Protein AF-0000000087153527 (afdb_homodimer)

InterPro domains:
  IPR002734 Bacterial bifunctional deaminase-reductase, C-terminal [PF01872] (7-202)
  IPR024072 Dihydrofolate reductase-like domain superfamily [G3DSA:3.40.430.10] (2-214)
  IPR024072 Dihydrofolate reductase-like domain superfamily [SSF53597] (9-195)
  IPR050765 Riboflavin Biosynthesis HTP Reductase [PTHR38011] (7-186)

pLDDT: mean 95.32, std 4.49, range [57.53, 98.69]

Secondary structure (DSSP, 8-state):
-PPEEEEEEEE-TTSEEE-SS--SS-TT-TTGGGTTHHHHTBHHHHHHTT----B-SHHHHHHHHHHTTEEEEEEEHHHH-S--SS-S-S----TTTTS-S--S-EEEE-SS----EE-GGG-EEEEE-S-HHHHHHHHHHHHTTSEEEEEE-HHHHHHHHHTT--SEEEEEE-S----SSEESSTT--TTTTTEEEEEEEE-SS-EEEEEEE--/-PPEEEEEEEE-TTSEEE-SS--SS-TT-TTGGGTTHHHHTBHHHHHHTT----B-SHHHHHHHHHHTTEEEEEEEHHHH-S--SS-S-S----SSTTS-S--S-EEEE-SS----EE-GGG-EEEEE-SHHHHHHHHHHHHHTTSEEEE---HHHHHHHHHTT--SEEEEEE-S----SSEESSTT--TTTTTEEEEEEEE-SS-EEEEEEE--

Organism: NCBI:txid2511166

Foldseek 3Di:
DAFAEAAAQWAAPQFASAAPDDDLVRLRYDVRVLGSPLQCQAQLNQVLLPHGHGDDDDSNVRSVVNLPQAAEEEEEPSQQHPDPDEDPDDPRGGPRPQAHSNLHEYEYEDCYDDDWDDGPNNYIYHYDNPDDVVSVVVSVVRSVRTYYYYHDDLVNLLVCLVVLRGAKYKYWYFHDDRPDHRGNCPPDDNVVSQKDWDDWDDDPGTIITMIGGDD/DAFAEAAAQWAAPQFASAAPDDDLVRLRYDVRVLGSPLQCQAQLNQVLLPHGHGDDDDSNVRSVVNLPQAAEEEEEPSQQHPDDDEDPDDPRGGDRPQAHSNLHEYEYEDCYADDWDDGPNNYIYHYDNPDDVVSVVVSVVRSVRTYYYYHDDLVNLLVCLVVLRGAKYKYWHFHDDRPDHRGNCPPDDNVVSQKDWDDWDDDPGTIITMIGGDD

Structure (mmCIF, N/CA/C/O backbone):
data_AF-0000000087153527-model_v1
#
loop_
_entity.id
_entity.type
_entity.pdbx_description
1 polymer 'Bacterial bifunctional deaminase-reductase C-terminal domain-containing protein'
#
loop_
_atom_site.group_PDB
_atom_site.id
_atom_site.type_symbol
_atom_site.label_atom_id
_atom_site.label_alt_id
_atom_site.label_comp_id
_atom_site.label_asym_id
_atom_site.label_entity_id
_atom_site.label_seq_id
_atom_site.pdbx_PDB_ins_code
_atom_site.Cartn_x
_atom_site.Cartn_y
_atom_site.Cartn_z
_atom_site.occupancy
_atom_site.B_iso_or_equiv
_atom_site.auth_seq_id
_atom_site.auth_comp_id
_atom_site.auth_asym_id
_atom_site.auth_atom_id
_atom_site.pdbx_PDB_model_num
ATOM 1 N N . MET A 1 1 ? 19.203 -16.609 -19.859 1 84.19 1 MET A N 1
ATOM 2 C CA . MET A 1 1 ? 18.375 -17.344 -18.906 1 84.19 1 MET A CA 1
ATOM 3 C C . MET A 1 1 ? 17.109 -16.562 -18.562 1 84.19 1 MET A C 1
ATOM 5 O O . MET A 1 1 ? 17.125 -15.344 -18.484 1 84.19 1 MET A O 1
ATOM 9 N N . GLY A 1 2 ? 15.945 -17.234 -18.547 1 94.69 2 GLY A N 1
ATOM 10 C CA . GLY A 1 2 ? 14.672 -16.594 -18.281 1 94.69 2 GLY A CA 1
ATOM 11 C C . GLY A 1 2 ? 14.609 -15.93 -16.922 1 94.69 2 GLY A C 1
ATOM 12 O O . GLY A 1 2 ? 15.406 -16.25 -16.031 1 94.69 2 GLY A O 1
ATOM 13 N N . LYS A 1 3 ? 13.797 -15.039 -16.734 1 96.88 3 LYS A N 1
ATOM 14 C CA . LYS A 1 3 ? 13.617 -14.336 -15.469 1 96.88 3 LYS A CA 1
ATOM 15 C C . LYS A 1 3 ? 12.781 -15.172 -14.5 1 96.88 3 LYS A C 1
ATOM 17 O O . LYS A 1 3 ? 11.992 -16.016 -14.914 1 96.88 3 LYS A O 1
ATOM 22 N N . VAL A 1 4 ? 13.055 -15 -13.258 1 98.38 4 VAL A N 1
ATOM 23 C CA . VAL A 1 4 ? 12.141 -15.406 -12.195 1 98.38 4 VAL A CA 1
ATOM 24 C C . VAL A 1 4 ? 11.234 -14.234 -11.812 1 98.38 4 VAL A C 1
ATOM 26 O O . VAL A 1 4 ? 11.711 -13.188 -11.375 1 98.38 4 VAL A O 1
ATOM 29 N N . ARG A 1 5 ? 9.938 -14.461 -11.984 1 98.44 5 ARG A N 1
ATOM 30 C CA . ARG A 1 5 ? 9.086 -13.281 -11.836 1 98.44 5 ARG A CA 1
ATOM 31 C C . ARG A 1 5 ? 7.738 -13.664 -11.227 1 98.44 5 ARG A C 1
ATOM 33 O O . ARG A 1 5 ? 7.305 -14.812 -11.336 1 98.44 5 ARG A O 1
ATOM 40 N N . THR A 1 6 ? 7.227 -12.781 -10.508 1 98.38 6 THR A N 1
ATOM 41 C CA . THR A 1 6 ? 5.816 -12.797 -10.133 1 98.38 6 THR A CA 1
ATOM 42 C C . THR A 1 6 ? 5.031 -11.773 -10.953 1 98.38 6 THR A C 1
ATOM 44 O O . THR A 1 6 ? 5.461 -10.633 -11.117 1 98.38 6 THR A O 1
ATOM 47 N N . SER A 1 7 ? 3.914 -12.234 -11.508 1 97.69 7 SER A N 1
ATOM 48 C CA . SER A 1 7 ? 3.115 -11.391 -12.391 1 97.69 7 SER A CA 1
ATOM 49 C C . SER A 1 7 ? 1.636 -11.453 -12.031 1 97.69 7 SER A C 1
ATOM 51 O O . SER A 1 7 ? 1.135 -12.508 -11.633 1 97.69 7 SER A O 1
ATOM 53 N N . ALA A 1 8 ? 1.011 -10.305 -12.195 1 97.19 8 ALA A N 1
ATOM 54 C CA . ALA A 1 8 ? -0.422 -10.164 -11.945 1 97.19 8 ALA A CA 1
ATOM 55 C C . ALA A 1 8 ? -0.766 -10.547 -10.508 1 97.19 8 ALA A C 1
ATOM 57 O O . ALA A 1 8 ? -1.726 -11.289 -10.273 1 97.19 8 ALA A O 1
ATOM 58 N N . PHE A 1 9 ? 0.11 -10.18 -9.578 1 97.94 9 PHE A N 1
ATOM 59 C CA . PHE A 1 9 ? -0.134 -10.391 -8.156 1 97.94 9 PHE A CA 1
ATOM 60 C C . PHE A 1 9 ? -0.973 -9.258 -7.578 1 97.94 9 PHE A C 1
ATOM 62 O O . PHE A 1 9 ? -0.558 -8.094 -7.602 1 97.94 9 PHE A O 1
ATOM 69 N N . THR A 1 10 ? -2.1 -9.547 -7.094 1 97.75 10 THR A N 1
ATOM 70 C CA . THR A 1 10 ? -3.035 -8.516 -6.668 1 97.75 10 THR A CA 1
ATOM 71 C C . THR A 1 10 ? -2.875 -8.219 -5.18 1 97.75 10 THR A C 1
ATOM 73 O O . THR A 1 10 ? -2.711 -9.141 -4.371 1 97.75 10 THR A O 1
ATOM 76 N N . VAL A 1 11 ? -2.893 -6.926 -4.844 1 98.12 11 VAL A N 1
ATOM 77 C CA . VAL A 1 11 ? -2.898 -6.5 -3.449 1 98.12 11 VAL A CA 1
ATOM 78 C C . VAL A 1 11 ? -3.902 -5.363 -3.262 1 98.12 11 VAL A C 1
ATOM 80 O O . VAL A 1 11 ? -4.25 -4.668 -4.219 1 98.12 11 VAL A O 1
ATOM 83 N N . SER A 1 12 ? -4.422 -5.254 -2.023 1 98.5 12 SER A N 1
ATOM 84 C CA . SER A 1 12 ? -5.211 -4.086 -1.647 1 98.5 12 SER A CA 1
ATOM 85 C C . SER A 1 12 ? -4.316 -2.869 -1.425 1 98.5 12 SER A C 1
ATOM 87 O O . SER A 1 12 ? -3.092 -2.988 -1.387 1 98.5 12 SER A O 1
ATOM 89 N N . ILE A 1 13 ? -4.93 -1.716 -1.28 1 98.38 13 ILE A N 1
ATOM 90 C CA . ILE A 1 13 ? -4.211 -0.467 -1.052 1 98.38 13 ILE A CA 1
ATOM 91 C C . ILE A 1 13 ? -3.369 -0.58 0.217 1 98.38 13 ILE A C 1
ATOM 93 O O . ILE A 1 13 ? -2.25 -0.062 0.276 1 98.38 13 ILE A O 1
ATOM 97 N N . ASP A 1 14 ? -3.92 -1.271 1.206 1 98.31 14 ASP A N 1
ATOM 98 C CA . ASP A 1 14 ? -3.227 -1.395 2.484 1 98.31 14 ASP A CA 1
ATOM 99 C C . ASP A 1 14 ? -2.33 -2.631 2.504 1 98.31 14 ASP A C 1
ATOM 101 O O . ASP A 1 14 ? -1.84 -3.031 3.562 1 98.31 14 ASP A O 1
ATOM 105 N N . GLY A 1 15 ? -2.084 -3.361 1.396 1 98.12 15 GLY A N 1
ATOM 106 C CA . GLY A 1 15 ? -0.935 -4.23 1.209 1 98.12 15 GLY A CA 1
ATOM 107 C C . GLY A 1 15 ? -1.276 -5.703 1.333 1 98.12 15 GLY A C 1
ATOM 108 O O . GLY A 1 15 ? -0.384 -6.555 1.339 1 98.12 15 GLY A O 1
ATOM 109 N N . PHE A 1 16 ? -2.555 -6.055 1.354 1 98.38 16 PHE A N 1
ATOM 110 C CA . PHE A 1 16 ? -2.932 -7.445 1.565 1 98.38 16 PHE A CA 1
ATOM 111 C C . PHE A 1 16 ? -3.166 -8.148 0.234 1 98.38 16 PHE A C 1
ATOM 113 O O . PHE A 1 16 ? -3.889 -7.641 -0.625 1 98.38 16 PHE A O 1
ATOM 120 N N . GLY A 1 17 ? -2.547 -9.336 0.117 1 97.56 17 GLY A N 1
ATOM 121 C CA . GLY A 1 17 ? -2.707 -10.141 -1.084 1 97.56 17 GLY A CA 1
ATOM 122 C C . GLY A 1 17 ? -3.754 -11.227 -0.939 1 97.56 17 GLY A C 1
ATOM 123 O O . GLY A 1 17 ? -4.137 -11.867 -1.924 1 97.56 17 GLY A O 1
ATOM 124 N N . ALA A 1 18 ? -4.172 -11.453 0.235 1 96.44 18 ALA A N 1
ATOM 125 C CA . ALA A 1 18 ? -5.227 -12.406 0.569 1 96.44 18 ALA A CA 1
ATOM 126 C C . ALA A 1 18 ? -5.949 -12 1.85 1 96.44 18 ALA A C 1
ATOM 128 O O . ALA A 1 18 ? -5.32 -11.523 2.799 1 96.44 18 ALA A O 1
ATOM 129 N N . ALA A 1 19 ? -7.246 -12.211 1.837 1 96.56 19 ALA A N 1
ATOM 130 C CA . ALA A 1 19 ? -8.039 -12 3.047 1 96.56 19 ALA A CA 1
ATOM 131 C C . ALA A 1 19 ? -7.961 -13.219 3.969 1 96.56 19 ALA A C 1
ATOM 133 O O . ALA A 1 19 ? -7.43 -14.266 3.586 1 96.56 19 ALA A O 1
ATOM 134 N N . PRO A 1 20 ? -8.422 -13.094 5.18 1 95.69 20 PRO A N 1
ATOM 135 C CA . PRO A 1 20 ? -8.367 -14.219 6.117 1 95.69 20 PRO A CA 1
ATOM 136 C C . PRO A 1 20 ? -9.328 -15.344 5.754 1 95.69 20 PRO A C 1
ATOM 138 O O . PRO A 1 20 ? -10.305 -15.117 5.043 1 95.69 20 PRO A O 1
ATOM 141 N N . ASN A 1 21 ? -9.008 -16.469 6.238 1 94.31 21 ASN A N 1
ATOM 142 C CA . ASN A 1 21 ? -9.898 -17.625 6.234 1 94.31 21 ASN A CA 1
ATOM 143 C C . ASN A 1 21 ? -10.188 -18.109 4.812 1 94.31 21 ASN A C 1
ATOM 145 O O . ASN A 1 21 ? -11.352 -18.266 4.43 1 94.31 21 ASN A O 1
ATOM 149 N N . GLN A 1 22 ? -9.141 -18.297 4.137 1 92.12 22 GLN A N 1
ATOM 150 C CA . GLN A 1 22 ? -9.305 -18.938 2.828 1 92.12 22 GLN A CA 1
ATOM 151 C C . GLN A 1 22 ? -10.016 -20.281 2.947 1 92.12 22 GLN A C 1
ATOM 153 O O . GLN A 1 22 ? -9.75 -21.047 3.869 1 92.12 22 GLN A O 1
ATOM 158 N N . SER A 1 23 ? -10.961 -20.5 2.088 1 91.62 23 SER A N 1
ATOM 159 C CA . SER A 1 23 ? -11.734 -21.734 2.018 1 91.62 23 SER A CA 1
ATOM 160 C C . SER A 1 23 ? -12.148 -22.047 0.582 1 91.62 23 SER A C 1
ATOM 162 O O . SER A 1 23 ? -11.828 -21.297 -0.339 1 91.62 23 SER A O 1
ATOM 164 N N . LEU A 1 24 ? -12.727 -23.234 0.416 1 89.19 24 LEU A N 1
ATOM 165 C CA . LEU A 1 24 ? -13.25 -23.594 -0.897 1 89.19 24 LEU A CA 1
ATOM 166 C C . LEU A 1 24 ? -14.211 -22.531 -1.412 1 89.19 24 LEU A C 1
ATOM 168 O O . LEU A 1 24 ? -14.188 -22.188 -2.596 1 89.19 24 LEU A O 1
ATOM 172 N N . GLU A 1 25 ? -14.961 -21.984 -0.523 1 91.19 25 GLU A N 1
ATOM 173 C CA . GLU A 1 25 ? -15.969 -21 -0.87 1 91.19 25 GLU A CA 1
ATOM 174 C C . GLU A 1 25 ? -15.336 -19.609 -1.06 1 91.19 25 GLU A C 1
ATOM 176 O O . GLU A 1 25 ? -15.883 -18.766 -1.774 1 91.19 25 GLU A O 1
ATOM 181 N N . ASN A 1 26 ? -14.172 -19.438 -0.418 1 92.44 26 ASN A N 1
ATOM 182 C CA . ASN A 1 26 ? -13.469 -18.172 -0.438 1 92.44 26 ASN A CA 1
ATOM 183 C C . ASN A 1 26 ? -12 -18.344 -0.798 1 92.44 26 ASN A C 1
ATOM 185 O O . ASN A 1 26 ? -11.125 -18.219 0.06 1 92.44 26 ASN A O 1
ATOM 189 N N . PRO A 1 27 ? -11.703 -18.547 -2.059 1 89.81 27 PRO A N 1
ATOM 190 C CA . PRO A 1 27 ? -10.336 -18.875 -2.482 1 89.81 27 PRO A CA 1
ATOM 191 C C . PRO A 1 27 ? -9.336 -17.781 -2.166 1 89.81 27 PRO A C 1
ATOM 193 O O . PRO A 1 27 ? -8.141 -18.047 -1.998 1 89.81 27 PRO A O 1
ATOM 196 N N . PHE A 1 28 ? -9.797 -16.484 -2.045 1 92.62 28 PHE A N 1
ATOM 197 C CA . PHE A 1 28 ? -8.922 -15.383 -1.681 1 92.62 28 PHE A CA 1
ATOM 198 C C . PHE A 1 28 ? -9.125 -14.992 -0.221 1 92.62 28 PHE A C 1
ATOM 200 O O . PHE A 1 28 ? -8.688 -13.922 0.207 1 92.62 28 PHE A O 1
ATOM 207 N N . GLY A 1 29 ? -9.898 -15.867 0.52 1 93.75 29 GLY A N 1
ATOM 208 C CA . GLY A 1 29 ? -10.312 -15.508 1.869 1 93.75 29 GLY A CA 1
ATOM 209 C C . GLY A 1 29 ? -11.617 -14.742 1.912 1 93.75 29 GLY A C 1
ATOM 210 O O . GLY A 1 29 ? -12.117 -14.297 0.877 1 93.75 29 GLY A O 1
ATOM 211 N N . GLU A 1 30 ? -12.148 -14.641 3.047 1 95 30 GLU A N 1
ATOM 212 C CA . GLU A 1 30 ? -13.43 -13.961 3.213 1 95 30 GLU A CA 1
ATOM 213 C C . GLU A 1 30 ? -13.336 -12.492 2.816 1 95 30 GLU A C 1
ATOM 215 O O . GLU A 1 30 ? -12.617 -11.719 3.449 1 95 30 GLU A O 1
ATOM 220 N N . GLY A 1 31 ? -14.031 -12.172 1.763 1 92.25 31 GLY A N 1
ATOM 221 C CA . GLY A 1 31 ? -14.031 -10.797 1.283 1 92.25 31 GLY A CA 1
ATOM 222 C C . GLY A 1 31 ? -12.898 -10.5 0.325 1 92.25 31 GLY A C 1
ATOM 223 O O . GLY A 1 31 ? -12.781 -9.383 -0.184 1 92.25 31 GLY A O 1
ATOM 224 N N . GLY A 1 32 ? -12.078 -11.508 0.035 1 95.12 32 GLY A N 1
ATOM 225 C CA . GLY A 1 32 ? -10.859 -11.281 -0.726 1 95.12 32 GLY A CA 1
ATOM 226 C C . GLY A 1 32 ? -11.078 -11.305 -2.227 1 95.12 32 GLY A C 1
ATOM 227 O O . GLY A 1 32 ? -10.219 -10.867 -2.994 1 95.12 32 GLY A O 1
ATOM 228 N N . MET A 1 33 ? -12.289 -11.742 -2.664 1 93.56 33 MET A N 1
ATOM 229 C CA . MET A 1 33 ? -12.547 -11.906 -4.09 1 93.56 33 MET A CA 1
ATOM 230 C C . MET A 1 33 ? -12.617 -10.555 -4.793 1 93.56 33 MET A C 1
ATOM 232 O O . MET A 1 33 ? -12.547 -10.484 -6.02 1 93.56 33 MET A O 1
ATOM 236 N N . ILE A 1 34 ? -12.68 -9.508 -4.066 1 93.81 34 ILE A N 1
ATOM 237 C CA . ILE A 1 34 ? -12.703 -8.172 -4.645 1 93.81 34 ILE A CA 1
ATOM 238 C C . ILE A 1 34 ? -11.32 -7.824 -5.199 1 93.81 34 ILE A C 1
ATOM 240 O O . ILE A 1 34 ? -11.195 -6.977 -6.086 1 93.81 34 ILE A O 1
ATOM 244 N N . LEU A 1 35 ? -10.258 -8.484 -4.727 1 95.38 35 LEU A N 1
ATOM 245 C CA . LEU A 1 35 ? -8.883 -8.188 -5.102 1 95.38 35 LEU A CA 1
ATOM 246 C C . LEU A 1 35 ? -8.648 -8.461 -6.582 1 95.38 35 LEU A C 1
ATOM 248 O O . LEU A 1 35 ? -8.242 -7.566 -7.328 1 95.38 35 LEU A O 1
ATOM 252 N N . PRO A 1 36 ? -9.008 -9.656 -7.051 1 95.06 36 PRO A N 1
ATOM 253 C CA . PRO A 1 36 ? -8.656 -9.977 -8.43 1 95.06 36 PRO A CA 1
ATOM 254 C C . PRO A 1 36 ? -9.703 -9.5 -9.438 1 95.06 36 PRO A C 1
ATOM 256 O O . PRO A 1 36 ? -9.688 -9.922 -10.594 1 95.06 36 PRO A O 1
ATOM 259 N N . THR A 1 37 ? -10.625 -8.609 -9.07 1 94.88 37 THR A N 1
ATOM 260 C CA . THR A 1 37 ? -11.711 -8.18 -9.945 1 94.88 37 THR A CA 1
ATOM 261 C C . THR A 1 37 ? -11.156 -7.566 -11.227 1 94.88 37 THR A C 1
ATOM 263 O O . THR A 1 37 ? -11.719 -7.762 -12.312 1 94.88 37 THR A O 1
ATOM 266 N N . TRP A 1 38 ? -10.055 -6.84 -11.133 1 96.69 38 TRP A N 1
ATOM 267 C CA . TRP A 1 38 ? -9.445 -6.23 -12.312 1 96.69 38 TRP A CA 1
ATOM 268 C C . TRP A 1 38 ? -9.07 -7.293 -13.344 1 96.69 38 TRP A C 1
ATOM 270 O O . TRP A 1 38 ? -9.109 -7.039 -14.547 1 96.69 38 TRP A O 1
ATOM 280 N N . TYR A 1 39 ? -8.641 -8.469 -12.906 1 96.56 39 TYR A N 1
ATOM 281 C CA . TYR A 1 39 ? -8.141 -9.562 -13.727 1 96.56 39 TYR A CA 1
ATOM 282 C C . TYR A 1 39 ? -9.281 -10.391 -14.289 1 96.56 39 TYR A C 1
ATOM 284 O O . TYR A 1 39 ? -9.266 -10.773 -15.461 1 96.56 39 TYR A O 1
ATOM 292 N N . LEU A 1 40 ? -10.305 -10.633 -13.43 1 92.69 40 LEU A N 1
ATOM 293 C CA . LEU A 1 40 ? -11.406 -11.531 -13.758 1 92.69 40 LEU A CA 1
ATOM 294 C C . LEU A 1 40 ? -12.227 -10.984 -14.922 1 92.69 40 LEU A C 1
ATOM 296 O O . LEU A 1 40 ? -12.844 -11.742 -15.664 1 92.69 40 LEU A O 1
ATOM 300 N N . GLY A 1 41 ? -12.148 -9.703 -15.148 1 91.38 41 GLY A N 1
ATOM 301 C CA . GLY A 1 41 ? -12.93 -9.078 -16.203 1 91.38 41 GLY A CA 1
ATOM 302 C C . GLY A 1 41 ? -12.203 -9.023 -17.531 1 91.38 41 GLY A C 1
ATOM 303 O O . GLY A 1 41 ? -12.766 -8.594 -18.547 1 91.38 41 GLY A O 1
ATOM 304 N N . THR A 1 42 ? -11.008 -9.531 -17.625 1 96.69 42 THR A N 1
ATOM 305 C CA . THR A 1 42 ? -10.188 -9.375 -18.828 1 96.69 42 THR A CA 1
ATOM 306 C C . THR A 1 42 ? -10.5 -10.469 -19.828 1 96.69 42 THR A C 1
ATOM 308 O O . THR A 1 42 ? -10.945 -11.562 -19.469 1 96.69 42 THR A O 1
ATOM 311 N N . ARG A 1 43 ? -10.25 -10.172 -21.094 1 96 43 ARG A N 1
ATOM 312 C CA . ARG A 1 43 ? -10.344 -11.172 -22.156 1 96 43 ARG A CA 1
ATOM 313 C C . ARG A 1 43 ? -9.391 -12.336 -21.891 1 96 43 ARG A C 1
ATOM 315 O O . ARG A 1 43 ? -9.742 -13.492 -22.125 1 96 43 ARG A O 1
ATOM 322 N N . THR A 1 44 ? -8.242 -12.047 -21.422 1 95.31 44 THR A N 1
ATOM 323 C CA . THR A 1 44 ? -7.23 -13.055 -21.141 1 95.31 44 THR A CA 1
ATOM 324 C C . THR A 1 44 ? -7.742 -14.07 -20.125 1 95.31 44 THR A C 1
ATOM 326 O O . THR A 1 44 ? -7.668 -15.273 -20.344 1 95.31 44 THR A O 1
ATOM 329 N N . PHE A 1 45 ? -8.32 -13.586 -19.047 1 93.31 45 PHE A N 1
ATOM 330 C CA . PHE A 1 45 ? -8.812 -14.492 -18.016 1 93.31 45 PHE A CA 1
ATOM 331 C C . PHE A 1 45 ? -9.922 -15.383 -18.562 1 93.31 45 PHE A C 1
ATOM 333 O O . PHE A 1 45 ? -9.922 -16.594 -18.344 1 93.31 45 PHE A O 1
ATOM 340 N N . ARG A 1 46 ? -10.805 -14.75 -19.234 1 91.25 46 ARG A N 1
ATOM 341 C CA . ARG A 1 46 ? -11.93 -15.5 -19.781 1 91.25 46 ARG A CA 1
ATOM 342 C C . ARG A 1 46 ? -11.461 -16.578 -20.75 1 91.25 46 ARG A C 1
ATOM 344 O O . ARG A 1 46 ? -11.977 -17.688 -20.734 1 91.25 46 ARG A O 1
ATOM 351 N N . ALA A 1 47 ? -10.508 -16.281 -21.469 1 89.69 47 ALA A N 1
ATOM 352 C CA . ALA A 1 47 ? -9.977 -17.219 -22.453 1 89.69 47 ALA A CA 1
ATOM 353 C C . ALA A 1 47 ? -9.312 -18.406 -21.766 1 89.69 47 ALA A C 1
ATOM 355 O O . ALA A 1 47 ? -9.328 -19.516 -22.297 1 89.69 47 ALA A O 1
ATOM 356 N N . MET A 1 48 ? -8.719 -18.188 -20.609 1 85.19 48 MET A N 1
ATOM 357 C CA . MET A 1 48 ? -8.078 -19.25 -19.844 1 85.19 48 MET A CA 1
ATOM 358 C C . MET A 1 48 ? -9.078 -20.344 -19.5 1 85.19 48 MET A C 1
ATOM 360 O O . MET A 1 48 ? -8.703 -21.516 -19.344 1 85.19 48 MET A O 1
ATOM 364 N N . PHE A 1 49 ? -10.336 -20 -19.531 1 81.25 49 PHE A N 1
ATOM 365 C CA . PHE A 1 49 ? -11.375 -20.969 -19.203 1 81.25 49 PHE A CA 1
ATOM 366 C C . PHE A 1 49 ? -12.289 -21.219 -20.391 1 81.25 49 PHE A C 1
ATOM 368 O O . PHE A 1 49 ? -13.445 -21.609 -20.234 1 81.25 49 PHE A O 1
ATOM 375 N N . GLY A 1 50 ? -11.82 -20.844 -21.5 1 82.75 50 GLY A N 1
ATOM 376 C CA . GLY A 1 50 ? -12.523 -21.141 -22.75 1 82.75 50 GLY A CA 1
ATOM 377 C C . GLY A 1 50 ? -13.727 -20.234 -22.969 1 82.75 50 GLY A C 1
ATOM 378 O O . GLY A 1 50 ? -14.656 -20.609 -23.688 1 82.75 50 GLY A O 1
ATOM 379 N N . GLN A 1 51 ? -13.734 -19.125 -22.312 1 88 51 GLN A N 1
ATOM 380 C CA . GLN A 1 51 ? -14.852 -18.203 -22.469 1 88 51 GLN A CA 1
ATOM 381 C C . GLN A 1 51 ? -14.484 -17.047 -23.391 1 88 51 GLN A C 1
ATOM 383 O O . GLN A 1 51 ? -13.328 -16.625 -23.438 1 88 51 GLN A O 1
ATOM 388 N N . ASP A 1 52 ? -15.5 -16.594 -24.047 1 91.19 52 ASP A N 1
ATOM 389 C CA . ASP A 1 52 ? -15.297 -15.445 -24.906 1 91.19 52 ASP A CA 1
ATOM 390 C C . ASP A 1 52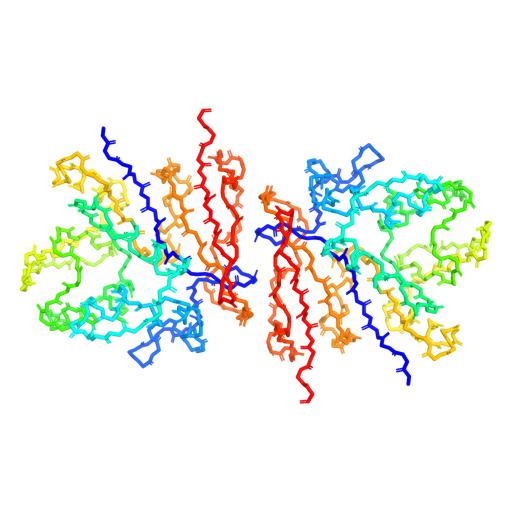 ? -15.625 -14.141 -24.188 1 91.19 52 ASP A C 1
ATOM 392 O O . ASP A 1 52 ? -16.188 -14.164 -23.094 1 91.19 52 ASP A O 1
ATOM 396 N N . GLY A 1 53 ? -15.117 -13.023 -24.812 1 93.06 53 GLY A N 1
ATOM 397 C CA . GLY A 1 53 ? -15.438 -11.711 -24.266 1 93.06 53 GLY A CA 1
ATOM 398 C C . GLY A 1 53 ? -14.445 -11.234 -23.234 1 93.06 53 GLY A C 1
ATOM 399 O O . GLY A 1 53 ? -13.289 -11.672 -23.219 1 93.06 53 GLY A O 1
ATOM 400 N N . GLY A 1 54 ? -14.852 -10.172 -22.5 1 91.69 54 GLY A N 1
ATOM 401 C CA . GLY A 1 54 ? -13.977 -9.562 -21.516 1 91.69 54 GLY A CA 1
ATOM 402 C C . GLY A 1 54 ? -13.359 -8.258 -21.984 1 91.69 54 GLY A C 1
ATOM 403 O O . GLY A 1 54 ? -13.398 -7.945 -23.172 1 91.69 54 GLY A O 1
ATOM 404 N N . GLY A 1 55 ? -12.953 -7.566 -21.031 1 93.5 55 GLY A N 1
ATOM 405 C CA . GLY A 1 55 ? -12.367 -6.266 -21.328 1 93.5 55 GLY A CA 1
ATOM 406 C C . GLY A 1 55 ? -11.008 -6.363 -21.984 1 93.5 55 GLY A C 1
ATOM 407 O O . GLY A 1 55 ? -10.273 -7.328 -21.766 1 93.5 55 GLY A O 1
ATOM 408 N N . THR A 1 56 ? -10.82 -5.406 -22.875 1 94.31 56 THR A N 1
ATOM 409 C CA . THR A 1 56 ? -9.492 -5.195 -23.438 1 94.31 56 THR A CA 1
ATOM 410 C C . THR A 1 56 ? -8.867 -3.924 -22.875 1 94.31 56 THR A C 1
ATOM 412 O O . THR A 1 56 ? -9.469 -3.234 -22.062 1 94.31 56 THR A O 1
ATOM 415 N N . GLY A 1 57 ? -7.578 -3.658 -23.047 1 95.38 57 GLY A N 1
ATOM 416 C CA . GLY A 1 57 ? -6.895 -2.49 -22.5 1 95.38 57 GLY A CA 1
ATOM 417 C C . GLY A 1 57 ? -5.734 -2.842 -21.594 1 95.38 57 GLY A C 1
ATOM 418 O O . GLY A 1 57 ? -5.137 -3.912 -21.734 1 95.38 57 GLY A O 1
ATOM 419 N N . LEU A 1 58 ? -5.527 -1.943 -20.703 1 96.75 58 LEU A N 1
ATOM 420 C CA . LEU A 1 58 ? -4.32 -2.031 -19.891 1 96.75 58 LEU A CA 1
ATOM 421 C C . LEU A 1 58 ? -4.344 -3.279 -19.016 1 96.75 58 LEU A C 1
ATOM 423 O O . LEU A 1 58 ? -3.35 -4.004 -18.938 1 96.75 58 LEU A O 1
ATOM 427 N N . ASP A 1 59 ? -5.52 -3.49 -18.344 1 97.81 59 ASP A N 1
ATOM 428 C CA . ASP A 1 59 ? -5.637 -4.672 -17.484 1 97.81 59 ASP A CA 1
ATOM 429 C C . ASP A 1 59 ? -5.383 -5.949 -18.281 1 97.81 59 ASP A C 1
ATOM 431 O O . ASP A 1 59 ? -4.652 -6.832 -17.828 1 97.81 59 ASP A O 1
ATOM 435 N N . ASP A 1 60 ? -5.965 -6.051 -19.453 1 98.06 60 ASP A N 1
ATOM 436 C CA . ASP A 1 60 ? -5.797 -7.238 -20.281 1 98.06 60 ASP A CA 1
ATOM 437 C C . ASP A 1 60 ? -4.359 -7.359 -20.781 1 98.06 60 ASP A C 1
ATOM 439 O O . ASP A 1 60 ? -3.84 -8.469 -20.922 1 98.06 60 ASP A O 1
ATOM 443 N N . ASP A 1 61 ? -3.723 -6.266 -21.094 1 98.12 61 ASP A N 1
ATOM 444 C CA . ASP A 1 61 ? -2.322 -6.285 -21.5 1 98.12 61 ASP A CA 1
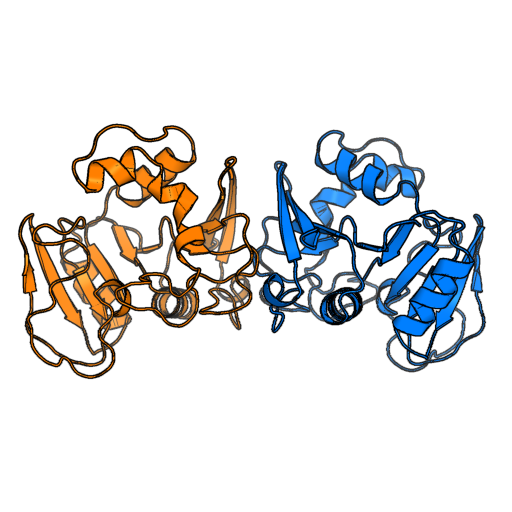ATOM 445 C C . ASP A 1 61 ? -1.446 -6.93 -20.438 1 98.12 61 ASP A C 1
ATOM 447 O O . ASP A 1 61 ? -0.615 -7.789 -20.734 1 98.12 61 ASP A O 1
ATOM 451 N N . PHE A 1 62 ? -1.661 -6.527 -19.203 1 97.88 62 PHE A N 1
ATOM 452 C CA . PHE A 1 62 ? -0.877 -7.078 -18.109 1 97.88 62 PHE A CA 1
ATOM 453 C C . PHE A 1 62 ? -1.232 -8.539 -17.875 1 97.88 62 PHE A C 1
ATOM 455 O O . PHE A 1 62 ? -0.359 -9.359 -17.578 1 97.88 62 PHE A O 1
ATOM 462 N N . ALA A 1 63 ? -2.514 -8.812 -17.969 1 97.25 63 ALA A N 1
ATOM 463 C CA . ALA A 1 63 ? -2.939 -10.203 -17.844 1 97.25 63 ALA A CA 1
ATOM 464 C C . ALA A 1 63 ? -2.268 -11.086 -18.891 1 97.25 63 ALA A C 1
ATOM 466 O O . ALA A 1 63 ? -1.706 -12.133 -18.562 1 97.25 63 ALA A O 1
ATOM 467 N N . ARG A 1 64 ? -2.287 -10.664 -20.109 1 96.75 64 ARG A N 1
ATOM 468 C CA . ARG A 1 64 ? -1.676 -11.414 -21.203 1 96.75 64 ARG A CA 1
ATOM 469 C C . ARG A 1 64 ? -0.174 -11.57 -20.984 1 96.75 64 ARG A C 1
ATOM 471 O O . ARG A 1 64 ? 0.358 -12.68 -21.062 1 96.75 64 ARG A O 1
ATOM 478 N N . LYS A 1 65 ? 0.486 -10.508 -20.703 1 96.75 65 LYS A N 1
ATOM 479 C CA . LYS A 1 65 ? 1.932 -10.516 -20.5 1 96.75 65 LYS A CA 1
ATOM 480 C C . LYS A 1 65 ? 2.32 -11.453 -19.359 1 96.75 65 LYS A C 1
ATOM 482 O O . LYS A 1 65 ? 3.383 -12.078 -19.406 1 96.75 65 LYS A O 1
ATOM 487 N N . SER A 1 66 ? 1.46 -11.547 -18.391 1 96.56 66 SER A N 1
ATOM 488 C CA . SER A 1 66 ? 1.753 -12.367 -17.219 1 96.56 66 SER A CA 1
ATOM 489 C C . SER A 1 66 ? 1.845 -13.844 -17.594 1 96.56 66 SER A C 1
ATOM 491 O O . SER A 1 66 ? 2.453 -14.633 -16.875 1 96.56 66 SER A O 1
ATOM 493 N N . MET A 1 67 ? 1.271 -14.211 -18.734 1 94.88 67 MET A N 1
ATOM 494 C CA . MET A 1 67 ? 1.212 -15.617 -19.125 1 94.88 67 MET A CA 1
ATOM 495 C C . MET A 1 67 ? 2.23 -15.914 -20.219 1 94.88 67 MET A C 1
ATOM 497 O O . MET A 1 67 ? 2.479 -17.078 -20.547 1 94.88 67 MET A O 1
ATOM 501 N N . GLU A 1 68 ? 2.842 -14.945 -20.688 1 96 68 GLU A N 1
ATOM 502 C CA . GLU A 1 68 ? 3.746 -15.094 -21.828 1 96 68 GLU A CA 1
ATOM 503 C C . GLU A 1 68 ? 5.109 -15.617 -21.391 1 96 68 GLU A C 1
ATOM 505 O O . GLU A 1 68 ? 5.605 -15.25 -20.312 1 96 68 GLU A O 1
ATOM 510 N N . ASN A 1 69 ? 5.672 -16.5 -22.172 1 97.62 69 ASN A N 1
ATOM 511 C CA . ASN A 1 69 ? 7.059 -16.938 -22.094 1 97.62 69 ASN A CA 1
ATOM 512 C C . ASN A 1 69 ? 7.332 -17.656 -20.766 1 97.62 69 ASN A C 1
ATOM 514 O O . ASN A 1 69 ? 8.406 -17.516 -20.188 1 97.62 69 ASN A O 1
ATOM 518 N N . VAL A 1 70 ? 6.371 -18.391 -20.234 1 97.56 70 VAL A N 1
ATOM 519 C CA . VAL A 1 70 ? 6.547 -19.109 -18.984 1 97.56 70 VAL A CA 1
ATOM 520 C C . VAL A 1 70 ? 6.93 -20.562 -19.266 1 97.56 70 VAL A C 1
ATOM 522 O O . VAL A 1 70 ? 6.238 -21.25 -20.016 1 97.56 70 VAL A O 1
ATOM 525 N N . GLY A 1 71 ? 8 -20.984 -18.656 1 98.19 71 GLY A N 1
ATOM 526 C CA . GLY A 1 71 ? 8.453 -22.359 -18.859 1 98.19 71 GLY A CA 1
ATOM 527 C C . GLY A 1 71 ? 8.172 -23.25 -17.672 1 98.19 71 GLY A C 1
ATOM 528 O O . GLY A 1 71 ? 8.203 -24.484 -17.797 1 98.19 71 GLY A O 1
ATOM 529 N N . ALA A 1 72 ? 7.902 -22.656 -16.547 1 98.38 72 ALA A N 1
ATOM 530 C CA . ALA A 1 72 ? 7.562 -23.375 -15.32 1 98.38 72 ALA A CA 1
ATOM 531 C C . ALA A 1 72 ? 6.914 -22.438 -14.297 1 98.38 72 ALA A C 1
ATOM 533 O O . ALA A 1 72 ? 7.074 -21.219 -14.367 1 98.38 72 ALA A O 1
ATOM 534 N N . TRP A 1 73 ? 6.23 -23.094 -13.391 1 98.38 73 TRP A N 1
ATOM 535 C CA . TRP A 1 73 ? 5.594 -22.359 -12.305 1 98.38 73 TRP A CA 1
ATOM 536 C C . TRP A 1 73 ? 6.086 -22.844 -10.953 1 98.38 73 TRP A C 1
ATOM 538 O O . TRP A 1 73 ? 6.41 -24.031 -10.789 1 98.38 73 TRP A O 1
ATOM 548 N N . ILE A 1 74 ? 6.141 -21.953 -10.039 1 98.62 74 ILE A N 1
ATOM 549 C CA . ILE A 1 74 ? 6.266 -22.281 -8.625 1 98.62 74 ILE A CA 1
ATOM 550 C C . ILE A 1 74 ? 5.09 -21.688 -7.848 1 98.62 74 ILE A C 1
ATOM 552 O O . ILE A 1 74 ? 4.812 -20.5 -7.941 1 98.62 74 ILE A O 1
ATOM 556 N N . LEU A 1 75 ? 4.398 -22.531 -7.105 1 97.5 75 LEU A N 1
ATOM 557 C CA . LEU A 1 75 ? 3.213 -22.109 -6.367 1 97.5 75 LEU A CA 1
ATOM 558 C C . LEU A 1 75 ? 3.354 -22.422 -4.883 1 97.5 75 LEU A C 1
ATOM 560 O O . LEU A 1 75 ? 3.992 -23.406 -4.512 1 97.5 75 LEU A O 1
ATOM 564 N N . GLY A 1 76 ? 2.717 -21.562 -4.121 1 95.44 76 GLY A N 1
ATOM 565 C CA . GLY A 1 76 ? 2.455 -22 -2.762 1 95.44 76 GLY A CA 1
ATOM 566 C C . GLY A 1 76 ? 1.35 -23.031 -2.676 1 95.44 76 GLY A C 1
ATOM 567 O O . GLY A 1 76 ? 0.481 -23.094 -3.549 1 95.44 76 GLY A O 1
ATOM 568 N N . ARG A 1 77 ? 1.325 -23.734 -1.664 1 94.44 77 ARG A N 1
ATOM 569 C CA . ARG A 1 77 ? 0.388 -24.828 -1.463 1 94.44 77 ARG A CA 1
ATOM 570 C C . ARG A 1 77 ? -1.054 -24.344 -1.543 1 94.44 77 ARG A C 1
ATOM 572 O O . ARG A 1 77 ? -1.92 -25.031 -2.084 1 94.44 77 ARG A O 1
ATOM 579 N N . ASN A 1 78 ? -1.282 -23.094 -1.032 1 92.62 78 ASN A N 1
ATOM 580 C CA . ASN A 1 78 ? -2.652 -22.594 -0.955 1 92.62 78 ASN A CA 1
ATOM 581 C C . ASN A 1 78 ? -3.168 -22.156 -2.322 1 92.62 78 ASN A C 1
ATOM 583 O O . ASN A 1 78 ? -4.375 -21.984 -2.51 1 92.62 78 ASN A O 1
ATOM 587 N N . MET A 1 79 ? -2.271 -21.984 -3.25 1 93.12 79 MET A N 1
ATOM 588 C CA . MET A 1 79 ? -2.668 -21.734 -4.637 1 93.12 79 MET A CA 1
ATOM 589 C C . MET A 1 79 ? -3.104 -23.031 -5.312 1 93.12 79 MET A C 1
ATOM 591 O O . MET A 1 79 ? -3.838 -23.016 -6.301 1 93.12 79 MET A O 1
ATOM 595 N N . PHE A 1 80 ? -2.518 -24.141 -4.785 1 94.06 80 PHE A N 1
ATOM 596 C CA . PHE A 1 80 ? -2.902 -25.438 -5.316 1 94.06 80 PHE A CA 1
ATOM 597 C C . PHE A 1 80 ? -4.254 -25.875 -4.758 1 94.06 80 PHE A C 1
ATOM 599 O O . PHE A 1 80 ? -5.035 -26.516 -5.453 1 94.06 80 PHE A O 1
ATOM 606 N N . GLY A 1 81 ? -4.512 -25.484 -3.527 1 91.31 81 GLY A N 1
ATOM 607 C CA . GLY A 1 81 ? -5.793 -25.875 -2.967 1 91.31 81 GLY A CA 1
ATOM 608 C C . GLY A 1 81 ? -6.004 -25.391 -1.548 1 91.31 81 GLY A C 1
ATOM 609 O O . GLY A 1 81 ? -5.102 -24.797 -0.948 1 91.31 81 GLY A O 1
ATOM 610 N N . PRO A 1 82 ? -7.188 -25.594 -1.056 1 90.12 82 PRO A N 1
ATOM 611 C CA . PRO A 1 82 ? -7.574 -25.109 0.273 1 90.12 82 PRO A CA 1
ATOM 612 C C . PRO A 1 82 ? -7.195 -26.078 1.387 1 90.12 82 PRO A C 1
ATOM 614 O O . PRO A 1 82 ? -7.465 -25.812 2.562 1 90.12 82 PRO A O 1
ATOM 617 N N . VAL A 1 83 ? -6.598 -27.188 1.086 1 87.88 83 VAL A N 1
ATOM 618 C CA . VAL A 1 83 ? -6.277 -28.234 2.062 1 87.88 83 VAL A CA 1
ATOM 619 C C . VAL A 1 83 ? -5.164 -27.734 2.988 1 87.88 83 VAL A C 1
ATOM 621 O O . VAL A 1 83 ? -4.102 -27.328 2.525 1 87.88 83 VAL A O 1
ATOM 624 N N . ARG A 1 84 ? -5.426 -27.781 4.215 1 90.31 84 ARG A N 1
ATOM 625 C CA . ARG A 1 84 ? -4.445 -27.391 5.223 1 90.31 84 ARG A CA 1
ATOM 626 C C . ARG A 1 84 ? -3.908 -28.609 5.965 1 90.31 84 ARG A C 1
ATOM 628 O O . ARG A 1 84 ? -4.633 -29.578 6.168 1 90.31 84 ARG A O 1
ATOM 635 N N . GLY A 1 85 ? -2.646 -28.594 6.328 1 91.94 85 GLY A N 1
ATOM 636 C CA . GLY A 1 85 ? -2.039 -29.734 6.996 1 91.94 85 GLY A CA 1
ATOM 637 C C . GLY A 1 85 ? -1.751 -30.906 6.059 1 91.94 85 GLY A C 1
ATOM 638 O O . GLY A 1 85 ? -1.57 -30.703 4.855 1 91.94 85 GLY A O 1
ATOM 639 N N . PRO A 1 86 ? -1.641 -32.125 6.621 1 95.12 86 PRO A N 1
ATOM 640 C CA . PRO A 1 86 ? -1.377 -33.281 5.777 1 95.12 86 PRO A CA 1
ATOM 641 C C . PRO A 1 86 ? -2.484 -33.531 4.758 1 95.12 86 PRO A C 1
ATOM 643 O O . PRO A 1 86 ? -3.66 -33.281 5.043 1 95.12 86 PRO A O 1
ATOM 646 N N . TRP A 1 87 ? -2.033 -34.062 3.648 1 94.44 87 TRP A N 1
ATOM 647 C CA . TRP A 1 87 ? -3.029 -34.438 2.65 1 94.44 87 TRP A CA 1
ATOM 648 C C . TRP A 1 87 ? -3.932 -35.531 3.176 1 94.44 87 TRP A C 1
ATOM 650 O O . TRP A 1 87 ? -3.445 -36.594 3.607 1 94.44 87 TRP A O 1
ATOM 660 N N . PRO A 1 88 ? -5.246 -35.344 3.176 1 94.44 88 PRO A N 1
ATOM 661 C CA . PRO A 1 88 ? -6.09 -36.469 3.602 1 94.44 88 PRO A CA 1
ATOM 662 C C . PRO A 1 88 ? -6.043 -37.625 2.629 1 94.44 88 PRO A C 1
ATOM 664 O O . PRO A 1 88 ? -6.117 -38.781 3.049 1 94.44 88 PRO A O 1
ATOM 667 N N . ASP A 1 89 ? -5.98 -37.375 1.401 1 92.88 89 ASP A N 1
ATOM 668 C CA . ASP A 1 89 ? -5.812 -38.25 0.249 1 92.88 89 ASP A CA 1
ATOM 669 C C . ASP A 1 89 ? -5.293 -37.469 -0.961 1 92.88 89 ASP A C 1
ATOM 671 O O . ASP A 1 89 ? -4.75 -36.375 -0.817 1 92.88 89 ASP A O 1
ATOM 675 N N . HIS A 1 90 ? -5.422 -38.125 -2.145 1 92.38 90 HIS A N 1
ATOM 676 C CA . HIS A 1 90 ? -4.91 -37.469 -3.338 1 92.38 90 HIS A CA 1
ATOM 677 C C . HIS A 1 90 ? -6.039 -37.125 -4.301 1 92.38 90 HIS A C 1
ATOM 679 O O . HIS A 1 90 ? -5.824 -37.031 -5.512 1 92.38 90 HIS A O 1
ATOM 685 N N . SER A 1 91 ? -7.262 -36.812 -3.725 1 91.75 91 SER A N 1
ATOM 686 C CA . SER A 1 91 ? -8.43 -36.562 -4.566 1 91.75 91 SER A CA 1
ATOM 687 C C . SER A 1 91 ? -8.461 -35.125 -5.066 1 91.75 91 SER A C 1
ATOM 689 O O . SER A 1 91 ? -9.016 -34.844 -6.133 1 91.75 91 SER A O 1
ATOM 691 N N . TRP A 1 92 ? -7.875 -34.281 -4.234 1 92.5 92 TRP A N 1
ATOM 692 C CA . TRP A 1 92 ? -7.824 -32.906 -4.676 1 92.5 92 TRP A CA 1
ATOM 693 C C . TRP A 1 92 ? -6.809 -32.719 -5.797 1 92.5 92 TRP A C 1
ATOM 695 O O . TRP A 1 92 ? -5.645 -33.094 -5.656 1 92.5 92 TRP A O 1
ATOM 705 N N . LYS A 1 93 ? -7.234 -32.031 -6.879 1 92.5 93 LYS A N 1
ATOM 706 C CA . LYS A 1 93 ? -6.352 -31.953 -8.039 1 92.5 93 LYS A CA 1
ATOM 707 C C . LYS A 1 93 ? -6.145 -30.5 -8.461 1 92.5 93 LYS A C 1
ATOM 709 O O . LYS A 1 93 ? -5.594 -30.219 -9.531 1 92.5 93 LYS A O 1
ATOM 714 N N . GLY A 1 94 ? -6.684 -29.562 -7.703 1 90.56 94 GLY A N 1
ATOM 715 C CA . GLY A 1 94 ? -6.543 -28.141 -8.008 1 90.56 94 GLY A CA 1
ATOM 716 C C . GLY A 1 94 ? -7.875 -27.438 -8.164 1 90.56 94 GLY A C 1
ATOM 717 O O . GLY A 1 94 ? -8.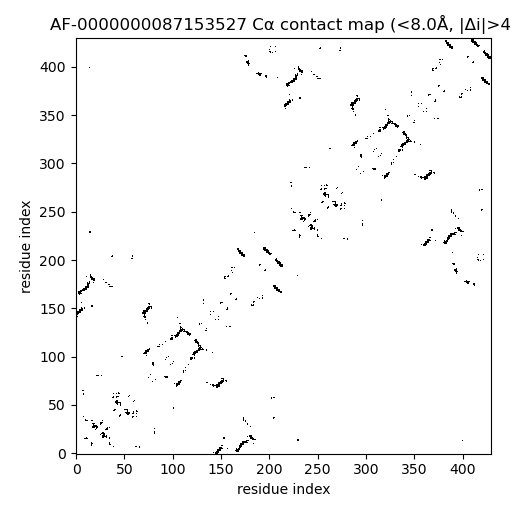93 -28.078 -8.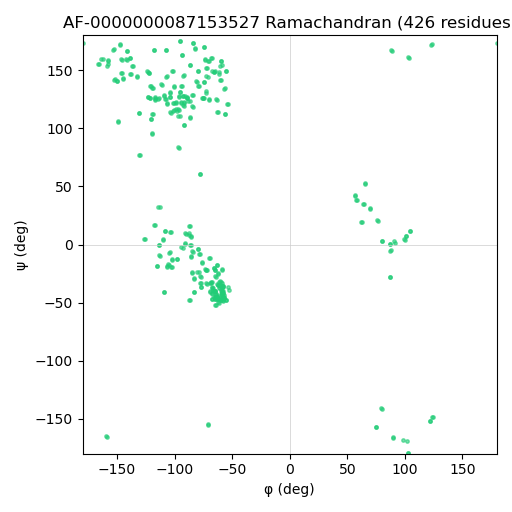164 1 90.56 94 GLY A O 1
ATOM 718 N N . TRP A 1 95 ? -7.816 -26.109 -8.273 1 87.25 95 TRP A N 1
ATOM 719 C CA . TRP A 1 95 ? -8.992 -25.25 -8.344 1 87.25 95 TRP A CA 1
ATOM 720 C C . TRP A 1 95 ? -9.602 -25.281 -9.742 1 87.25 95 TRP A C 1
ATOM 722 O O . TRP A 1 95 ? -10.703 -24.766 -9.961 1 87.25 95 TRP A O 1
ATOM 732 N N . TRP A 1 96 ? -9.07 -25.859 -10.812 1 86.19 96 TRP A N 1
ATOM 733 C CA . TRP A 1 96 ? -9.266 -25.594 -12.234 1 86.19 96 TRP A CA 1
ATOM 734 C C . TRP A 1 96 ? -9.945 -26.766 -12.922 1 86.19 96 TRP A C 1
ATOM 736 O O . TRP A 1 96 ? -10.133 -26.766 -14.133 1 86.19 96 TRP A O 1
ATOM 746 N N . GLY A 1 97 ? -10.273 -27.844 -12.266 1 84.06 97 GLY A N 1
ATOM 747 C CA . GLY A 1 97 ? -10.797 -29.047 -12.906 1 84.06 97 GLY A CA 1
ATOM 748 C C . GLY A 1 97 ? -9.711 -29.891 -13.539 1 84.06 97 GLY A C 1
ATOM 749 O O . GLY A 1 97 ? -8.609 -30.016 -13 1 84.06 97 GLY A O 1
ATOM 750 N N . ASP A 1 98 ? -10.039 -30.453 -14.742 1 90.06 98 ASP A N 1
ATOM 751 C CA . ASP A 1 98 ? -9.148 -31.453 -15.305 1 90.06 98 ASP A CA 1
ATOM 752 C C . ASP A 1 98 ? -8.016 -30.812 -16.094 1 90.06 98 ASP A C 1
ATOM 754 O O . ASP A 1 98 ? -6.977 -31.438 -16.328 1 90.06 98 ASP A O 1
ATOM 758 N N . THR A 1 99 ? -8.266 -29.656 -16.516 1 92.38 99 THR A N 1
ATOM 759 C CA . THR A 1 99 ? -7.273 -28.969 -17.344 1 92.38 99 THR A CA 1
ATOM 760 C C . THR A 1 99 ? -6.828 -27.672 -16.688 1 92.38 99 THR A C 1
ATOM 762 O O . THR A 1 99 ? -7.473 -26.625 -16.844 1 92.38 99 THR A O 1
ATOM 765 N N . PRO A 1 100 ? -5.691 -27.703 -15.938 1 92.81 100 PRO A N 1
ATOM 766 C CA . PRO A 1 100 ? -5.195 -26.469 -15.344 1 92.81 100 PRO A CA 1
ATOM 767 C C . PRO A 1 100 ? -4.688 -25.469 -16.375 1 92.81 100 PRO A C 1
ATOM 769 O O . PRO A 1 100 ? -4.324 -25.859 -17.484 1 92.81 100 PRO A O 1
ATOM 772 N N . PRO A 1 101 ? -4.594 -24.234 -16.031 1 90 101 PRO A N 1
ATOM 773 C CA . PRO A 1 101 ? -4.25 -23.188 -17 1 90 101 PRO A CA 1
ATOM 774 C C . PRO A 1 101 ? -2.74 -23.031 -17.172 1 90 101 PRO A C 1
ATOM 776 O O . PRO A 1 101 ? -2.293 -22.125 -17.875 1 90 101 PRO A O 1
ATOM 779 N N . TYR A 1 102 ? -1.929 -23.828 -16.641 1 93.56 102 TYR A N 1
ATOM 780 C CA . TYR A 1 102 ? -0.488 -23.594 -16.594 1 93.56 102 TYR A CA 1
ATOM 781 C C . TYR A 1 102 ? 0.186 -24.141 -17.859 1 93.56 102 TYR A C 1
ATOM 783 O O . TYR A 1 102 ? 1.109 -23.516 -18.391 1 93.56 102 TYR A O 1
ATOM 791 N N . HIS A 1 103 ? -0.084 -25.359 -18.312 1 94.06 103 HIS A N 1
ATOM 792 C CA . HIS A 1 103 ? 0.394 -26.016 -19.531 1 94.06 103 HIS A CA 1
ATOM 793 C C . HIS A 1 103 ? 1.909 -26.172 -19.516 1 94.06 103 HIS A C 1
ATOM 795 O O . HIS A 1 103 ? 2.547 -26.234 -20.562 1 94.06 103 HIS A O 1
ATOM 801 N N . THR A 1 104 ? 2.506 -26.094 -18.344 1 97.06 104 THR A N 1
ATOM 802 C CA . THR A 1 104 ? 3.906 -26.328 -18.016 1 97.06 104 THR A CA 1
ATOM 803 C C . THR A 1 104 ? 4.031 -27.047 -16.672 1 97.06 104 THR A C 1
ATOM 805 O O . THR A 1 104 ? 3.049 -27.188 -15.945 1 97.06 104 THR A O 1
ATOM 808 N N . PRO A 1 105 ? 5.254 -27.562 -16.406 1 98.19 105 PRO A N 1
ATOM 809 C CA . PRO A 1 105 ? 5.426 -28.109 -15.055 1 98.19 105 PRO A CA 1
ATOM 810 C C . PRO A 1 105 ? 5.211 -27.062 -13.961 1 98.19 105 PRO A C 1
ATOM 812 O O . PRO A 1 105 ? 5.594 -25.906 -14.133 1 98.19 105 PRO A O 1
ATOM 815 N N . VAL A 1 106 ? 4.582 -27.516 -12.891 1 98.31 106 VAL A N 1
ATOM 816 C CA . VAL A 1 106 ? 4.301 -26.656 -11.742 1 98.31 106 VAL A CA 1
ATOM 817 C C . VAL A 1 106 ? 4.906 -27.266 -10.484 1 98.31 106 VAL A C 1
ATOM 819 O O . VAL A 1 106 ? 4.672 -28.438 -10.18 1 98.31 106 VAL A O 1
ATOM 822 N N . PHE A 1 107 ? 5.672 -26.516 -9.781 1 98.69 107 PHE A N 1
ATOM 823 C CA . PHE A 1 107 ? 6.266 -26.938 -8.516 1 98.69 107 PHE A CA 1
ATOM 824 C C . PHE A 1 107 ? 5.531 -26.312 -7.34 1 98.69 107 PHE A C 1
ATOM 826 O O . PHE A 1 107 ? 5.582 -25.094 -7.145 1 98.69 107 PHE A O 1
ATOM 833 N N . VAL A 1 108 ? 4.879 -27.141 -6.586 1 98.25 108 VAL A N 1
ATOM 834 C CA . VAL A 1 108 ? 4.078 -26.703 -5.445 1 98.25 108 VAL A CA 1
ATOM 835 C C . VAL A 1 108 ? 4.898 -26.828 -4.164 1 98.25 108 VAL A C 1
ATOM 837 O O . VAL A 1 108 ? 5.281 -27.922 -3.768 1 98.25 108 VAL A O 1
ATOM 840 N N . LEU A 1 109 ? 5.168 -25.719 -3.525 1 98.25 109 LEU A N 1
ATOM 841 C CA . LEU A 1 109 ? 5.863 -25.719 -2.242 1 98.25 109 LEU A CA 1
ATOM 842 C C . LEU A 1 109 ? 4.934 -26.188 -1.123 1 98.25 109 LEU A C 1
ATOM 844 O O . LEU A 1 109 ? 3.859 -25.609 -0.927 1 98.25 109 LEU A O 1
ATOM 848 N N . THR A 1 110 ? 5.348 -27.172 -0.399 1 97.06 110 THR A N 1
ATOM 849 C CA . THR A 1 110 ? 4.559 -27.766 0.683 1 97.06 110 THR A CA 1
ATOM 850 C C . THR A 1 110 ? 5.461 -28.484 1.678 1 97.06 110 THR A C 1
ATOM 852 O O . THR A 1 110 ? 6.625 -28.766 1.381 1 97.06 110 THR A O 1
ATOM 855 N N . HIS A 1 111 ? 4.938 -28.641 2.84 1 96.12 111 HIS A N 1
ATOM 856 C CA . HIS A 1 111 ? 5.656 -29.422 3.84 1 96.12 111 HIS A CA 1
ATOM 857 C C . HIS A 1 111 ? 5.219 -30.891 3.82 1 96.12 111 HIS A C 1
ATOM 859 O O . HIS A 1 111 ? 5.766 -31.719 4.555 1 96.12 111 HIS A O 1
ATOM 865 N N . HIS A 1 112 ? 4.273 -31.234 3.01 1 96.25 112 HIS A N 1
ATOM 866 C CA . HIS A 1 112 ? 3.699 -32.562 2.947 1 96.25 112 HIS A CA 1
ATOM 867 C C . HIS A 1 112 ? 3.906 -33.188 1.572 1 96.25 112 HIS A C 1
ATOM 869 O O . HIS A 1 112 ? 3.312 -32.75 0.587 1 96.25 112 HIS A O 1
ATOM 875 N N . ALA A 1 113 ? 4.715 -34.188 1.582 1 95.5 113 ALA A N 1
ATOM 876 C CA . ALA A 1 113 ? 5.031 -34.875 0.322 1 95.5 113 ALA A CA 1
ATOM 877 C C . ALA A 1 113 ? 3.803 -35.562 -0.254 1 95.5 113 ALA A C 1
ATOM 879 O O . ALA A 1 113 ? 2.936 -36.031 0.493 1 95.5 113 ALA A O 1
ATOM 880 N N . ARG A 1 114 ? 3.754 -35.625 -1.524 1 95.19 114 ARG A N 1
ATOM 881 C CA . ARG A 1 114 ? 2.781 -36.406 -2.273 1 95.19 114 ARG A CA 1
ATOM 882 C C . ARG A 1 114 ? 3.281 -36.688 -3.684 1 95.19 114 ARG A C 1
ATOM 884 O O . ARG A 1 114 ? 4.184 -36.031 -4.18 1 95.19 114 ARG A O 1
ATOM 891 N N . PRO A 1 115 ? 2.818 -37.781 -4.312 1 97.06 115 PRO A N 1
ATOM 892 C CA . PRO A 1 115 ? 3.271 -38.094 -5.672 1 97.06 115 PRO A CA 1
ATOM 893 C C . PRO A 1 115 ? 2.955 -36.969 -6.668 1 97.06 115 PRO A C 1
ATOM 895 O O . PRO A 1 115 ? 2.027 -36.188 -6.449 1 97.06 115 PRO A O 1
ATOM 898 N N . ASP A 1 116 ? 3.781 -36.969 -7.695 1 98.12 116 ASP A N 1
ATOM 899 C CA . ASP A 1 116 ? 3.482 -36.062 -8.789 1 98.12 116 ASP A CA 1
ATOM 900 C C . ASP A 1 116 ? 2.07 -36.281 -9.32 1 98.12 116 ASP A C 1
ATOM 902 O O . ASP A 1 116 ? 1.538 -37.375 -9.242 1 98.12 116 ASP A O 1
ATOM 906 N N . LEU A 1 117 ? 1.45 -35.219 -9.812 1 97.81 117 LEU A N 1
ATOM 907 C CA . LEU A 1 117 ? 0.104 -35.281 -10.367 1 97.81 117 LEU A CA 1
ATOM 908 C C . LEU A 1 117 ? 0.098 -34.844 -11.82 1 97.81 117 LEU A C 1
ATOM 910 O O . LEU A 1 117 ? 0.295 -33.656 -12.109 1 97.81 117 LEU A O 1
ATOM 914 N N . GLU A 1 118 ? -0.086 -35.75 -12.719 1 97.56 118 GLU A N 1
ATOM 915 C CA . GLU A 1 118 ? -0.206 -35.406 -14.141 1 97.56 118 GLU A CA 1
ATOM 916 C C . GLU A 1 118 ? -1.636 -35.031 -14.492 1 97.56 118 GLU A C 1
ATOM 918 O O . GLU A 1 118 ? -2.586 -35.719 -14.156 1 97.56 118 GLU A O 1
ATOM 923 N N . MET A 1 119 ? -1.758 -33.875 -15.133 1 97 119 MET A N 1
ATOM 924 C CA . MET A 1 119 ? -3.07 -33.375 -15.508 1 97 119 MET A CA 1
ATOM 925 C C . MET A 1 119 ? -3.201 -33.25 -17.031 1 97 119 MET A C 1
ATOM 927 O O . MET A 1 119 ? -2.213 -33.406 -17.75 1 97 119 MET A O 1
ATOM 931 N N . GLN A 1 120 ? -4.457 -33.062 -17.453 1 94.44 120 GLN A N 1
ATOM 932 C CA . GLN A 1 120 ? -4.684 -32.781 -18.859 1 94.44 120 GLN A CA 1
ATOM 933 C C . GLN A 1 120 ? -4.082 -31.453 -19.266 1 94.44 120 GLN A C 1
ATOM 935 O O . GLN A 1 120 ? -3.932 -30.547 -18.438 1 94.44 120 GLN A O 1
ATOM 940 N N . GLY A 1 121 ? -3.656 -31.375 -20.531 1 92.5 121 GLY A N 1
ATOM 941 C CA . GLY A 1 121 ? -3.189 -30.094 -21.062 1 92.5 121 GLY A CA 1
ATOM 942 C C . GLY A 1 121 ? -1.698 -29.891 -20.875 1 92.5 121 GLY A C 1
ATOM 943 O O . GLY A 1 121 ? -1.175 -28.812 -21.188 1 92.5 121 GLY A O 1
ATOM 944 N N . GLY A 1 122 ? -1.037 -30.922 -20.312 1 94.81 122 GLY A N 1
ATOM 945 C CA . GLY A 1 122 ? 0.416 -30.859 -20.297 1 94.81 122 GLY A CA 1
ATOM 946 C C . GLY A 1 122 ? 0.985 -30.391 -18.969 1 94.81 122 GLY A C 1
ATOM 947 O O . GLY A 1 122 ? 2.197 -30.234 -18.828 1 94.81 122 GLY A O 1
ATOM 948 N N . THR A 1 123 ? 0.119 -30.203 -17.969 1 96.69 123 THR A N 1
ATOM 949 C CA . THR A 1 123 ? 0.588 -29.766 -16.672 1 96.69 123 THR A CA 1
ATOM 950 C C . THR A 1 123 ? 0.9 -30.953 -15.766 1 96.69 123 THR A C 1
ATOM 952 O O . THR A 1 123 ? 0.092 -31.875 -15.648 1 96.69 123 THR A O 1
ATOM 955 N N . THR A 1 124 ? 2.053 -30.984 -15.219 1 98.19 124 THR A N 1
ATOM 956 C CA . THR A 1 124 ? 2.381 -31.891 -14.117 1 98.19 124 THR A CA 1
ATOM 957 C C . THR A 1 124 ? 2.74 -31.109 -12.859 1 98.19 124 THR A C 1
ATOM 959 O O . THR A 1 124 ? 3.596 -30.234 -12.898 1 98.19 124 THR A O 1
ATOM 962 N N . PHE A 1 125 ? 2.072 -31.422 -11.797 1 98 125 PHE A N 1
ATOM 963 C CA . PHE A 1 125 ? 2.385 -30.828 -10.5 1 98 125 PHE A CA 1
ATOM 964 C C . PHE A 1 125 ? 3.426 -31.672 -9.766 1 98 125 PHE A C 1
ATOM 966 O O . PHE A 1 125 ? 3.271 -32.875 -9.625 1 98 125 PHE A O 1
ATOM 973 N N . HIS A 1 126 ? 4.473 -31.031 -9.367 1 98.38 126 HIS A N 1
ATOM 974 C CA . HIS A 1 126 ? 5.5 -31.594 -8.5 1 98.38 126 HIS A CA 1
ATOM 975 C C . HIS A 1 126 ? 5.449 -30.984 -7.109 1 98.38 126 HIS A C 1
ATOM 977 O O . HIS A 1 126 ? 5.414 -29.766 -6.965 1 98.38 126 HIS A O 1
ATOM 983 N N . PHE A 1 127 ? 5.402 -31.812 -6.117 1 98.12 127 PHE A N 1
ATOM 984 C CA . PHE A 1 127 ? 5.305 -31.328 -4.75 1 98.12 127 PHE A CA 1
ATOM 985 C C . PHE A 1 127 ? 6.672 -31.312 -4.074 1 98.12 127 PHE A C 1
ATOM 987 O O . PHE A 1 127 ? 7.293 -32.375 -3.906 1 98.12 127 PHE A O 1
ATOM 994 N N . VAL A 1 128 ? 7.125 -30.109 -3.742 1 98.38 128 VAL A N 1
ATOM 995 C CA . VAL A 1 128 ? 8.484 -29.875 -3.268 1 98.38 128 VAL A CA 1
ATOM 996 C C . VAL A 1 128 ? 8.469 -29.562 -1.773 1 98.38 128 VAL A C 1
ATOM 998 O O . VAL A 1 128 ? 7.785 -28.641 -1.337 1 98.38 128 VAL A O 1
ATOM 1001 N N . THR A 1 129 ? 9.234 -30.312 -0.97 1 98.06 129 THR A N 1
ATOM 1002 C CA . THR A 1 129 ? 9.219 -30.156 0.481 1 98.06 129 THR A CA 1
ATOM 1003 C C . THR A 1 129 ? 10.523 -29.547 0.974 1 98.06 129 THR A C 1
ATOM 1005 O O . THR A 1 129 ? 10.672 -29.266 2.164 1 98.06 129 THR A O 1
ATOM 1008 N N . ASP A 1 130 ? 11.367 -29.188 0.031 1 97.69 130 ASP A N 1
ATOM 1009 C CA . ASP A 1 130 ? 12.711 -28.797 0.446 1 97.69 130 ASP A CA 1
ATOM 1010 C C . ASP A 1 130 ? 12.914 -27.297 0.291 1 97.69 130 ASP A C 1
ATOM 1012 O O . ASP A 1 130 ? 14.055 -26.828 0.217 1 97.69 130 ASP A O 1
ATOM 1016 N N . GLY A 1 131 ? 11.938 -26.562 0.062 1 97.38 131 GLY A N 1
ATOM 1017 C CA . GLY A 1 131 ? 12.023 -25.109 0.129 1 97.38 131 GLY A CA 1
ATOM 1018 C C . GLY A 1 131 ? 12.102 -24.453 -1.237 1 97.38 131 GLY A C 1
ATOM 1019 O O . GLY A 1 131 ? 12.117 -25.141 -2.262 1 97.38 131 GLY A O 1
ATOM 1020 N N . ILE A 1 132 ? 12.195 -23.172 -1.27 1 98.12 132 ILE A N 1
ATOM 1021 C CA . ILE A 1 132 ? 12.047 -22.375 -2.484 1 98.12 132 ILE A CA 1
ATOM 1022 C C . ILE A 1 132 ? 13.281 -22.562 -3.373 1 98.12 132 ILE A C 1
ATOM 1024 O O . ILE A 1 132 ? 13.164 -22.578 -4.602 1 98.12 132 ILE A O 1
ATOM 1028 N N . GLU A 1 133 ? 14.461 -22.75 -2.807 1 98.25 133 GLU A N 1
ATOM 1029 C CA . GLU A 1 133 ? 15.664 -22.906 -3.613 1 98.25 133 GLU A CA 1
ATOM 1030 C C . GLU A 1 133 ? 15.633 -24.219 -4.402 1 98.25 133 GLU A C 1
ATOM 1032 O O . GLU A 1 133 ? 16.031 -24.25 -5.57 1 98.25 133 GLU A O 1
ATOM 1037 N N . ALA A 1 134 ? 15.195 -25.219 -3.721 1 98.44 134 ALA A N 1
ATOM 1038 C CA . ALA A 1 134 ? 15.055 -26.5 -4.406 1 98.44 134 ALA A CA 1
ATOM 1039 C C . ALA A 1 134 ? 14.023 -26.422 -5.527 1 98.44 134 ALA A C 1
ATOM 1041 O O . ALA A 1 134 ? 14.258 -26.906 -6.637 1 98.44 134 ALA A O 1
ATOM 1042 N N . ALA A 1 135 ? 12.867 -25.797 -5.246 1 98.56 135 ALA A N 1
ATOM 1043 C CA . ALA A 1 135 ? 11.836 -25.625 -6.262 1 98.56 135 ALA A CA 1
ATOM 1044 C C . ALA A 1 135 ? 12.375 -24.844 -7.461 1 98.56 135 ALA A C 1
ATOM 1046 O O . ALA A 1 135 ? 12.125 -25.219 -8.609 1 98.56 135 ALA A O 1
ATOM 1047 N N . LEU A 1 136 ? 13.125 -23.781 -7.188 1 98.62 136 LEU A N 1
ATOM 1048 C CA . LEU A 1 136 ? 13.672 -22.953 -8.258 1 98.62 136 LEU A CA 1
ATOM 1049 C C . LEU A 1 136 ? 14.672 -23.734 -9.102 1 98.62 136 LEU A C 1
ATOM 1051 O O . LEU A 1 136 ? 14.664 -23.625 -10.328 1 98.62 136 LEU A O 1
ATOM 1055 N N . ARG A 1 137 ? 15.57 -24.469 -8.43 1 98.31 137 ARG A N 1
ATOM 1056 C CA . ARG A 1 137 ? 16.531 -25.297 -9.156 1 98.31 137 ARG A CA 1
ATOM 1057 C C . ARG A 1 137 ? 15.82 -26.266 -10.102 1 98.31 137 ARG A C 1
ATOM 1059 O O . ARG A 1 137 ? 16.188 -26.375 -11.273 1 98.31 137 ARG A O 1
ATOM 1066 N N . ARG A 1 138 ? 14.844 -26.922 -9.633 1 98.5 138 ARG A N 1
ATOM 1067 C CA . ARG A 1 138 ? 14.086 -27.875 -10.438 1 98.5 138 ARG A CA 1
ATOM 1068 C C . ARG A 1 138 ? 13.359 -27.172 -11.578 1 98.5 138 ARG A C 1
ATOM 1070 O O . ARG A 1 138 ? 13.328 -27.672 -12.703 1 98.5 138 ARG A O 1
ATOM 1077 N N . ALA A 1 139 ? 12.742 -26.078 -11.258 1 98.62 139 ALA A N 1
ATOM 1078 C CA . ALA A 1 139 ? 12.031 -25.312 -12.281 1 98.62 139 ALA A CA 1
ATOM 1079 C C . ALA A 1 139 ? 12.977 -24.875 -13.398 1 98.62 139 ALA A C 1
ATOM 1081 O O . ALA A 1 139 ? 12.617 -24.938 -14.578 1 98.62 139 ALA A O 1
ATOM 1082 N N . ARG A 1 140 ? 14.188 -24.453 -13.07 1 98.25 140 ARG A N 1
ATOM 1083 C CA . ARG A 1 140 ? 15.172 -24 -14.055 1 98.25 140 ARG A CA 1
ATOM 1084 C C . ARG A 1 140 ? 15.555 -25.141 -14.992 1 98.25 140 ARG A C 1
ATOM 1086 O O . ARG A 1 140 ? 15.797 -24.922 -16.188 1 98.25 140 ARG A O 1
ATOM 1093 N N . GLU A 1 141 ? 15.586 -26.297 -14.484 1 97.81 141 GLU A N 1
ATOM 1094 C CA . GLU A 1 141 ? 15.977 -27.469 -15.273 1 97.81 141 GLU A CA 1
ATOM 1095 C C . GLU A 1 141 ? 14.969 -27.734 -16.391 1 97.81 141 GLU A C 1
ATOM 1097 O O . GLU A 1 141 ? 15.328 -28.25 -17.453 1 97.81 141 GLU A O 1
ATOM 1102 N N . VAL A 1 142 ? 13.758 -27.328 -16.172 1 97.75 142 VAL A N 1
ATOM 1103 C CA . VAL A 1 142 ? 12.719 -27.75 -17.109 1 97.75 142 VAL A CA 1
ATOM 1104 C C . VAL A 1 142 ? 12.195 -26.531 -17.875 1 97.75 142 VAL A C 1
ATOM 1106 O O . VAL A 1 142 ? 11.438 -26.688 -18.844 1 97.75 142 VAL A O 1
ATOM 1109 N N . ALA A 1 143 ? 12.57 -25.328 -17.484 1 97.56 143 ALA A N 1
ATOM 1110 C CA . ALA A 1 143 ? 12.023 -24.109 -18.078 1 97.56 143 ALA A CA 1
ATOM 1111 C C . ALA A 1 143 ? 12.586 -23.891 -19.484 1 97.56 143 ALA A C 1
ATOM 1113 O O . ALA A 1 143 ? 12.039 -23.109 -20.266 1 97.56 143 ALA A O 1
ATOM 1114 N N . HIS A 1 144 ? 13.75 -24.5 -19.828 1 95.94 144 HIS A N 1
ATOM 1115 C CA . HIS A 1 144 ? 14.359 -24.438 -21.141 1 95.94 144 HIS A CA 1
ATOM 1116 C C . HIS A 1 144 ? 14.609 -23 -21.562 1 95.94 144 HIS A C 1
ATOM 1118 O O . HIS A 1 144 ? 14.273 -22.609 -22.688 1 95.94 144 HIS A O 1
ATOM 1124 N N . GLY A 1 145 ? 15.07 -22.188 -20.703 1 96.31 145 GLY A N 1
ATOM 1125 C CA . GLY A 1 145 ? 15.469 -20.812 -21 1 96.31 145 GLY A CA 1
ATOM 1126 C C . GLY A 1 145 ? 14.32 -19.828 -20.906 1 96.31 145 GLY A C 1
ATOM 1127 O O . GLY A 1 145 ? 14.523 -18.625 -21.016 1 96.31 145 GLY A O 1
ATOM 1128 N N . LYS A 1 146 ? 13.125 -20.266 -20.688 1 98.38 146 LYS A N 1
ATOM 1129 C CA . LYS A 1 146 ? 11.961 -19.391 -20.516 1 98.38 146 LYS A CA 1
ATOM 1130 C C . LYS A 1 146 ? 11.859 -18.906 -19.078 1 98.38 146 LYS A C 1
ATOM 1132 O O . LYS A 1 146 ? 12.641 -19.312 -18.203 1 98.38 146 LYS A O 1
ATOM 1137 N N . ASP A 1 147 ? 10.945 -18.016 -18.844 1 98.5 147 ASP A N 1
ATOM 1138 C CA . ASP A 1 147 ? 10.758 -17.438 -17.516 1 98.5 147 ASP A CA 1
ATOM 1139 C C . ASP A 1 147 ? 10.125 -18.453 -16.547 1 98.5 147 ASP A C 1
ATOM 1141 O O . ASP A 1 147 ? 9.469 -19.406 -16.984 1 98.5 147 ASP A O 1
ATOM 1145 N N . ILE A 1 148 ? 10.414 -18.297 -15.328 1 98.69 148 ILE A N 1
ATOM 1146 C CA . ILE A 1 148 ? 9.766 -19.016 -14.234 1 98.69 148 ILE A CA 1
ATOM 1147 C C . ILE A 1 148 ? 8.828 -18.078 -13.484 1 98.69 148 ILE A C 1
ATOM 1149 O O . ILE A 1 148 ? 9.266 -17.047 -12.961 1 98.69 148 ILE A O 1
ATOM 1153 N N . ARG A 1 149 ? 7.566 -18.406 -13.43 1 98.38 149 ARG A N 1
ATOM 1154 C CA . ARG A 1 149 ? 6.582 -17.562 -12.766 1 98.38 149 ARG A CA 1
ATOM 1155 C C . ARG A 1 149 ? 6.246 -18.094 -11.375 1 98.38 149 ARG A C 1
ATOM 1157 O O . ARG A 1 149 ? 5.855 -19.25 -11.227 1 98.38 149 ARG A O 1
ATOM 1164 N N . VAL A 1 150 ? 6.469 -17.266 -10.461 1 98.06 150 VAL A N 1
ATOM 1165 C CA . VAL A 1 150 ? 6.098 -17.562 -9.086 1 98.06 150 VAL A CA 1
ATOM 1166 C C . VAL A 1 150 ? 4.691 -17.031 -8.805 1 98.06 150 VAL A C 1
ATOM 1168 O O . VAL A 1 150 ? 4.469 -15.82 -8.789 1 98.06 150 VAL A O 1
ATOM 1171 N N . GLY A 1 151 ? 3.605 -17.812 -8.75 1 88.38 151 GLY A N 1
ATOM 1172 C CA . GLY A 1 151 ? 2.195 -17.453 -8.68 1 88.38 151 GLY A CA 1
ATOM 1173 C C . GLY A 1 151 ? 1.706 -17.25 -7.258 1 88.38 151 GLY A C 1
ATOM 1174 O O . GLY A 1 151 ? 0.529 -16.953 -7.039 1 88.38 151 GLY A O 1
ATOM 1175 N N . GLY A 1 152 ? 2.512 -17.234 -6.219 1 81.69 152 GLY A N 1
ATOM 1176 C CA . GLY A 1 152 ? 1.993 -17.078 -4.871 1 81.69 152 GLY A CA 1
ATOM 1177 C C . GLY A 1 152 ? 1.925 -18.375 -4.094 1 81.69 152 GLY A C 1
ATOM 1178 O O . GLY A 1 152 ? 2.561 -19.359 -4.469 1 81.69 152 GLY A O 1
ATOM 1179 N N . GLY A 1 153 ? 1.13 -18.281 -2.744 1 91.44 153 GLY A N 1
ATOM 1180 C CA . GLY A 1 153 ? 0.501 -17.062 -2.236 1 91.44 153 GLY A CA 1
ATOM 1181 C C . GLY A 1 153 ? 1.499 -16.031 -1.756 1 91.44 153 GLY A C 1
ATOM 1182 O O . GLY A 1 153 ? 2.664 -16.047 -2.158 1 91.44 153 GLY A O 1
ATOM 1183 N N . VAL A 1 154 ? 1.087 -15.156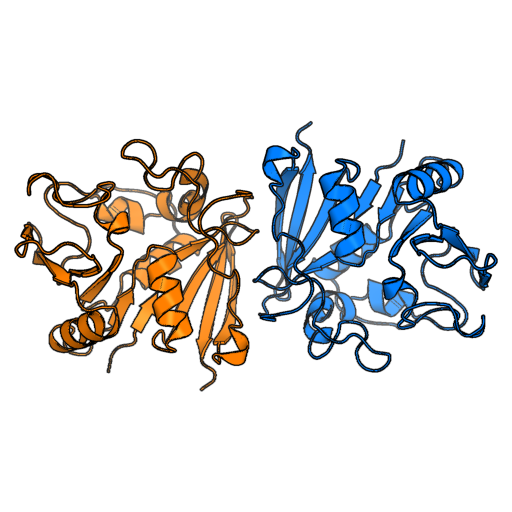 -0.849 1 96.81 154 VAL A N 1
ATOM 1184 C CA . VAL A 1 154 ? 1.847 -14.039 -0.3 1 96.81 154 VAL A CA 1
ATOM 1185 C C . VAL A 1 154 ? 3.131 -14.547 0.345 1 96.81 154 VAL A C 1
ATOM 1187 O O . VAL A 1 154 ? 4.219 -14.031 0.082 1 96.81 154 VAL A O 1
ATOM 1190 N N . SER A 1 155 ? 3.049 -15.648 1.032 1 96.06 155 SER A N 1
ATOM 1191 C CA . SER A 1 155 ? 4.191 -16.219 1.747 1 96.06 155 SER A CA 1
ATOM 1192 C C . SER A 1 155 ? 5.309 -16.609 0.785 1 96.06 155 SER A C 1
ATOM 1194 O O . SER A 1 155 ? 6.48 -16.312 1.035 1 96.06 155 SER A O 1
ATOM 1196 N N . VAL A 1 156 ? 4.984 -17.234 -0.28 1 97.62 156 VAL A N 1
ATOM 1197 C CA . VAL A 1 156 ? 5.98 -17.688 -1.244 1 97.62 156 VAL A CA 1
ATOM 1198 C C . VAL A 1 156 ? 6.637 -16.484 -1.913 1 97.62 156 VAL A C 1
ATOM 1200 O O . VAL A 1 156 ? 7.863 -16.422 -2.02 1 97.62 156 VAL A O 1
ATOM 1203 N N . VAL A 1 157 ? 5.828 -15.555 -2.34 1 98.12 157 VAL A N 1
ATOM 1204 C CA . VAL A 1 157 ? 6.359 -14.359 -2.982 1 98.12 157 VAL A CA 1
ATOM 1205 C C . VAL A 1 157 ? 7.309 -13.641 -2.029 1 98.12 157 VAL A C 1
ATOM 1207 O O . VAL A 1 157 ? 8.398 -13.219 -2.43 1 98.12 157 VAL A O 1
ATOM 1210 N N . ARG A 1 158 ? 6.949 -13.555 -0.766 1 98.19 158 ARG A N 1
ATOM 1211 C CA . ARG A 1 158 ? 7.789 -12.906 0.236 1 98.19 158 ARG A CA 1
ATOM 1212 C C . ARG A 1 158 ? 9.109 -13.648 0.411 1 98.19 158 ARG A C 1
ATOM 1214 O O . ARG A 1 158 ? 10.164 -13.023 0.555 1 98.19 158 ARG A O 1
ATOM 1221 N N . GLN A 1 159 ? 9.078 -14.953 0.45 1 97.88 159 GLN A N 1
ATOM 1222 C CA . GLN A 1 159 ? 10.305 -15.742 0.576 1 97.88 159 GLN A CA 1
ATOM 1223 C C . GLN A 1 159 ? 11.258 -15.461 -0.583 1 97.88 159 GLN A C 1
ATOM 1225 O O . GLN A 1 159 ? 12.461 -15.281 -0.377 1 97.88 159 GLN A O 1
ATOM 1230 N N . PHE A 1 160 ? 10.68 -15.453 -1.774 1 98.38 160 PHE A N 1
ATOM 1231 C CA . PHE A 1 160 ? 11.516 -15.195 -2.943 1 98.38 160 PHE A CA 1
ATOM 1232 C C . PHE A 1 160 ? 12.086 -13.781 -2.9 1 98.38 160 PHE A C 1
ATOM 1234 O O . PHE A 1 160 ? 13.234 -13.562 -3.279 1 98.38 160 PHE A O 1
ATOM 1241 N N . LEU A 1 161 ? 11.266 -12.812 -2.463 1 97.88 161 LEU A N 1
ATOM 1242 C CA . LEU A 1 161 ? 11.75 -11.445 -2.314 1 97.88 161 LEU A CA 1
ATOM 1243 C C . LEU A 1 161 ? 12.875 -11.367 -1.285 1 97.88 161 LEU A C 1
ATOM 1245 O O . LEU A 1 161 ? 13.93 -10.797 -1.553 1 97.88 161 LEU A O 1
ATOM 1249 N N . GLN A 1 162 ? 12.68 -11.977 -0.16 1 97.31 162 GLN A N 1
ATOM 1250 C CA . GLN A 1 162 ? 13.648 -11.945 0.931 1 97.31 162 GLN A CA 1
ATOM 1251 C C . GLN A 1 162 ? 14.969 -12.578 0.514 1 97.31 162 GLN A C 1
ATOM 1253 O O . GLN A 1 162 ? 16.047 -12.125 0.924 1 97.31 162 GLN A O 1
ATOM 1258 N N . ALA A 1 163 ? 14.883 -13.578 -0.299 1 97.31 163 ALA A N 1
ATOM 1259 C CA . ALA A 1 163 ? 16.062 -14.305 -0.734 1 97.31 163 ALA A CA 1
ATOM 1260 C C . ALA A 1 163 ? 16.734 -13.617 -1.925 1 97.31 163 ALA A C 1
ATOM 1262 O O . ALA A 1 163 ? 17.797 -14.047 -2.383 1 97.31 163 ALA A O 1
ATOM 1263 N N . GLY A 1 164 ? 16.109 -12.578 -2.453 1 96 164 GLY A N 1
ATOM 1264 C CA . GLY A 1 164 ? 16.641 -11.898 -3.619 1 96 164 GLY A CA 1
ATOM 1265 C C . GLY A 1 164 ? 16.562 -12.727 -4.887 1 96 164 GLY A C 1
ATOM 1266 O O . GLY A 1 164 ? 17.406 -12.586 -5.781 1 96 164 GLY A O 1
ATOM 1267 N N . LEU A 1 165 ? 15.539 -13.57 -4.957 1 97.38 165 LEU A N 1
ATOM 1268 C CA . LEU A 1 165 ? 15.477 -14.531 -6.055 1 97.38 165 LEU A CA 1
ATOM 1269 C C . LEU A 1 165 ? 14.484 -14.07 -7.117 1 97.38 165 LEU A C 1
ATOM 1271 O O . LEU A 1 165 ? 14.453 -14.617 -8.219 1 97.38 165 LEU A O 1
ATOM 1275 N N . LEU A 1 166 ? 13.664 -13.109 -6.84 1 97.56 166 LEU A N 1
ATOM 1276 C CA . LEU A 1 166 ? 12.734 -12.562 -7.824 1 97.56 166 LEU A CA 1
ATOM 1277 C C . LEU A 1 166 ? 13.391 -11.453 -8.641 1 97.56 166 LEU A C 1
ATOM 1279 O O . LEU A 1 166 ? 13.875 -10.469 -8.078 1 97.56 166 LEU A O 1
ATOM 1283 N N . ASP A 1 167 ? 13.391 -11.609 -9.938 1 97.75 167 ASP A N 1
ATOM 1284 C CA . ASP A 1 167 ? 13.93 -10.57 -10.812 1 97.75 167 ASP A CA 1
ATOM 1285 C C . ASP A 1 167 ? 12.945 -9.414 -10.961 1 97.75 167 ASP A C 1
ATOM 1287 O O . ASP A 1 167 ? 13.352 -8.258 -11.07 1 97.75 167 ASP A O 1
ATOM 1291 N N . GLU A 1 168 ? 11.703 -9.773 -10.992 1 97.94 168 GLU A N 1
ATOM 1292 C CA . GLU A 1 168 ? 10.641 -8.805 -11.25 1 97.94 168 GLU A CA 1
ATOM 1293 C C . GLU A 1 168 ? 9.344 -9.203 -10.555 1 97.94 168 GLU A C 1
ATOM 1295 O O . GLU A 1 168 ? 8.992 -10.383 -10.508 1 97.94 168 GLU A O 1
ATOM 1300 N N . LEU A 1 169 ? 8.688 -8.227 -10.055 1 98.38 169 LEU A N 1
ATOM 1301 C CA . LEU A 1 169 ? 7.371 -8.414 -9.453 1 98.38 169 LEU A CA 1
ATOM 1302 C C . LEU A 1 169 ? 6.379 -7.387 -9.984 1 98.38 169 LEU A C 1
ATOM 1304 O O . LEU A 1 169 ? 6.539 -6.188 -9.758 1 98.38 169 LEU A O 1
ATOM 1308 N N . HIS A 1 170 ? 5.402 -7.84 -10.711 1 98.56 170 HIS A N 1
ATOM 1309 C CA . HIS A 1 170 ? 4.266 -7 -11.078 1 98.56 170 HIS A CA 1
ATOM 1310 C C . HIS A 1 170 ? 3.133 -7.133 -10.07 1 98.56 170 HIS A C 1
ATOM 1312 O O . HIS A 1 170 ? 2.623 -8.234 -9.836 1 98.56 170 HIS A O 1
ATOM 1318 N N . VAL A 1 171 ? 2.775 -6.059 -9.516 1 98.38 171 VAL A N 1
ATOM 1319 C CA . VAL A 1 171 ? 1.677 -5.973 -8.555 1 98.38 171 VAL A CA 1
ATOM 1320 C C . VAL A 1 171 ? 0.54 -5.141 -9.148 1 98.38 171 VAL A C 1
ATOM 1322 O O . VAL A 1 171 ? 0.772 -4.062 -9.703 1 98.38 171 VAL A O 1
ATOM 1325 N N . ALA A 1 172 ? -0.609 -5.707 -9.156 1 98.44 172 ALA A N 1
ATOM 1326 C CA . ALA A 1 172 ? -1.816 -4.926 -9.422 1 98.44 172 ALA A CA 1
ATOM 1327 C C . ALA A 1 172 ? -2.496 -4.512 -8.117 1 98.44 172 ALA A C 1
ATOM 1329 O O . ALA A 1 172 ? -3.037 -5.355 -7.398 1 98.44 172 ALA A O 1
ATOM 1330 N N . GLN A 1 173 ? -2.453 -3.264 -7.824 1 98.25 173 GLN A N 1
ATOM 1331 C CA . GLN A 1 173 ? -3.107 -2.754 -6.625 1 98.25 173 GLN A CA 1
ATOM 1332 C C . GLN A 1 173 ? -4.57 -2.418 -6.895 1 98.25 173 GLN A C 1
ATOM 1334 O O . GLN A 1 173 ? -4.871 -1.459 -7.609 1 98.25 173 GLN A O 1
ATOM 1339 N N . SER A 1 174 ? -5.445 -3.213 -6.344 1 98.19 174 SER A N 1
ATOM 1340 C CA . SER A 1 174 ? -6.875 -2.93 -6.422 1 98.19 174 SER A CA 1
ATOM 1341 C C . SER A 1 174 ? -7.262 -1.794 -5.48 1 98.19 174 SER A C 1
ATOM 1343 O O . SER A 1 174 ? -6.758 -1.711 -4.359 1 98.19 174 SER A O 1
ATOM 1345 N N . PRO A 1 175 ? -8.141 -0.911 -5.926 1 97.81 175 PRO A N 1
ATOM 1346 C CA . PRO A 1 175 ? -8.531 0.234 -5.102 1 97.81 175 PRO A CA 1
ATOM 1347 C C . PRO A 1 175 ? -9.531 -0.14 -4.008 1 97.81 175 PRO A C 1
ATOM 1349 O O . PRO A 1 175 ? -10.633 0.408 -3.957 1 97.81 175 PRO A O 1
ATOM 1352 N N . VAL A 1 176 ? -9.086 -1.037 -3.129 1 97.88 176 VAL A N 1
ATOM 1353 C CA . VAL A 1 176 ? -9.891 -1.524 -2.01 1 97.88 176 VAL A CA 1
ATOM 1354 C C . VAL A 1 176 ? -9.016 -1.63 -0.76 1 97.88 176 VAL A C 1
ATOM 1356 O O . VAL A 1 176 ? -7.789 -1.604 -0.848 1 97.88 176 VAL A O 1
ATOM 1359 N N . LEU A 1 177 ? -9.703 -1.667 0.359 1 97.94 177 LEU A N 1
ATOM 1360 C CA . LEU A 1 177 ? -9.086 -1.937 1.654 1 97.94 177 LEU A CA 1
ATOM 1361 C C . LEU A 1 177 ? -9.539 -3.289 2.197 1 97.94 177 LEU A C 1
ATOM 1363 O O . LEU A 1 177 ? -10.711 -3.645 2.098 1 97.94 177 LEU A O 1
ATOM 1367 N N . LEU A 1 178 ? -8.594 -4.039 2.76 1 97.56 178 LEU A N 1
ATOM 1368 C CA . LEU A 1 178 ? -8.977 -5.328 3.326 1 97.56 178 LEU A CA 1
ATOM 1369 C C . LEU A 1 178 ? -8.906 -5.297 4.848 1 97.56 178 LEU A C 1
ATOM 1371 O O . LEU A 1 178 ? -9.734 -5.914 5.527 1 97.56 178 LEU A O 1
ATOM 1375 N N . GLY A 1 179 ? -7.836 -4.648 5.387 1 97.19 179 GLY A N 1
ATOM 1376 C CA . GLY A 1 179 ? -7.715 -4.496 6.828 1 97.19 179 GLY A CA 1
ATOM 1377 C C . GLY A 1 179 ? -7.027 -5.668 7.5 1 97.19 179 GLY A C 1
ATOM 1378 O O . GLY A 1 179 ? -6.406 -5.512 8.555 1 97.19 179 GLY A O 1
ATOM 1379 N N . ALA A 1 180 ? -7.141 -6.848 6.91 1 97.44 180 ALA A N 1
ATOM 1380 C CA . ALA A 1 180 ? -6.547 -8.055 7.48 1 97.44 180 ALA A CA 1
ATOM 1381 C C . ALA A 1 180 ? -6.223 -9.078 6.391 1 97.44 180 ALA A C 1
ATOM 1383 O O . ALA A 1 180 ? -6.707 -8.961 5.262 1 97.44 180 ALA A O 1
ATOM 1384 N N . GLY A 1 181 ? -5.445 -10.094 6.824 1 97.25 181 GLY A N 1
ATOM 1385 C CA . GLY A 1 181 ? -5.027 -11.125 5.891 1 97.25 181 GLY A CA 1
ATOM 1386 C C . GLY A 1 181 ? -3.521 -11.289 5.816 1 97.25 181 GLY A C 1
ATOM 1387 O O . GLY A 1 181 ? -2.83 -11.172 6.832 1 97.25 181 GLY A O 1
ATOM 1388 N N . GLU A 1 182 ? -3.07 -11.664 4.641 1 96.88 182 GLU A N 1
ATOM 1389 C CA . GLU A 1 182 ? -1.636 -11.812 4.418 1 96.88 182 GLU A CA 1
ATOM 1390 C C . GLU A 1 182 ? -1.058 -10.609 3.684 1 96.88 182 GLU A C 1
ATOM 1392 O O . GLU A 1 182 ? -1.405 -10.352 2.529 1 96.88 182 GLU A O 1
ATOM 1397 N N . ASN A 1 183 ? -0.177 -9.891 4.367 1 97.94 183 ASN A N 1
ATOM 1398 C CA . ASN A 1 183 ? 0.368 -8.648 3.846 1 97.94 183 ASN A CA 1
ATOM 1399 C C . ASN A 1 183 ? 1.679 -8.875 3.1 1 97.94 183 ASN A C 1
ATOM 1401 O O . ASN A 1 183 ? 2.602 -9.492 3.633 1 97.94 183 ASN A O 1
ATOM 1405 N N . LEU A 1 184 ? 1.761 -8.398 1.921 1 98.19 184 LEU A N 1
ATOM 1406 C CA . LEU A 1 184 ? 2.91 -8.633 1.051 1 98.19 184 LEU A CA 1
ATOM 1407 C C . LEU A 1 184 ? 4.145 -7.906 1.579 1 98.19 184 LEU A C 1
ATOM 1409 O O . LEU A 1 184 ? 5.262 -8.414 1.476 1 98.19 184 LEU A O 1
ATOM 1413 N N . PHE A 1 185 ? 3.955 -6.727 2.205 1 98.06 185 PHE A N 1
ATOM 1414 C CA . PHE A 1 185 ? 5.066 -5.809 2.436 1 98.06 185 PHE A CA 1
ATOM 1415 C C . PHE A 1 185 ? 5.535 -5.879 3.885 1 98.06 185 PHE A C 1
ATOM 1417 O O . PHE A 1 185 ? 6.629 -5.418 4.211 1 98.06 185 PHE A O 1
ATOM 1424 N N . ALA A 1 186 ? 4.676 -6.402 4.754 1 95.62 186 ALA A N 1
ATOM 1425 C CA . ALA A 1 186 ? 4.926 -6.332 6.191 1 95.62 186 ALA A CA 1
ATOM 1426 C C . ALA A 1 186 ? 6.293 -6.91 6.543 1 95.62 186 ALA A C 1
ATOM 1428 O O . ALA A 1 186 ? 6.582 -8.07 6.23 1 95.62 186 ALA A O 1
ATOM 1429 N N . GLY A 1 187 ? 7.113 -6.016 7.16 1 95.25 187 GLY A N 1
ATOM 1430 C CA . GLY A 1 187 ? 8.398 -6.473 7.668 1 95.25 187 GLY A CA 1
ATOM 1431 C C . GLY A 1 187 ? 9.461 -6.578 6.594 1 95.25 187 GLY A C 1
ATOM 1432 O O . GLY A 1 187 ? 10.578 -7.035 6.859 1 95.25 187 GLY A O 1
ATOM 1433 N N . LEU A 1 188 ? 9.219 -6.23 5.363 1 97 188 LEU A N 1
ATOM 1434 C CA . LEU A 1 188 ? 10.188 -6.312 4.277 1 97 188 LEU A CA 1
ATOM 1435 C C . LEU A 1 188 ? 10.734 -4.93 3.932 1 97 188 LEU A C 1
ATOM 1437 O O . LEU A 1 188 ? 9.969 -3.969 3.811 1 97 188 LEU A O 1
ATOM 1441 N N . ASP A 1 189 ? 12 -4.824 3.93 1 97.62 189 ASP A N 1
ATOM 1442 C CA . ASP A 1 189 ? 12.688 -3.641 3.426 1 97.62 189 ASP A CA 1
ATOM 1443 C C . ASP A 1 189 ? 13.133 -3.836 1.978 1 97.62 189 ASP A C 1
ATOM 1445 O O . ASP A 1 189 ? 14.289 -4.164 1.718 1 97.62 189 ASP A O 1
ATOM 1449 N N . LEU A 1 190 ? 12.219 -3.602 1.038 1 97.81 190 LEU A N 1
ATOM 1450 C CA . LEU A 1 190 ? 12.422 -3.943 -0.365 1 97.81 190 LEU A CA 1
ATOM 1451 C C . LEU A 1 190 ? 13.555 -3.119 -0.968 1 97.81 190 LEU A C 1
ATOM 1453 O O . LEU A 1 190 ? 14.375 -3.643 -1.724 1 97.81 190 LEU A O 1
ATOM 1457 N N . PRO A 1 191 ? 13.617 -1.816 -0.607 1 96.94 191 PRO A N 1
ATOM 1458 C CA . PRO A 1 191 ? 14.766 -1.07 -1.13 1 96.94 191 PRO A CA 1
ATOM 1459 C C . PRO A 1 191 ? 16.094 -1.66 -0.69 1 96.94 191 PRO A C 1
ATOM 1461 O O . PRO A 1 191 ? 17.031 -1.74 -1.489 1 96.94 191 PRO A O 1
ATOM 1464 N N . ARG A 1 192 ? 16.188 -2.021 0.553 1 95.94 192 ARG A N 1
ATOM 1465 C CA . ARG A 1 192 ? 17.422 -2.635 1.046 1 95.94 192 ARG A CA 1
ATOM 1466 C C . ARG A 1 192 ? 17.719 -3.934 0.304 1 95.94 192 ARG A C 1
ATOM 1468 O O . ARG A 1 192 ? 18.891 -4.277 0.091 1 95.94 192 ARG A O 1
ATOM 1475 N N . LEU A 1 193 ? 16.719 -4.652 -0.121 1 97.31 193 LEU A N 1
ATOM 1476 C CA . LEU A 1 193 ? 16.875 -5.895 -0.867 1 97.31 193 LEU A CA 1
ATOM 1477 C C . LEU A 1 193 ? 17.172 -5.613 -2.336 1 97.31 193 LEU A C 1
ATOM 1479 O O . LEU A 1 193 ? 17.328 -6.543 -3.131 1 97.31 193 LEU A O 1
ATOM 1483 N N . GLY A 1 194 ? 17.156 -4.309 -2.719 1 97.19 194 GLY A N 1
ATOM 1484 C CA . GLY A 1 194 ? 17.594 -3.898 -4.047 1 97.19 194 GLY A CA 1
ATOM 1485 C C . GLY A 1 194 ? 16.438 -3.625 -4.992 1 97.19 194 GLY A C 1
ATOM 1486 O O . GLY A 1 194 ? 16.641 -3.379 -6.18 1 97.19 194 GLY A O 1
ATOM 1487 N N . TYR A 1 195 ? 15.18 -3.643 -4.488 1 98.12 195 TYR A N 1
ATOM 1488 C CA . TYR A 1 195 ? 14.023 -3.469 -5.359 1 98.12 195 TYR A CA 1
ATOM 1489 C C . TYR A 1 195 ? 13.609 -2.002 -5.438 1 98.12 195 TYR A C 1
ATOM 1491 O O . TYR A 1 195 ? 13.742 -1.265 -4.457 1 98.12 195 TYR A O 1
ATOM 1499 N N . GLN A 1 196 ? 13.141 -1.584 -6.578 1 97.75 196 GLN A N 1
ATOM 1500 C CA . GLN A 1 196 ? 12.555 -0.268 -6.816 1 97.75 196 GLN A CA 1
ATOM 1501 C C . GLN A 1 196 ? 11.359 -0.359 -7.758 1 97.75 196 GLN A C 1
ATOM 1503 O O . GLN A 1 196 ? 11.203 -1.348 -8.477 1 97.75 196 GLN A O 1
ATOM 1508 N N . VAL A 1 197 ? 10.531 0.616 -7.719 1 97.94 197 VAL A N 1
ATOM 1509 C CA . VAL A 1 197 ? 9.43 0.697 -8.672 1 97.94 197 VAL A CA 1
ATOM 1510 C C . VAL A 1 197 ? 9.953 1.132 -10.039 1 97.94 197 VAL A C 1
ATOM 1512 O O . VAL A 1 197 ? 10.594 2.178 -10.156 1 97.94 197 VAL A O 1
ATOM 1515 N N . VAL A 1 198 ? 9.633 0.346 -11.031 1 97.56 198 VAL A N 1
ATOM 1516 C CA . VAL A 1 198 ? 10.156 0.695 -12.352 1 97.56 198 VAL A CA 1
ATOM 1517 C C . VAL A 1 198 ? 9.008 1.052 -13.281 1 97.56 198 VAL A C 1
ATOM 1519 O O . VAL A 1 198 ? 9.211 1.687 -14.32 1 97.56 198 VAL A O 1
ATOM 1522 N N . THR A 1 199 ? 7.781 0.65 -12.953 1 96.19 199 THR A N 1
ATOM 1523 C CA . THR A 1 199 ? 6.598 1.073 -13.695 1 96.19 199 THR A CA 1
ATOM 1524 C C . THR A 1 199 ? 5.453 1.402 -12.742 1 96.19 199 THR A C 1
ATOM 1526 O O . THR A 1 199 ? 5.332 0.794 -11.68 1 96.19 199 THR A O 1
ATOM 1529 N N . HIS A 1 200 ? 4.695 2.34 -13.141 1 96.88 200 HIS A N 1
ATOM 1530 C CA . HIS A 1 200 ? 3.506 2.807 -12.438 1 96.88 200 HIS A CA 1
ATOM 1531 C C . HIS A 1 200 ? 2.461 3.334 -13.414 1 96.88 200 HIS A C 1
ATOM 1533 O O . HIS A 1 200 ? 2.631 4.41 -13.992 1 96.88 200 HIS A O 1
ATOM 1539 N N . VAL A 1 201 ? 1.421 2.549 -13.594 1 96.75 201 VAL A N 1
ATOM 1540 C CA . VAL A 1 201 ? 0.355 2.951 -14.5 1 96.75 201 VAL A CA 1
ATOM 1541 C C . VAL A 1 201 ? -0.993 2.479 -13.961 1 96.75 201 VAL A C 1
ATOM 1543 O O . VAL A 1 201 ? -1.106 1.36 -13.453 1 96.75 201 VAL A O 1
ATOM 1546 N N . ALA A 1 202 ? -2.01 3.314 -14.148 1 96.06 202 ALA A N 1
ATOM 1547 C CA . ALA A 1 202 ? -3.295 2.98 -13.539 1 96.06 202 ALA A CA 1
ATOM 1548 C C . ALA A 1 202 ? -4.375 2.811 -14.602 1 96.06 202 ALA A C 1
ATOM 1550 O O . ALA A 1 202 ? -4.43 3.57 -15.57 1 96.06 202 ALA A O 1
ATOM 1551 N N . SER A 1 203 ? -5.148 1.764 -14.477 1 95.81 203 SER A N 1
ATOM 1552 C CA . SER A 1 203 ? -6.457 1.646 -15.117 1 95.81 203 SER A CA 1
ATOM 1553 C C . SER A 1 203 ? -7.574 2.064 -14.164 1 95.81 203 SER A C 1
ATOM 1555 O O . SER A 1 203 ? -7.32 2.377 -13 1 95.81 203 SER A O 1
ATOM 1557 N N . PRO A 1 204 ? -8.773 2.1 -14.609 1 93.12 204 PRO A N 1
ATOM 1558 C CA . PRO A 1 204 ? -9.875 2.383 -13.688 1 93.12 204 PRO A CA 1
ATOM 1559 C C . PRO A 1 204 ? -10.039 1.312 -12.609 1 93.12 204 PRO A C 1
ATOM 1561 O O . PRO A 1 204 ? -10.641 1.565 -11.57 1 93.12 204 PRO A O 1
ATOM 1564 N N . ASN A 1 205 ? -9.445 0.153 -12.859 1 95.81 205 ASN A N 1
ATOM 1565 C CA . ASN A 1 205 ? -9.727 -0.97 -11.969 1 95.81 205 ASN A CA 1
ATOM 1566 C C . ASN A 1 205 ? -8.547 -1.272 -11.055 1 95.81 205 ASN A C 1
ATOM 1568 O O . ASN A 1 205 ? -8.711 -1.943 -10.031 1 95.81 205 ASN A O 1
ATOM 1572 N N . ALA A 1 206 ? -7.359 -0.802 -11.406 1 97.5 206 ALA A N 1
ATOM 1573 C CA . ALA A 1 206 ? -6.172 -1.119 -10.617 1 97.5 206 ALA A CA 1
ATOM 1574 C C . ALA A 1 206 ? -5.004 -0.216 -11 1 97.5 206 ALA A C 1
ATOM 1576 O O . ALA A 1 206 ? -4.977 0.351 -12.094 1 97.5 206 ALA A O 1
ATOM 1577 N N . THR A 1 207 ? -4.125 -0.05 -10.125 1 98.12 207 THR A N 1
ATOM 1578 C CA . THR A 1 207 ? -2.814 0.51 -10.445 1 98.12 207 THR A CA 1
ATOM 1579 C C . THR A 1 207 ? -1.778 -0.599 -10.609 1 98.12 207 THR A C 1
ATOM 1581 O O . THR A 1 207 ? -1.559 -1.393 -9.688 1 98.12 207 THR A O 1
ATOM 1584 N N . HIS A 1 208 ? -1.178 -0.616 -11.773 1 98.5 208 HIS A N 1
ATOM 1585 C CA . HIS A 1 208 ? -0.174 -1.627 -12.086 1 98.5 208 HIS A CA 1
ATOM 1586 C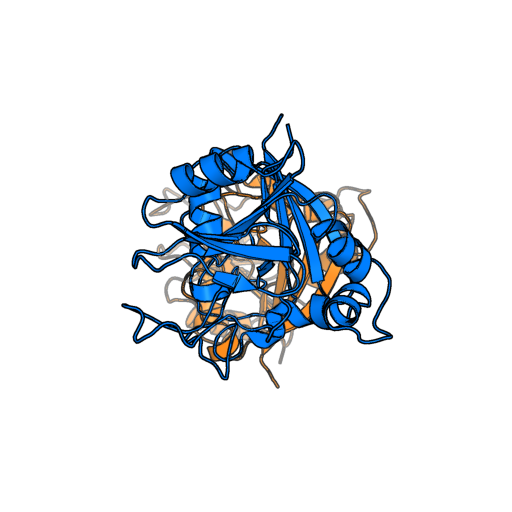 C . HIS A 1 208 ? 1.232 -1.117 -11.789 1 98.5 208 HIS A C 1
ATOM 1588 O O . HIS A 1 208 ? 1.656 -0.097 -12.336 1 98.5 208 HIS A O 1
ATOM 1594 N N . LEU A 1 209 ? 1.942 -1.885 -10.883 1 98.38 209 LEU A N 1
ATOM 1595 C CA . LEU A 1 209 ? 3.303 -1.568 -10.453 1 98.38 209 LEU A CA 1
ATOM 1596 C C . LEU A 1 209 ? 4.254 -2.713 -10.789 1 98.38 209 LEU A C 1
ATOM 1598 O O . LEU A 1 209 ? 3.908 -3.883 -10.617 1 98.38 209 LEU A O 1
ATOM 1602 N N . THR A 1 210 ? 5.379 -2.332 -11.281 1 98.38 210 THR A N 1
ATOM 1603 C CA . THR A 1 210 ? 6.434 -3.33 -11.43 1 98.38 210 THR A CA 1
ATOM 1604 C C . THR A 1 210 ? 7.641 -2.975 -10.562 1 98.38 210 THR A C 1
ATOM 1606 O O . THR A 1 210 ? 8.102 -1.833 -10.578 1 98.38 210 THR A O 1
ATOM 1609 N N . PHE A 1 211 ? 8.008 -3.9 -9.75 1 98.31 211 PHE A N 1
ATOM 1610 C CA . PHE A 1 211 ? 9.227 -3.803 -8.961 1 98.31 211 PHE A CA 1
ATOM 1611 C C . PHE A 1 211 ? 10.352 -4.613 -9.594 1 98.31 211 PHE A C 1
ATOM 1613 O O . PHE A 1 211 ? 10.125 -5.723 -10.078 1 98.31 211 PHE A O 1
ATOM 1620 N N . ALA A 1 212 ? 11.477 -4.047 -9.641 1 98 212 ALA A N 1
ATOM 1621 C CA . ALA A 1 212 ? 12.633 -4.773 -10.164 1 98 212 ALA A CA 1
ATOM 1622 C C . ALA A 1 212 ? 13.906 -4.371 -9.43 1 98 212 ALA A C 1
ATOM 1624 O O . ALA A 1 212 ? 13.938 -3.352 -8.734 1 98 212 ALA A O 1
ATOM 1625 N N . ARG A 1 213 ? 14.859 -5.219 -9.508 1 93.44 213 ARG A N 1
ATOM 1626 C CA . ARG A 1 213 ? 16.141 -4.961 -8.875 1 93.44 213 ARG A CA 1
ATOM 1627 C C . ARG A 1 213 ? 17 -4.023 -9.727 1 93.44 213 ARG A C 1
ATOM 1629 O O . ARG A 1 213 ? 16.891 -4.031 -10.961 1 93.44 213 ARG A O 1
ATOM 1636 N N . ARG A 1 214 ? 17.594 -3.096 -8.992 1 75.5 214 ARG A N 1
ATOM 1637 C CA . ARG A 1 214 ? 18.5 -2.156 -9.641 1 75.5 214 ARG A CA 1
ATOM 1638 C C . ARG A 1 214 ? 19.609 -2.893 -10.375 1 75.5 214 ARG A C 1
ATOM 1640 O O . ARG A 1 214 ? 20.141 -3.891 -9.875 1 75.5 214 ARG A O 1
ATOM 1647 N N . SER A 1 215 ? 19.562 -2.787 -11.75 1 57.53 215 SER A N 1
ATOM 1648 C CA . SER A 1 215 ? 20.703 -3.354 -12.469 1 57.53 215 SER A CA 1
ATOM 1649 C C . SER A 1 215 ? 22.016 -2.803 -11.945 1 57.53 215 SER A C 1
ATOM 1651 O O . SER A 1 215 ? 22.062 -1.692 -11.414 1 57.53 215 SER A O 1
ATOM 1653 N N . MET B 1 1 ? -21.953 21.406 9.406 1 84.5 1 MET B N 1
ATOM 1654 C CA . MET B 1 1 ? -20.656 21.391 10.094 1 84.5 1 MET B CA 1
ATOM 1655 C C . MET B 1 1 ? -19.562 20.875 9.164 1 84.5 1 MET B C 1
ATOM 1657 O O . MET B 1 1 ? -19.797 20 8.328 1 84.5 1 MET B O 1
ATOM 1661 N N . GLY B 1 2 ? -18.406 21.562 9.141 1 94.75 2 GLY B N 1
ATOM 1662 C CA . GLY B 1 2 ? -17.297 21.188 8.266 1 94.75 2 GLY B CA 1
ATOM 1663 C C . GLY B 1 2 ? -16.781 19.797 8.508 1 94.75 2 GLY B C 1
ATOM 1664 O O . GLY B 1 2 ? -17.031 19.203 9.57 1 94.75 2 GLY B O 1
ATOM 1665 N N . LYS B 1 3 ? -16.156 19.219 7.613 1 96.88 3 LYS B N 1
ATOM 1666 C CA . LYS B 1 3 ? -15.578 17.891 7.727 1 96.88 3 LYS B CA 1
ATOM 1667 C C . LYS B 1 3 ? -14.258 17.922 8.484 1 96.88 3 LYS B C 1
ATOM 1669 O O . LYS B 1 3 ? -13.578 18.938 8.516 1 96.88 3 LYS B O 1
ATOM 1674 N N . VAL B 1 4 ? -13.984 16.875 9.156 1 98.38 4 VAL B N 1
ATOM 1675 C CA . VAL B 1 4 ? -12.633 16.562 9.625 1 98.38 4 VAL B CA 1
ATOM 1676 C C . VAL B 1 4 ? -11.914 15.695 8.594 1 98.38 4 VAL B C 1
ATOM 1678 O O . VAL B 1 4 ? -12.352 14.586 8.297 1 98.38 4 VAL B O 1
ATOM 1681 N N . ARG B 1 5 ? -10.812 16.219 8.094 1 98.44 5 ARG B N 1
ATOM 1682 C CA . ARG B 1 5 ? -10.234 15.508 6.957 1 98.44 5 ARG B CA 1
ATOM 1683 C C . ARG B 1 5 ? -8.711 15.602 6.969 1 98.44 5 ARG B C 1
ATOM 1685 O O . ARG B 1 5 ? -8.148 16.531 7.543 1 98.44 5 ARG B O 1
ATOM 1692 N N . THR B 1 6 ? -8.125 14.602 6.5 1 98.38 6 THR B N 1
ATOM 1693 C CA . THR B 1 6 ? -6.723 14.633 6.098 1 98.38 6 THR B CA 1
ATOM 1694 C C . THR B 1 6 ? -6.598 14.688 4.578 1 98.38 6 THR B C 1
ATOM 1696 O O . THR B 1 6 ? -7.277 13.953 3.863 1 98.38 6 THR B O 1
ATOM 1699 N N . SER B 1 7 ? -5.785 15.625 4.109 1 97.69 7 SER B N 1
ATOM 1700 C CA . SER B 1 7 ? -5.648 15.844 2.672 1 97.69 7 SER B CA 1
ATOM 1701 C C . SER B 1 7 ? -4.184 15.938 2.262 1 97.69 7 SER B C 1
ATOM 1703 O O . SER B 1 7 ? -3.355 16.453 3.01 1 97.69 7 SER B O 1
ATOM 1705 N N . ALA B 1 8 ? -3.943 15.414 1.074 1 97.12 8 ALA B N 1
ATOM 1706 C CA . ALA B 1 8 ? -2.607 15.43 0.482 1 97.12 8 ALA B CA 1
ATOM 1707 C C . ALA B 1 8 ? -1.596 14.734 1.389 1 97.12 8 ALA B C 1
ATOM 1709 O O . ALA B 1 8 ? -0.5 15.258 1.618 1 97.12 8 ALA B O 1
ATOM 1710 N N . PHE B 1 9 ? -2.027 13.648 2.016 1 97.94 9 PHE B N 1
ATOM 1711 C CA . PHE B 1 9 ? -1.145 12.828 2.834 1 97.94 9 PHE B CA 1
ATOM 1712 C C . PHE B 1 9 ? -0.389 11.82 1.975 1 97.94 9 PHE B C 1
ATOM 1714 O O . PHE B 1 9 ? -1 10.977 1.318 1 97.94 9 PHE B O 1
ATOM 1721 N N . THR B 1 10 ? 0.87 11.891 1.96 1 97.75 10 THR B N 1
ATOM 1722 C CA . THR B 1 10 ? 1.664 11.086 1.039 1 97.75 10 THR B CA 1
ATOM 1723 C C . THR B 1 10 ? 2.127 9.797 1.709 1 97.75 10 THR B C 1
ATOM 1725 O O . THR B 1 10 ? 2.539 9.805 2.871 1 97.75 10 THR B O 1
ATOM 1728 N N . VAL B 1 11 ? 2.02 8.688 0.966 1 98.19 11 VAL B N 1
ATOM 1729 C CA . VAL B 1 11 ? 2.561 7.41 1.417 1 98.19 11 VAL B CA 1
ATOM 1730 C C . VAL B 1 11 ? 3.291 6.723 0.266 1 98.19 11 VAL B C 1
ATOM 1732 O O . VAL B 1 11 ? 3.029 7.012 -0.904 1 98.19 11 VAL B O 1
ATOM 1735 N N . SER B 1 12 ? 4.277 5.875 0.635 1 98.5 12 SER B N 1
ATOM 1736 C CA . SER B 1 12 ? 4.891 4.98 -0.343 1 98.5 12 SER B CA 1
ATOM 1737 C C . SER B 1 12 ? 3.961 3.826 -0.698 1 98.5 12 SER B C 1
ATOM 1739 O O . SER B 1 12 ? 2.926 3.635 -0.055 1 98.5 12 SER B O 1
ATOM 1741 N N . ILE B 1 13 ? 4.324 3.078 -1.717 1 98.38 13 ILE B N 1
ATOM 1742 C CA . ILE B 1 13 ? 3.543 1.931 -2.168 1 98.38 13 ILE B CA 1
ATOM 1743 C C . ILE B 1 13 ? 3.383 0.932 -1.024 1 98.38 13 ILE B C 1
ATOM 1745 O O . ILE B 1 13 ? 2.326 0.315 -0.874 1 98.38 13 ILE B O 1
ATOM 1749 N N . ASP B 1 14 ? 4.438 0.807 -0.229 1 98.31 14 ASP B N 1
ATOM 1750 C CA . ASP B 1 14 ? 4.414 -0.161 0.863 1 98.31 14 ASP B CA 1
ATOM 1751 C C . ASP B 1 14 ? 3.893 0.475 2.148 1 98.31 14 ASP B C 1
ATOM 1753 O O . ASP B 1 14 ? 4.008 -0.11 3.229 1 98.31 14 ASP B O 1
ATOM 1757 N N . GLY B 1 15 ? 3.342 1.698 2.172 1 98.12 15 GLY B N 1
ATOM 1758 C CA . GLY B 1 15 ? 2.43 2.188 3.195 1 98.12 15 GLY B CA 1
ATOM 1759 C C . GLY B 1 15 ? 3.08 3.156 4.16 1 98.12 15 GLY B C 1
ATOM 1760 O O . GLY B 1 15 ? 2.475 3.547 5.16 1 98.12 15 GLY B O 1
ATOM 1761 N N . PHE B 1 16 ? 4.289 3.629 3.855 1 98.38 16 PHE B N 1
ATOM 1762 C CA . PHE B 1 16 ? 4.996 4.488 4.797 1 98.38 16 PHE B CA 1
ATOM 1763 C C . PHE B 1 16 ? 4.758 5.957 4.473 1 98.38 16 PHE B C 1
ATOM 1765 O O . PHE B 1 16 ? 4.914 6.379 3.324 1 98.38 16 PHE B O 1
ATOM 1772 N N . GLY B 1 17 ? 4.406 6.711 5.531 1 97.56 17 GLY B N 1
ATOM 1773 C CA . GLY B 1 17 ? 4.18 8.141 5.379 1 97.56 17 GLY B CA 1
ATOM 1774 C C . GLY B 1 17 ? 5.379 8.977 5.77 1 97.56 17 GLY B C 1
ATOM 1775 O O . GLY B 1 17 ? 5.41 10.188 5.52 1 97.56 17 GLY B O 1
ATOM 1776 N N . ALA B 1 18 ? 6.312 8.383 6.391 1 96.44 18 ALA B N 1
ATOM 1777 C CA . ALA B 1 18 ? 7.578 8.992 6.777 1 96.44 18 ALA B CA 1
ATOM 1778 C C . ALA B 1 18 ? 8.688 7.953 6.863 1 96.44 18 ALA B C 1
ATOM 1780 O O . ALA B 1 18 ? 8.461 6.828 7.32 1 96.44 18 ALA B O 1
ATOM 1781 N N . ALA B 1 19 ? 9.859 8.367 6.438 1 96.5 19 ALA B N 1
ATOM 1782 C CA . ALA B 1 19 ? 11.039 7.523 6.598 1 96.5 19 ALA B CA 1
ATOM 1783 C C . ALA B 1 19 ? 11.625 7.656 8 1 96.5 19 ALA B C 1
ATOM 1785 O O . ALA B 1 19 ? 11.195 8.516 8.781 1 96.5 19 ALA B O 1
ATOM 1786 N N . PRO B 1 20 ? 12.539 6.801 8.352 1 95.69 20 PRO B N 1
ATOM 1787 C CA . PRO B 1 20 ? 13.125 6.867 9.695 1 95.69 20 PRO B CA 1
ATOM 1788 C C . PRO B 1 20 ? 14.031 8.078 9.883 1 95.69 20 PRO B C 1
ATOM 1790 O O . PRO B 1 20 ? 14.531 8.641 8.898 1 95.69 20 PRO B O 1
ATOM 1793 N N . ASN B 1 21 ? 14.195 8.43 11.086 1 94.25 21 ASN B N 1
ATOM 1794 C CA . ASN B 1 21 ? 15.203 9.398 11.523 1 94.25 21 ASN B CA 1
ATOM 1795 C C . ASN B 1 21 ? 14.922 10.789 10.969 1 94.25 21 ASN B C 1
ATOM 1797 O O . ASN B 1 21 ? 15.797 11.406 10.359 1 94.25 21 ASN B O 1
ATOM 1801 N N . GLN B 1 22 ? 13.75 11.195 11.203 1 92 22 GLN B N 1
ATOM 1802 C CA . GLN B 1 22 ? 13.438 12.578 10.867 1 92 22 GLN B CA 1
ATOM 1803 C C . GLN B 1 22 ? 14.383 13.539 11.586 1 92 22 GLN B C 1
ATOM 1805 O O . GLN B 1 22 ? 14.703 13.344 12.758 1 92 22 GLN B O 1
ATOM 1810 N N . SER B 1 23 ? 14.891 14.492 10.859 1 91.5 23 SER B N 1
ATOM 1811 C CA . SER B 1 23 ? 15.789 15.523 11.359 1 91.5 23 SER B CA 1
ATOM 1812 C C . SER B 1 23 ? 15.586 16.844 10.617 1 91.5 23 SER B C 1
ATOM 1814 O O . SER B 1 23 ? 14.75 16.922 9.711 1 91.5 23 SER B O 1
ATOM 1816 N N . LEU B 1 24 ? 16.25 17.859 11.133 1 89.12 24 LEU B N 1
ATOM 1817 C CA . LEU B 1 24 ? 16.219 19.156 10.445 1 89.12 24 LEU B CA 1
ATOM 1818 C C . LEU B 1 24 ? 16.609 19 8.984 1 89.12 24 LEU B C 1
ATOM 1820 O O . LEU B 1 24 ? 16 19.609 8.102 1 89.12 24 LEU B O 1
ATOM 1824 N N . GLU B 1 25 ? 17.562 18.172 8.758 1 91.31 25 GLU B N 1
ATOM 1825 C CA . GLU B 1 25 ? 18.078 17.953 7.41 1 91.31 25 GLU B CA 1
ATOM 1826 C C . GLU B 1 25 ? 17.172 17.031 6.598 1 91.31 25 GLU B C 1
ATOM 1828 O O . GLU B 1 25 ? 17.172 17.094 5.367 1 91.31 25 GLU B O 1
ATOM 1833 N N . ASN B 1 26 ? 16.406 16.219 7.336 1 92.44 26 ASN B N 1
ATOM 1834 C CA . ASN B 1 26 ? 15.523 15.234 6.719 1 92.44 26 ASN B CA 1
ATOM 1835 C C . ASN B 1 26 ? 14.109 15.312 7.293 1 92.44 26 ASN B C 1
ATOM 1837 O O . ASN B 1 26 ? 13.695 14.438 8.047 1 92.44 26 ASN B O 1
ATOM 1841 N N . PRO B 1 27 ? 13.336 16.297 6.887 1 89.81 27 PRO B N 1
ATOM 1842 C CA . PRO B 1 27 ? 12.031 16.547 7.488 1 89.81 27 PRO B CA 1
ATOM 1843 C C . PRO B 1 27 ? 11.062 15.383 7.312 1 89.81 27 PRO B C 1
ATOM 1845 O O . PRO B 1 27 ? 10.141 15.211 8.117 1 89.81 27 PRO B O 1
ATOM 1848 N N . PHE B 1 28 ? 11.266 14.523 6.262 1 92.56 28 PHE B N 1
ATOM 1849 C CA . PHE B 1 28 ? 10.438 13.344 6.055 1 92.56 28 PHE B CA 1
ATOM 1850 C C . PHE B 1 28 ? 11.172 12.078 6.484 1 92.56 28 PHE B C 1
ATOM 1852 O O . PHE B 1 28 ? 10.758 10.969 6.145 1 92.56 28 PHE B O 1
ATOM 1859 N N . GLY B 1 29 ? 12.344 12.297 7.176 1 93.69 29 GLY B N 1
ATOM 1860 C CA . GLY B 1 29 ? 13.227 11.18 7.473 1 93.69 29 GLY B CA 1
ATOM 1861 C C . GLY B 1 29 ? 14.234 10.898 6.375 1 93.69 29 GLY B C 1
ATOM 1862 O O . GLY B 1 29 ? 14.117 11.438 5.27 1 93.69 29 GLY B O 1
ATOM 1863 N N . GLU B 1 30 ? 15.172 10.117 6.684 1 94.94 30 GLU B N 1
ATOM 1864 C CA . GLU B 1 30 ? 16.234 9.805 5.727 1 94.94 30 GLU B CA 1
ATOM 1865 C C . GLU B 1 30 ? 15.672 9.094 4.5 1 94.94 30 GLU B C 1
ATOM 1867 O O . GLU B 1 30 ? 15.164 7.977 4.609 1 94.94 30 GLU B O 1
ATOM 1872 N N . GLY B 1 31 ? 15.766 9.773 3.389 1 92.25 31 GLY B N 1
ATOM 1873 C CA . GLY B 1 31 ? 15.273 9.195 2.146 1 92.25 31 GLY B CA 1
ATOM 1874 C C . GLY B 1 31 ? 13.797 9.453 1.912 1 92.25 31 GLY B C 1
ATOM 1875 O O . GLY B 1 31 ? 13.242 9.047 0.886 1 92.25 31 GLY B O 1
ATOM 1876 N N . GLY B 1 32 ? 13.156 10.172 2.838 1 95.12 32 GLY B N 1
ATOM 1877 C CA . GLY B 1 32 ? 11.711 10.312 2.795 1 95.12 32 GLY B CA 1
ATOM 1878 C C . GLY B 1 32 ? 11.25 11.445 1.896 1 95.12 32 GLY B C 1
ATOM 1879 O O . GLY B 1 32 ? 10.07 11.523 1.547 1 95.12 32 GLY B O 1
ATOM 1880 N N . MET B 1 33 ? 12.203 12.289 1.438 1 93.5 33 MET B N 1
ATOM 1881 C CA . MET B 1 33 ? 11.828 13.461 0.659 1 93.5 33 MET B CA 1
ATOM 1882 C C . MET B 1 33 ? 11.305 13.062 -0.717 1 93.5 33 MET B C 1
ATOM 1884 O O . MET B 1 33 ? 10.695 13.875 -1.412 1 93.5 33 MET B O 1
ATOM 1888 N N . ILE B 1 34 ? 11.469 11.852 -1.09 1 93.75 34 ILE B N 1
ATOM 1889 C CA . ILE B 1 34 ? 10.961 11.367 -2.369 1 93.75 34 ILE B CA 1
ATOM 1890 C C . ILE B 1 34 ? 9.438 11.25 -2.309 1 93.75 34 ILE B C 1
ATOM 1892 O O . ILE B 1 34 ? 8.766 11.281 -3.344 1 93.75 34 ILE B O 1
ATOM 1896 N N . LEU B 1 35 ? 8.859 11.148 -1.109 1 95.38 35 LEU B N 1
ATOM 1897 C CA . LEU B 1 35 ? 7.426 10.938 -0.916 1 95.38 35 LEU B CA 1
ATOM 1898 C C . LEU B 1 35 ? 6.625 12.133 -1.433 1 95.38 35 LEU B C 1
ATOM 1900 O O . LEU B 1 35 ? 5.766 11.977 -2.301 1 95.38 35 LEU B O 1
ATOM 1904 N N . PRO B 1 36 ? 6.977 13.344 -1.005 1 95.06 36 PRO B N 1
ATOM 1905 C CA . PRO B 1 36 ? 6.117 14.469 -1.374 1 95.06 36 PRO B CA 1
ATOM 1906 C C . PRO B 1 36 ? 6.492 15.078 -2.723 1 95.06 36 PRO B C 1
ATOM 1908 O O . PRO B 1 36 ? 6.055 16.188 -3.047 1 95.06 36 PRO B O 1
ATOM 1911 N N . THR B 1 37 ? 7.281 14.406 -3.564 1 94.81 37 THR B N 1
ATOM 1912 C CA . THR B 1 37 ? 7.75 14.961 -4.828 1 94.81 37 THR B CA 1
ATOM 1913 C C . THR B 1 37 ? 6.574 15.344 -5.719 1 94.81 37 THR B C 1
ATOM 1915 O O . THR B 1 37 ? 6.625 16.359 -6.418 1 94.81 37 THR B O 1
ATOM 1918 N N . TRP B 1 38 ? 5.5 14.57 -5.695 1 96.69 38 TRP B N 1
ATOM 1919 C CA . TRP B 1 38 ? 4.32 14.875 -6.496 1 96.69 38 TRP B CA 1
ATOM 1920 C C . TRP B 1 38 ? 3.756 16.25 -6.137 1 96.69 38 TRP B C 1
ATOM 1922 O O . TRP B 1 38 ? 3.203 16.938 -6.996 1 96.69 38 TRP B O 1
ATOM 1932 N N . TYR B 1 39 ? 3.816 16.641 -4.879 1 96.5 39 TYR B N 1
ATOM 1933 C CA . TYR B 1 39 ? 3.238 17.859 -4.32 1 96.5 39 TYR B CA 1
ATOM 1934 C C . TYR B 1 39 ? 4.16 19.047 -4.543 1 96.5 39 TYR B C 1
ATOM 1936 O O . TYR B 1 39 ? 3.701 20.141 -4.906 1 96.5 39 TYR B O 1
ATOM 1944 N N . LEU B 1 40 ? 5.477 18.812 -4.355 1 92.69 40 LEU B N 1
ATOM 1945 C CA . LEU B 1 40 ? 6.48 19.875 -4.383 1 92.69 40 LEU B CA 1
ATOM 1946 C C . LEU B 1 40 ? 6.566 20.5 -5.77 1 92.69 40 LEU B C 1
ATOM 1948 O O . LEU B 1 40 ? 6.934 21.672 -5.902 1 92.69 40 LEU B O 1
ATOM 1952 N N . GLY B 1 41 ? 6.141 19.781 -6.766 1 91.25 41 GLY B N 1
ATOM 1953 C CA . GLY B 1 41 ? 6.23 20.281 -8.133 1 91.25 41 GLY B CA 1
ATOM 1954 C C . GLY B 1 41 ? 4.992 21.047 -8.57 1 91.25 41 GLY B C 1
ATOM 1955 O O . GLY B 1 41 ? 4.957 21.594 -9.672 1 91.25 41 GLY B O 1
ATOM 1956 N N . THR B 1 42 ? 4.012 21.203 -7.738 1 96.69 42 THR B N 1
ATOM 1957 C CA . THR B 1 42 ? 2.736 21.797 -8.141 1 96.69 42 THR B CA 1
ATOM 1958 C C . THR B 1 42 ? 2.781 23.312 -8.039 1 96.69 42 THR B C 1
ATOM 1960 O O . THR B 1 42 ? 3.555 23.875 -7.258 1 96.69 42 THR B O 1
ATOM 1963 N N . ARG B 1 43 ? 1.94 23.953 -8.828 1 96 43 ARG B N 1
ATOM 1964 C CA . ARG B 1 43 ? 1.756 25.391 -8.734 1 96 43 ARG B CA 1
ATOM 1965 C C . ARG B 1 43 ? 1.273 25.797 -7.344 1 96 43 ARG B C 1
ATOM 1967 O O . ARG B 1 43 ? 1.721 26.812 -6.793 1 96 43 ARG B O 1
ATOM 1974 N N . THR B 1 44 ? 0.413 25.031 -6.793 1 95.38 44 THR B N 1
ATOM 1975 C CA . THR B 1 44 ? -0.146 25.297 -5.473 1 95.38 44 THR B CA 1
ATOM 1976 C C . THR B 1 44 ? 0.957 25.344 -4.422 1 95.38 44 THR B C 1
ATOM 1978 O O . THR B 1 44 ? 1.038 26.297 -3.645 1 95.38 44 THR B O 1
ATOM 1981 N N . PHE B 1 45 ? 1.849 24.375 -4.426 1 93.44 45 PHE B N 1
ATOM 1982 C CA . PHE B 1 45 ? 2.916 24.344 -3.434 1 93.44 45 PHE B CA 1
ATOM 1983 C C . PHE B 1 45 ? 3.828 25.562 -3.584 1 93.44 45 PHE B C 1
ATOM 1985 O O . PHE B 1 45 ? 4.164 26.219 -2.596 1 93.44 45 PHE B O 1
ATOM 1992 N N . ARG B 1 46 ? 4.164 25.797 -4.785 1 91.31 46 ARG B N 1
ATOM 1993 C CA . ARG B 1 46 ? 5.062 26.922 -5.043 1 91.31 46 ARG B CA 1
ATOM 1994 C C . ARG B 1 46 ? 4.438 28.234 -4.594 1 91.31 46 ARG B C 1
ATOM 1996 O O . ARG B 1 46 ? 5.117 29.094 -4.012 1 91.31 46 ARG B O 1
ATOM 2003 N N . ALA B 1 47 ? 3.227 28.359 -4.777 1 89.81 47 ALA B N 1
ATOM 2004 C CA . ALA B 1 47 ? 2.518 29.578 -4.402 1 89.81 47 ALA B CA 1
ATOM 2005 C C . ALA B 1 47 ? 2.484 29.75 -2.885 1 89.81 47 ALA B C 1
ATOM 2007 O O . ALA B 1 47 ? 2.492 30.875 -2.379 1 89.81 47 ALA B O 1
ATOM 2008 N N . MET B 1 48 ? 2.436 28.641 -2.172 1 85.25 48 MET B N 1
ATOM 2009 C CA . MET B 1 48 ? 2.436 28.672 -0.713 1 85.25 48 MET B CA 1
ATOM 2010 C C . MET B 1 48 ? 3.68 29.375 -0.184 1 85.25 48 MET B C 1
ATOM 2012 O O . MET B 1 48 ? 3.652 29.969 0.901 1 85.25 48 MET B O 1
ATOM 2016 N N . PHE B 1 49 ? 4.688 29.422 -0.986 1 81.62 49 PHE B N 1
ATOM 2017 C CA . PHE B 1 49 ? 5.941 30.047 -0.576 1 81.62 49 PHE B CA 1
ATOM 2018 C C . PHE B 1 49 ? 6.258 31.25 -1.447 1 81.62 49 PHE B C 1
ATOM 2020 O O . PHE B 1 49 ? 7.422 31.641 -1.589 1 81.62 49 PHE B O 1
ATOM 2027 N N . GLY B 1 50 ? 5.285 31.703 -2.109 1 82.88 50 GLY B N 1
ATOM 2028 C CA . GLY B 1 50 ? 5.41 32.938 -2.881 1 82.88 50 GLY B CA 1
ATOM 2029 C C . GLY B 1 50 ? 6.18 32.75 -4.176 1 82.88 50 GLY B C 1
ATOM 2030 O O . GLY B 1 50 ? 6.758 33.688 -4.703 1 82.88 50 GLY B O 1
ATOM 2031 N N . GLN B 1 51 ? 6.246 31.531 -4.633 1 88.12 51 GLN B N 1
ATOM 2032 C CA . GLN B 1 51 ? 6.969 31.25 -5.867 1 88.12 51 GLN B CA 1
ATOM 2033 C C . GLN B 1 51 ? 6.008 31.062 -7.035 1 88.12 51 GLN B C 1
ATOM 2035 O O . GLN B 1 51 ? 4.887 30.578 -6.852 1 88.12 51 GLN B O 1
ATOM 2040 N N . ASP B 1 52 ? 6.512 31.438 -8.156 1 91.12 52 ASP B N 1
ATOM 2041 C CA . ASP B 1 52 ? 5.715 31.25 -9.367 1 91.12 52 ASP B CA 1
ATOM 2042 C C . ASP B 1 52 ? 6.059 29.922 -10.047 1 91.12 52 ASP B C 1
ATOM 2044 O O . ASP B 1 52 ? 7.031 29.266 -9.688 1 91.12 52 ASP B O 1
ATOM 2048 N N . GLY B 1 53 ? 5.117 29.516 -10.953 1 93.06 53 GLY B N 1
ATOM 2049 C CA . GLY B 1 53 ? 5.363 28.328 -11.742 1 93.06 53 GLY B CA 1
ATOM 2050 C C . GLY B 1 53 ? 4.863 27.062 -11.078 1 93.06 53 GLY B C 1
ATOM 2051 O O . GLY B 1 53 ? 3.945 27.109 -10.25 1 93.06 53 GLY B O 1
ATOM 2052 N N . GLY B 1 54 ? 5.328 25.906 -11.609 1 91.75 54 GLY B N 1
ATOM 2053 C CA . GLY B 1 54 ? 4.875 24.609 -11.125 1 91.75 54 GLY B CA 1
ATOM 2054 C C . GLY B 1 54 ? 3.871 23.953 -12.047 1 91.75 54 GLY B C 1
ATOM 2055 O O . GLY B 1 54 ? 3.312 24.594 -12.938 1 91.75 54 GLY B O 1
ATOM 2056 N N . GLY B 1 55 ? 3.795 22.734 -11.828 1 93.62 55 GLY B N 1
ATOM 2057 C CA . GLY B 1 55 ? 2.893 21.953 -12.664 1 93.62 55 GLY B CA 1
ATOM 2058 C C . GLY B 1 55 ? 1.429 22.188 -12.344 1 93.62 55 GLY B C 1
ATOM 2059 O O . GLY B 1 55 ? 1.079 22.531 -11.219 1 93.62 55 GLY B O 1
ATOM 2060 N N . THR B 1 56 ? 0.677 22.141 -13.438 1 94.38 56 THR B N 1
ATOM 2061 C CA . THR B 1 56 ? -0.776 22.125 -13.312 1 94.38 56 THR B CA 1
ATOM 2062 C C . THR B 1 56 ? -1.337 20.75 -13.641 1 94.38 56 THR B C 1
ATOM 2064 O O . THR B 1 56 ? -0.584 19.828 -13.961 1 94.38 56 THR B O 1
ATOM 2067 N N . GLY B 1 57 ? -2.582 20.438 -13.352 1 95.44 57 GLY B N 1
ATOM 2068 C CA . GLY B 1 57 ? -3.18 19.125 -13.594 1 95.44 57 GLY B CA 1
ATOM 2069 C C . GLY B 1 57 ? -3.717 18.469 -12.336 1 95.44 57 GLY B C 1
ATOM 2070 O O . GLY B 1 57 ? -4.086 19.172 -11.383 1 95.44 57 GLY B O 1
ATOM 2071 N N . LEU B 1 58 ? -3.695 17.188 -12.398 1 96.75 58 LEU B N 1
ATOM 2072 C CA . LEU B 1 58 ? -4.371 16.422 -11.359 1 96.75 58 LEU B CA 1
ATOM 2073 C C . LEU B 1 58 ? -3.709 16.641 -10 1 96.75 58 LEU B C 1
ATOM 2075 O O . LEU B 1 58 ? -4.395 16.859 -9 1 96.75 58 LEU B O 1
ATOM 2079 N N . ASP B 1 59 ? -2.336 16.547 -10 1 97.81 59 ASP B N 1
ATOM 2080 C CA . ASP B 1 59 ? -1.616 16.75 -8.75 1 97.81 59 ASP B CA 1
ATOM 2081 C C . ASP B 1 59 ? -1.93 18.125 -8.156 1 97.81 59 ASP B C 1
ATOM 2083 O O . ASP B 1 59 ? -2.186 18.25 -6.953 1 97.81 59 ASP B O 1
ATOM 2087 N N . ASP B 1 60 ? -1.912 19.141 -8.969 1 98.06 60 ASP B N 1
ATOM 2088 C CA . ASP B 1 60 ? -2.186 20.5 -8.508 1 98.06 60 ASP B CA 1
ATOM 2089 C C . ASP B 1 60 ? -3.637 20.641 -8.055 1 98.06 60 ASP B C 1
ATOM 2091 O O . ASP B 1 60 ? -3.932 21.391 -7.121 1 98.06 60 ASP B O 1
ATOM 2095 N N . ASP B 1 61 ? -4.562 20 -8.727 1 98.12 61 ASP B N 1
ATOM 2096 C CA . ASP B 1 61 ? -5.961 20.016 -8.32 1 98.12 61 ASP B CA 1
ATOM 2097 C C . ASP B 1 61 ? -6.121 19.5 -6.887 1 98.12 61 ASP B C 1
ATOM 2099 O O . ASP B 1 61 ? -6.809 20.125 -6.074 1 98.12 61 ASP B O 1
ATOM 2103 N N . PHE B 1 62 ? -5.473 18.422 -6.613 1 97.88 62 PHE B N 1
ATOM 2104 C CA . PHE B 1 62 ? -5.559 17.844 -5.273 1 97.88 62 PHE B CA 1
ATOM 2105 C C . PHE B 1 62 ? -4.848 18.734 -4.258 1 97.88 62 PHE B C 1
ATOM 2107 O O . PHE B 1 62 ? -5.309 18.875 -3.127 1 97.88 62 PHE B O 1
ATOM 2114 N N . ALA B 1 63 ? -3.723 19.234 -4.684 1 97.25 63 ALA B N 1
ATOM 2115 C CA . ALA B 1 63 ? -3.008 20.172 -3.807 1 97.25 63 ALA B CA 1
ATOM 2116 C C . ALA B 1 63 ? -3.877 21.375 -3.453 1 97.25 63 ALA B C 1
ATOM 2118 O O . ALA B 1 63 ? -4.004 21.719 -2.279 1 97.25 63 ALA B O 1
ATOM 2119 N N . ARG B 1 64 ? -4.488 21.953 -4.426 1 96.75 64 ARG B N 1
ATOM 2120 C CA .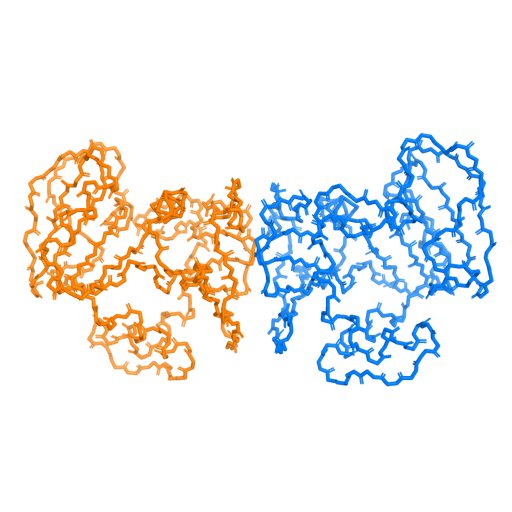 ARG B 1 64 ? -5.352 23.109 -4.215 1 96.75 64 ARG B CA 1
ATOM 2121 C C . ARG B 1 64 ? -6.535 22.766 -3.322 1 96.75 64 ARG B C 1
ATOM 2123 O O . ARG B 1 64 ? -6.812 23.453 -2.344 1 96.75 64 ARG B O 1
ATOM 2130 N N . LYS B 1 65 ? -7.207 21.703 -3.631 1 96.81 65 LYS B N 1
ATOM 2131 C CA . LYS B 1 65 ? -8.375 21.281 -2.875 1 96.81 65 LYS B CA 1
ATOM 2132 C C . LYS B 1 65 ? -8.023 21.016 -1.413 1 96.81 65 LYS B C 1
ATOM 2134 O O . LYS B 1 65 ? -8.844 21.25 -0.521 1 96.81 65 LYS B O 1
ATOM 2139 N N . SER B 1 66 ? -6.816 20.562 -1.199 1 96.56 66 SER B N 1
ATOM 2140 C CA . SER B 1 66 ? -6.387 20.219 0.154 1 96.56 66 SER B CA 1
ATOM 2141 C C . SER B 1 66 ? -6.336 21.469 1.041 1 96.56 66 SER B C 1
ATOM 2143 O O . SER B 1 66 ? -6.391 21.359 2.268 1 96.56 66 SER B O 1
ATOM 2145 N N . MET B 1 67 ? -6.27 22.625 0.424 1 94.94 67 MET B N 1
ATOM 2146 C CA . MET B 1 67 ? -6.109 23.859 1.18 1 94.94 67 MET B CA 1
ATOM 2147 C C . MET B 1 67 ? -7.426 24.641 1.246 1 94.94 67 MET B C 1
ATOM 2149 O O . MET B 1 67 ? -7.551 25.594 2.01 1 94.94 67 MET B O 1
ATOM 2153 N N . GLU B 1 68 ? -8.367 24.203 0.56 1 96.06 68 GLU B N 1
ATOM 2154 C CA . GLU B 1 68 ? -9.625 24.938 0.444 1 96.06 68 GLU B CA 1
ATOM 2155 C C . GLU B 1 68 ? -10.516 24.688 1.659 1 96.06 68 GLU B C 1
ATOM 2157 O O . GLU B 1 68 ? -10.555 23.578 2.193 1 96.06 68 GLU B O 1
ATOM 2162 N N . ASN B 1 69 ? -11.18 25.703 2.107 1 97.69 69 ASN B N 1
ATOM 2163 C CA . ASN B 1 69 ? -12.266 25.656 3.088 1 97.69 69 ASN B CA 1
ATOM 2164 C C . ASN B 1 69 ? -11.773 25.141 4.438 1 97.69 69 ASN B C 1
ATOM 2166 O O . ASN B 1 69 ? -12.484 24.406 5.121 1 97.69 69 ASN B O 1
ATOM 2170 N N . VAL B 1 70 ? -10.547 25.453 4.828 1 97.62 70 VAL B N 1
ATOM 2171 C CA . VAL B 1 70 ? -10 25.016 6.102 1 97.62 70 VAL B CA 1
ATOM 2172 C C . VAL B 1 70 ? -10.164 26.109 7.148 1 97.62 70 VAL B C 1
ATOM 2174 O O . VAL B 1 70 ? -9.75 27.25 6.922 1 97.62 70 VAL B O 1
ATOM 2177 N N . GLY B 1 71 ? -10.742 25.766 8.25 1 98.19 71 GLY B N 1
ATOM 2178 C CA . GLY B 1 71 ? -10.938 26.734 9.32 1 98.19 71 GLY B CA 1
ATOM 2179 C C . GLY B 1 71 ? -9.984 26.547 10.484 1 98.19 71 GLY B C 1
ATOM 2180 O O . GLY B 1 71 ? -9.812 27.453 11.305 1 98.19 71 GLY B O 1
ATOM 2181 N N . ALA B 1 72 ? -9.383 25.375 10.555 1 98.38 72 ALA B N 1
ATOM 2182 C CA . ALA B 1 72 ? -8.398 25.062 11.586 1 98.38 72 ALA B CA 1
ATOM 2183 C C . ALA B 1 72 ? -7.57 23.844 11.195 1 98.38 72 ALA B C 1
ATOM 2185 O O . ALA B 1 72 ? -7.992 23.047 10.359 1 98.38 72 ALA B O 1
ATOM 2186 N N . TRP B 1 73 ? -6.438 23.781 11.852 1 98.38 73 TRP B N 1
ATOM 2187 C CA . TRP B 1 73 ? -5.555 22.625 11.641 1 98.38 73 TRP B CA 1
ATOM 2188 C C . TRP B 1 73 ? -5.285 21.891 12.945 1 98.38 73 TRP B C 1
ATOM 2190 O O . TRP B 1 73 ? -5.262 22.516 14.016 1 98.38 73 TRP B O 1
ATOM 2200 N N . ILE B 1 74 ? -5.117 20.625 12.828 1 98.62 74 ILE B N 1
ATOM 2201 C CA . ILE B 1 74 ? -4.531 19.812 13.891 1 98.62 74 ILE B CA 1
ATOM 2202 C C . ILE B 1 74 ? -3.283 19.109 13.367 1 98.62 74 ILE B C 1
ATOM 2204 O O . ILE B 1 74 ? -3.328 18.438 12.344 1 98.62 74 ILE B O 1
ATOM 2208 N N . LEU B 1 75 ? -2.182 19.297 14.062 1 97.56 75 LEU B N 1
ATOM 2209 C CA . LEU B 1 75 ? -0.906 18.719 13.641 1 97.56 75 LEU B CA 1
ATOM 2210 C C . LEU B 1 75 ? -0.31 17.844 14.734 1 97.56 75 LEU B C 1
ATOM 2212 O O . LEU B 1 75 ? -0.494 18.109 15.922 1 97.56 75 LEU B O 1
ATOM 2216 N N . GLY B 1 76 ? 0.401 16.844 14.258 1 95.5 76 GLY B N 1
ATOM 2217 C CA . GLY B 1 76 ? 1.324 16.219 15.195 1 95.5 76 GLY B CA 1
ATOM 2218 C C . GLY B 1 76 ? 2.541 17.078 15.484 1 95.5 76 GLY B C 1
ATOM 2219 O O . GLY B 1 76 ? 2.934 17.906 14.664 1 95.5 76 GLY B O 1
ATOM 2220 N N . ARG B 1 77 ? 3.145 16.844 16.516 1 94.5 77 ARG B N 1
ATOM 2221 C CA . ARG B 1 77 ? 4.277 17.625 17 1 94.5 77 ARG B CA 1
ATOM 2222 C C . ARG B 1 77 ? 5.402 17.641 15.969 1 94.5 77 ARG B C 1
ATOM 2224 O O . ARG B 1 77 ? 6.062 18.672 15.781 1 94.5 77 ARG B O 1
ATOM 2231 N N . ASN B 1 78 ? 5.578 16.484 15.25 1 92.62 78 ASN B N 1
ATOM 2232 C CA . ASN B 1 78 ? 6.711 16.375 14.336 1 92.62 78 ASN B CA 1
ATOM 2233 C C . ASN B 1 78 ? 6.469 17.156 13.047 1 92.62 78 ASN B C 1
ATOM 2235 O O . ASN B 1 78 ? 7.406 17.422 12.297 1 92.62 78 ASN B O 1
ATOM 2239 N N . MET B 1 79 ? 5.23 17.516 12.82 1 93.19 79 MET B N 1
ATOM 2240 C CA . MET B 1 79 ? 4.918 18.422 11.719 1 93.19 79 MET B CA 1
ATOM 2241 C C . MET B 1 79 ? 5.266 19.859 12.078 1 93.19 79 MET B C 1
ATOM 2243 O O . MET B 1 79 ? 5.492 20.688 11.195 1 93.19 79 MET B O 1
ATOM 2247 N N . PHE B 1 80 ? 5.203 20.109 13.398 1 94.06 80 PHE B N 1
ATOM 2248 C CA . PHE B 1 80 ? 5.574 21.438 13.867 1 94.06 80 PHE B CA 1
ATOM 2249 C C . PHE B 1 80 ? 7.086 21.609 13.883 1 94.06 80 PHE B C 1
ATOM 2251 O O . PHE B 1 80 ? 7.598 22.703 13.617 1 94.06 80 PHE B O 1
ATOM 2258 N N . GLY B 1 81 ? 7.777 20.516 14.164 1 91.38 81 GLY B N 1
ATOM 2259 C CA . GLY B 1 81 ? 9.227 20.641 14.188 1 91.38 81 GLY B CA 1
ATOM 2260 C C . GLY B 1 81 ? 9.938 19.344 14.516 1 91.38 81 GLY B C 1
ATOM 2261 O O . GLY B 1 81 ? 9.297 18.344 14.82 1 91.38 81 GLY B O 1
ATOM 2262 N N . PRO B 1 82 ? 11.234 19.375 14.414 1 90.12 82 PRO B N 1
ATOM 2263 C CA . PRO B 1 82 ? 12.062 18.188 14.625 1 90.12 82 PRO B CA 1
ATOM 2264 C C . PRO B 1 82 ? 12.422 17.969 16.094 1 90.12 82 PRO B C 1
ATOM 2266 O O . PRO B 1 82 ? 13.117 17.016 16.422 1 90.12 82 PRO B O 1
ATOM 2269 N N . VAL B 1 83 ? 11.992 18.812 16.984 1 87.94 83 VAL B N 1
ATOM 2270 C CA . VAL B 1 83 ? 12.352 18.734 18.391 1 87.94 83 VAL B CA 1
ATOM 2271 C C . VAL B 1 83 ? 11.695 17.531 19.047 1 87.94 83 VAL B C 1
ATOM 2273 O O . VAL B 1 83 ? 10.477 17.359 18.953 1 87.94 83 VAL B O 1
ATOM 2276 N N . ARG B 1 84 ? 12.469 16.734 19.625 1 90.31 84 ARG B N 1
ATOM 2277 C CA . ARG B 1 84 ? 11.977 15.555 20.328 1 90.31 84 ARG B CA 1
ATOM 2278 C C . ARG B 1 84 ? 12.078 15.742 21.844 1 90.31 84 ARG B C 1
ATOM 2280 O O . ARG B 1 84 ? 13 16.406 22.328 1 90.31 84 ARG B O 1
ATOM 2287 N N . GLY B 1 85 ? 11.148 15.211 22.594 1 91.94 85 GLY B N 1
ATOM 2288 C CA . GLY B 1 85 ? 11.148 15.375 24.031 1 91.94 85 GLY B CA 1
ATOM 2289 C C . GLY B 1 85 ? 10.719 16.766 24.484 1 91.94 85 GLY B C 1
ATOM 2290 O O . GLY B 1 85 ? 9.984 17.453 23.766 1 91.94 85 GLY B O 1
ATOM 2291 N N . PRO B 1 86 ? 11.117 17.172 25.703 1 95.06 86 PRO B N 1
ATOM 2292 C CA . PRO B 1 86 ? 10.758 18.5 26.188 1 95.06 86 PRO B CA 1
ATOM 2293 C C . PRO B 1 86 ? 11.32 19.625 25.328 1 95.06 86 PRO B C 1
ATOM 2295 O O . PRO B 1 86 ? 12.422 19.484 24.781 1 95.06 86 PRO B O 1
ATOM 2298 N N . TRP B 1 87 ? 10.539 20.672 25.281 1 94.38 87 TRP B N 1
ATOM 2299 C CA . TRP B 1 87 ? 11.047 21.828 24.562 1 94.38 87 TRP B CA 1
ATOM 2300 C C . TRP B 1 87 ? 12.297 22.391 25.234 1 94.38 87 TRP B C 1
ATOM 2302 O O . TRP B 1 87 ? 12.289 22.688 26.422 1 94.38 87 TRP B O 1
ATOM 2312 N N . PRO B 1 88 ? 13.406 22.516 24.5 1 94.31 88 PRO B N 1
ATOM 2313 C CA . PRO B 1 88 ? 14.562 23.141 25.141 1 94.31 88 PRO B CA 1
ATOM 2314 C C . PRO B 1 88 ? 14.336 24.609 25.469 1 94.31 88 PRO B C 1
ATOM 2316 O O . PRO B 1 88 ? 14.828 25.109 26.484 1 94.31 88 PRO B O 1
ATOM 2319 N N . ASP B 1 89 ? 13.695 25.297 24.625 1 92.69 89 ASP B N 1
ATOM 2320 C CA . ASP B 1 89 ? 13.227 26.688 24.703 1 92.69 89 ASP B CA 1
ATOM 2321 C C . ASP B 1 89 ? 12.078 26.922 23.719 1 92.69 89 ASP B C 1
ATOM 2323 O O . ASP B 1 89 ? 11.438 25.969 23.266 1 92.69 89 ASP B O 1
ATOM 2327 N N . HIS B 1 90 ? 11.789 28.219 23.5 1 92.12 90 HIS B N 1
ATOM 2328 C CA . HIS B 1 90 ? 10.68 28.531 22.594 1 92.12 90 HIS B CA 1
ATOM 2329 C C . HIS B 1 90 ? 11.172 29.203 21.328 1 92.12 90 HIS B C 1
ATOM 2331 O O . HIS B 1 90 ? 10.43 29.953 20.688 1 92.12 90 HIS B O 1
ATOM 2337 N N . SER B 1 91 ? 12.43 28.828 20.875 1 91.62 91 SER B N 1
ATOM 2338 C CA . SER B 1 91 ? 13.023 29.484 19.719 1 91.62 91 SER B CA 1
ATOM 2339 C C . SER B 1 91 ? 12.523 28.875 18.406 1 91.62 91 SER B C 1
ATOM 2341 O O . SER B 1 91 ? 12.469 29.562 17.391 1 91.62 91 SER B O 1
ATOM 2343 N N . TRP B 1 92 ? 12.211 27.609 18.531 1 92.38 92 TRP B N 1
ATOM 2344 C CA . TRP B 1 92 ? 11.68 26.969 17.328 1 92.38 92 TRP B CA 1
ATOM 2345 C C . TRP B 1 92 ? 10.258 27.438 17.047 1 92.38 92 TRP B C 1
ATOM 2347 O O . TRP B 1 92 ? 9.391 27.375 17.922 1 92.38 92 TRP B O 1
ATOM 2357 N N . LYS B 1 93 ? 10.016 27.844 15.789 1 92.38 93 LYS B N 1
ATOM 2358 C CA . LYS B 1 93 ? 8.711 28.422 15.484 1 92.38 93 LYS B CA 1
ATOM 2359 C C . LYS B 1 93 ? 8.047 27.703 14.312 1 92.38 93 LYS B C 1
ATOM 2361 O O . LYS B 1 93 ? 7.035 28.172 13.781 1 92.38 93 LYS B O 1
ATOM 2366 N N . GLY B 1 94 ? 8.664 26.656 13.82 1 90.44 94 GLY B N 1
ATOM 2367 C CA . GLY B 1 94 ? 8.125 25.891 12.711 1 90.44 94 GLY B CA 1
ATOM 2368 C C . GLY B 1 94 ? 9.078 25.797 11.531 1 90.44 94 GLY B C 1
ATOM 2369 O O . GLY B 1 94 ? 10.133 26.438 11.531 1 90.44 94 GLY B O 1
ATOM 2370 N N . TRP B 1 95 ? 8.703 24.984 10.547 1 87.12 95 TRP B N 1
ATOM 2371 C CA . TRP B 1 95 ? 9.523 24.703 9.383 1 87.12 95 TRP B CA 1
ATOM 2372 C C . TRP B 1 95 ? 9.445 25.844 8.367 1 87.12 95 TRP B C 1
ATOM 2374 O O . TRP B 1 95 ? 10.211 25.875 7.398 1 87.12 95 TRP B O 1
ATOM 2384 N N . TRP B 1 96 ? 8.625 26.875 8.422 1 86.31 96 TRP B N 1
ATOM 2385 C CA . TRP B 1 96 ? 8.117 27.75 7.371 1 86.31 96 TRP B CA 1
ATOM 2386 C C . TRP B 1 96 ? 8.648 29.172 7.543 1 86.31 96 TRP B C 1
ATOM 2388 O O . TRP B 1 96 ? 8.297 30.078 6.777 1 86.31 96 TRP B O 1
ATOM 2398 N N . GLY B 1 97 ? 9.438 29.5 8.531 1 84.19 97 GLY B N 1
ATOM 2399 C CA . GLY B 1 97 ? 9.844 30.875 8.805 1 84.19 97 GLY B CA 1
ATOM 2400 C C . GLY B 1 97 ? 8.797 31.672 9.555 1 84.19 97 GLY B C 1
ATOM 2401 O O . GLY B 1 97 ? 8.094 31.125 10.414 1 84.19 97 GLY B O 1
ATOM 2402 N N . ASP B 1 98 ? 8.664 32.969 9.164 1 90.19 98 ASP B N 1
ATOM 2403 C CA . ASP B 1 98 ? 7.844 33.875 9.977 1 90.19 98 ASP B CA 1
ATOM 2404 C C . ASP B 1 98 ? 6.371 33.75 9.586 1 90.19 98 ASP B C 1
ATOM 2406 O O . ASP B 1 98 ? 5.492 34.125 10.367 1 90.19 98 ASP B O 1
ATOM 2410 N N . THR B 1 99 ? 6.172 33.344 8.422 1 92.5 99 THR B N 1
ATOM 2411 C CA . THR B 1 99 ? 4.805 33.281 7.922 1 92.5 99 THR B CA 1
ATOM 2412 C C . THR B 1 99 ? 4.445 31.844 7.547 1 92.5 99 THR B C 1
ATOM 2414 O O . THR B 1 99 ? 4.73 31.391 6.438 1 92.5 99 THR B O 1
ATOM 2417 N N . PRO B 1 100 ? 3.773 31.094 8.477 1 92.88 100 PRO B N 1
ATOM 2418 C CA . PRO B 1 100 ? 3.357 29.734 8.133 1 92.88 100 PRO B CA 1
ATOM 2419 C C . PRO B 1 100 ? 2.256 29.703 7.082 1 92.88 100 PRO B C 1
ATOM 2421 O O . PRO B 1 100 ? 1.526 30.688 6.91 1 92.88 100 PRO B O 1
ATOM 2424 N N . PRO B 1 101 ? 2.08 28.625 6.434 1 90.19 101 PRO B N 1
ATOM 2425 C CA . PRO B 1 101 ? 1.14 28.531 5.316 1 90.19 101 PRO B CA 1
ATOM 2426 C C . PRO B 1 101 ? -0.29 28.234 5.77 1 90.19 101 PRO B C 1
ATOM 2428 O O . PRO B 1 101 ? -1.181 28.047 4.938 1 90.19 101 PRO B O 1
ATOM 2431 N N . TYR B 1 102 ? -0.594 28.219 6.992 1 93.69 102 TYR B N 1
ATOM 2432 C CA . TYR B 1 102 ? -1.879 27.75 7.496 1 93.69 102 TYR B CA 1
ATOM 2433 C C . TYR B 1 102 ? -2.912 28.875 7.492 1 93.69 102 TYR B C 1
ATOM 2435 O O . TYR B 1 102 ? -4.082 28.641 7.172 1 93.69 102 TYR B O 1
ATOM 2443 N N . HIS B 1 103 ? -2.633 30.078 7.988 1 94.06 103 HIS B N 1
ATOM 2444 C CA . HIS B 1 103 ? -3.453 31.281 8 1 94.06 103 HIS B CA 1
ATOM 2445 C C . HIS B 1 103 ? -4.734 31.078 8.797 1 94.06 103 HIS B C 1
ATOM 2447 O O . HIS B 1 103 ? -5.742 31.734 8.555 1 94.06 103 HIS B O 1
ATOM 2453 N N . THR B 1 104 ? -4.758 30.078 9.648 1 97.06 104 THR B N 1
ATOM 2454 C CA . THR B 1 104 ? -5.789 29.719 10.617 1 97.06 104 THR B CA 1
ATOM 2455 C C . THR B 1 104 ? -5.16 29.219 11.914 1 97.06 104 THR B C 1
ATOM 2457 O O . THR B 1 104 ? -3.951 29 11.977 1 97.06 104 THR B O 1
ATOM 2460 N N . PRO B 1 105 ? -6.004 29.125 12.969 1 98.19 105 PRO B N 1
ATOM 2461 C CA . PRO B 1 105 ? -5.449 28.484 14.164 1 98.19 105 PRO B CA 1
ATOM 2462 C C . PRO B 1 105 ? -4.996 27.047 13.914 1 98.19 105 PRO B C 1
ATOM 2464 O O . PRO B 1 105 ? -5.641 26.312 13.164 1 98.19 105 PRO B O 1
ATOM 2467 N N . VAL B 1 106 ? -3.889 26.719 14.539 1 98.31 106 VAL B N 1
ATOM 2468 C CA . VAL B 1 106 ? -3.311 25.375 14.43 1 98.31 106 VAL B CA 1
ATOM 2469 C C . VAL B 1 106 ? -3.156 24.766 15.82 1 98.31 106 VAL B C 1
ATOM 2471 O O . VAL B 1 106 ? -2.572 25.375 16.719 1 98.31 106 VAL B O 1
ATOM 2474 N N . PHE B 1 107 ? -3.668 23.609 16 1 98.69 107 PHE B N 1
ATOM 2475 C CA . PHE B 1 107 ? -3.543 22.875 17.266 1 98.69 107 PHE B CA 1
ATOM 2476 C C . PHE B 1 107 ? -2.508 21.766 17.125 1 98.69 107 PHE B C 1
ATOM 2478 O O . PHE B 1 107 ? -2.715 20.797 16.391 1 98.69 107 PHE B O 1
ATOM 2485 N N . VAL B 1 108 ? -1.433 21.922 17.844 1 98.25 108 VAL B N 1
ATOM 2486 C CA . VAL B 1 108 ? -0.323 20.969 17.797 1 98.25 108 VAL B CA 1
ATOM 2487 C C . VAL B 1 108 ? -0.443 19.969 18.953 1 98.25 108 VAL B C 1
ATOM 2489 O O . VAL B 1 108 ? -0.377 20.359 20.109 1 98.25 108 VAL B O 1
ATOM 2492 N N . LEU B 1 109 ? -0.619 18.734 18.625 1 98.25 109 LEU B N 1
ATOM 2493 C CA . LEU B 1 109 ? -0.658 17.672 19.641 1 98.25 109 LEU B CA 1
ATOM 2494 C C . LEU B 1 109 ? 0.742 17.375 20.156 1 98.25 109 LEU B C 1
ATOM 2496 O O . LEU B 1 109 ? 1.65 17.062 19.391 1 98.25 109 LEU B O 1
ATOM 2500 N N . THR B 1 110 ? 0.904 17.438 21.438 1 97 110 THR B N 1
ATOM 2501 C CA . THR B 1 110 ? 2.188 17.219 22.094 1 97 110 THR B CA 1
ATOM 2502 C C . THR B 1 110 ? 1.986 16.812 23.562 1 97 110 THR B C 1
ATOM 2504 O O . THR B 1 110 ? 0.898 16.984 24.109 1 97 110 THR B O 1
ATOM 2507 N N . HIS B 1 111 ? 2.988 16.203 24.078 1 96.06 111 HIS B N 1
ATOM 2508 C CA . HIS B 1 111 ? 2.959 15.859 25.484 1 96.06 111 HIS B CA 1
ATOM 2509 C C . HIS B 1 111 ? 3.637 16.938 26.328 1 96.06 111 HIS B C 1
ATOM 2511 O O . HIS B 1 111 ? 3.654 16.844 27.562 1 96.06 111 HIS B O 1
ATOM 2517 N N . HIS B 1 112 ? 4.172 17.953 25.719 1 96.19 112 HIS B N 1
ATOM 2518 C CA . HIS B 1 112 ? 4.918 19 26.391 1 96.19 112 HIS B CA 1
ATOM 2519 C C . HIS B 1 112 ? 4.262 20.359 26.172 1 96.19 112 HIS B C 1
ATOM 2521 O O . HIS B 1 112 ? 4.258 20.891 25.062 1 96.19 112 HIS B O 1
ATOM 2527 N N . ALA B 1 113 ? 3.758 20.859 27.25 1 95.44 113 ALA B N 1
ATOM 2528 C CA . ALA B 1 113 ? 3.061 22.141 27.172 1 95.44 113 ALA B CA 1
ATOM 2529 C C . ALA B 1 113 ? 4.02 23.266 26.812 1 95.44 113 ALA B C 1
ATOM 2531 O O . ALA B 1 113 ? 5.203 23.219 27.156 1 95.44 113 ALA B O 1
ATOM 2532 N N . ARG B 1 114 ? 3.521 24.219 26.141 1 95.12 114 ARG B N 1
ATOM 2533 C CA . ARG B 1 114 ? 4.203 25.469 25.859 1 95.12 114 ARG B CA 1
ATOM 2534 C C . ARG B 1 114 ? 3.205 26.578 25.531 1 95.12 114 ARG B C 1
ATOM 2536 O O . ARG B 1 114 ? 2.059 26.297 25.172 1 95.12 114 ARG B O 1
ATOM 2543 N N . PRO B 1 115 ? 3.549 27.844 25.734 1 96.94 115 PRO B N 1
ATOM 2544 C CA . PRO B 1 115 ? 2.619 28.938 25.422 1 96.94 115 PRO B CA 1
ATOM 2545 C C . PRO B 1 115 ? 2.23 28.969 23.938 1 96.94 115 PRO B C 1
ATOM 2547 O O . PRO B 1 115 ? 2.979 28.469 23.094 1 96.94 115 PRO B O 1
ATOM 2550 N N . ASP B 1 116 ? 1.053 29.531 23.75 1 98.06 116 ASP B N 1
ATOM 2551 C CA . ASP B 1 116 ? 0.646 29.75 22.359 1 98.06 116 ASP B CA 1
ATOM 2552 C C . ASP B 1 116 ? 1.69 30.562 21.609 1 98.06 116 ASP B C 1
ATOM 2554 O O . ASP B 1 116 ? 2.42 31.359 22.203 1 98.06 116 ASP B O 1
ATOM 2558 N N . LEU B 1 117 ? 1.806 30.328 20.328 1 97.81 117 LEU B N 1
ATOM 2559 C CA . LEU B 1 117 ? 2.746 31.031 19.469 1 97.81 117 LEU B CA 1
ATOM 2560 C C . LEU B 1 117 ? 2.014 31.766 18.344 1 97.81 117 LEU B C 1
ATOM 2562 O O . LEU B 1 117 ? 1.469 31.141 17.438 1 97.81 117 LEU B O 1
ATOM 2566 N N . GLU B 1 118 ? 1.96 33.062 18.422 1 97.56 118 GLU B N 1
ATOM 2567 C CA . GLU B 1 118 ? 1.37 33.875 17.359 1 97.56 118 GLU B CA 1
ATOM 2568 C C . GLU B 1 118 ? 2.379 34.156 16.25 1 97.56 118 GLU B C 1
ATOM 2570 O O . GLU B 1 118 ? 3.504 34.562 16.516 1 97.56 118 GLU B O 1
ATOM 2575 N N . MET B 1 119 ? 1.967 33.875 15.039 1 97.06 119 MET B N 1
ATOM 2576 C CA . MET B 1 119 ? 2.84 34.062 13.883 1 97.06 119 MET B CA 1
ATOM 2577 C C . MET B 1 119 ? 2.264 35.094 12.93 1 97.06 119 MET B C 1
ATOM 2579 O O . MET B 1 119 ? 1.109 35.5 13.07 1 97.06 119 MET B O 1
ATOM 2583 N N . GLN B 1 120 ? 3.133 35.5 12 1 94.5 120 GLN B N 1
ATOM 2584 C CA . GLN B 1 120 ? 2.646 36.375 10.938 1 94.5 120 GLN B CA 1
ATOM 2585 C C . GLN B 1 120 ? 1.666 35.656 10.023 1 94.5 120 GLN B C 1
ATOM 2587 O O . GLN B 1 120 ? 1.715 34.406 9.914 1 94.5 120 GLN B O 1
ATOM 2592 N N . GLY B 1 121 ? 0.731 36.406 9.469 1 92.56 121 GLY B N 1
ATOM 2593 C CA . GLY B 1 121 ? -0.173 35.812 8.484 1 92.56 121 GLY B CA 1
ATOM 2594 C C . GLY B 1 121 ? -1.437 35.25 9.102 1 92.56 121 GLY B C 1
ATOM 2595 O O . GLY B 1 121 ? -2.252 34.656 8.398 1 92.56 121 GLY B O 1
ATOM 2596 N N . GLY B 1 122 ? -1.546 35.406 10.438 1 94.81 122 GLY B N 1
ATOM 2597 C CA . GLY B 1 122 ? -2.818 35.062 11.055 1 94.81 122 GLY B CA 1
ATOM 2598 C C . GLY B 1 122 ? -2.826 33.719 11.703 1 94.81 122 GLY B C 1
ATOM 2599 O O . GLY B 1 122 ? -3.857 33.25 12.211 1 94.81 122 GLY B O 1
ATOM 2600 N N . THR B 1 123 ? -1.681 33.031 11.711 1 96.69 123 THR B N 1
ATOM 2601 C CA . THR B 1 123 ? -1.604 31.719 12.32 1 96.69 123 THR B CA 1
ATOM 2602 C C . THR B 1 123 ? -1.235 31.812 13.797 1 96.69 123 THR B C 1
ATOM 2604 O O . THR B 1 123 ? -0.292 32.5 14.156 1 96.69 123 THR B O 1
ATOM 2607 N N . THR B 1 124 ? -1.987 31.219 14.633 1 98.19 124 THR B N 1
ATOM 2608 C CA . THR B 1 124 ? -1.604 30.969 16.016 1 98.19 124 THR B CA 1
ATOM 2609 C C . THR B 1 124 ? -1.522 29.484 16.297 1 98.19 124 THR B C 1
ATOM 2611 O O . THR B 1 124 ? -2.469 28.734 16.031 1 98.19 124 THR B O 1
ATOM 2614 N N . PHE B 1 125 ? -0.41 29.062 16.812 1 98 125 PHE B N 1
ATOM 2615 C CA . PHE B 1 125 ? -0.234 27.688 17.234 1 98 125 PHE B CA 1
ATOM 2616 C C . PHE B 1 125 ? -0.648 27.5 18.688 1 98 125 PHE B C 1
ATOM 2618 O O . PHE B 1 125 ? -0.2 28.25 19.562 1 98 125 PHE B O 1
ATOM 2625 N N . HIS B 1 126 ? -1.502 26.578 18.906 1 98.38 126 HIS B N 1
ATOM 2626 C CA . HIS B 1 126 ? -1.901 26.141 20.234 1 98.38 126 HIS B CA 1
ATOM 2627 C C . HIS B 1 126 ? -1.371 24.75 20.547 1 98.38 126 HIS B C 1
ATOM 2629 O O . HIS B 1 126 ? -1.53 23.828 19.734 1 98.38 126 HIS B O 1
ATOM 2635 N N . PHE B 1 127 ? -0.73 24.609 21.656 1 98.12 127 PHE B N 1
ATOM 2636 C CA . PHE B 1 127 ? -0.141 23.312 22.016 1 98.12 127 PHE B CA 1
ATOM 2637 C C . PHE B 1 127 ? -1.043 22.562 22.969 1 98.12 127 PHE B C 1
ATOM 2639 O O . PHE B 1 127 ? -1.302 23.016 24.078 1 98.12 127 PHE B O 1
ATOM 2646 N N . VAL B 1 128 ? -1.533 21.422 22.5 1 98.38 128 VAL B N 1
ATOM 2647 C CA . VAL B 1 128 ? -2.561 20.656 23.188 1 98.38 128 VAL B CA 1
ATOM 2648 C C . VAL B 1 128 ? -1.948 19.391 23.781 1 98.38 128 VAL B C 1
ATOM 2650 O O . VAL B 1 128 ? -1.349 18.594 23.047 1 98.38 128 VAL B O 1
ATOM 2653 N N . THR B 1 129 ? -2.111 19.156 25.078 1 98.06 129 THR B N 1
ATOM 2654 C CA . THR B 1 129 ? -1.491 18.016 25.75 1 98.06 129 THR B CA 1
ATOM 2655 C C . THR B 1 129 ? -2.541 16.984 26.156 1 98.06 129 THR B C 1
ATOM 2657 O O . THR B 1 129 ? -2.205 15.922 26.672 1 98.06 129 THR B O 1
ATOM 2660 N N . ASP B 1 130 ? -3.754 17.25 25.766 1 97.69 130 ASP B N 1
ATOM 2661 C CA . ASP B 1 130 ? -4.828 16.422 26.312 1 97.69 130 ASP B CA 1
ATOM 2662 C C . ASP B 1 130 ? -5.387 15.484 25.25 1 97.69 130 ASP B C 1
ATOM 2664 O O . ASP B 1 130 ? -6.512 15 25.375 1 97.69 130 ASP B O 1
ATOM 2668 N N . GLY B 1 131 ? -4.785 15.344 24.172 1 97.38 131 GLY B N 1
ATOM 2669 C CA . GLY B 1 131 ? -5.129 14.305 23.219 1 97.38 131 GLY B CA 1
ATOM 2670 C C . GLY B 1 131 ? -5.93 14.828 22.031 1 97.38 131 GLY B C 1
ATOM 2671 O O . GLY B 1 131 ? -6.254 16.016 21.969 1 97.38 131 GLY B O 1
ATOM 2672 N N . ILE B 1 132 ? -6.281 13.977 21.141 1 98.12 132 ILE B N 1
ATOM 2673 C CA . ILE B 1 132 ? -6.855 14.336 19.844 1 98.12 132 ILE B CA 1
ATOM 2674 C C . ILE B 1 132 ? -8.281 14.852 20.031 1 98.12 132 ILE B C 1
ATOM 2676 O O . ILE B 1 132 ? -8.719 15.758 19.328 1 98.12 132 ILE B O 1
ATOM 2680 N N . GLU B 1 133 ? -9.031 14.328 21 1 98.31 133 GLU B N 1
ATOM 2681 C CA . GLU B 1 133 ? -10.406 14.766 21.203 1 98.31 133 GLU B CA 1
ATOM 2682 C C . GLU B 1 133 ? -10.461 16.203 21.688 1 98.31 133 GLU B C 1
ATOM 2684 O O . GLU B 1 133 ? -11.312 16.984 21.25 1 98.31 133 GLU B O 1
ATOM 2689 N N . ALA B 1 134 ? -9.57 16.484 22.594 1 98.38 134 ALA B N 1
ATOM 2690 C CA . ALA B 1 134 ? -9.484 17.859 23.062 1 98.38 134 ALA B CA 1
ATOM 2691 C C . ALA B 1 134 ? -9.102 18.812 21.938 1 98.38 134 ALA B C 1
ATOM 2693 O O . ALA B 1 134 ? -9.695 19.875 21.781 1 98.38 134 ALA B O 1
ATOM 2694 N N . ALA B 1 135 ? -8.086 18.438 21.141 1 98.56 135 ALA B N 1
ATOM 2695 C CA . ALA B 1 135 ? -7.668 19.25 20 1 98.56 135 ALA B CA 1
ATOM 2696 C C . ALA B 1 135 ? -8.828 19.484 19.031 1 98.56 135 ALA B C 1
ATOM 2698 O O . ALA B 1 135 ? -9.039 20.594 18.562 1 98.56 135 ALA B O 1
ATOM 2699 N N . LEU B 1 136 ? -9.586 18.422 18.766 1 98.62 136 LEU B N 1
ATOM 2700 C CA . LEU B 1 136 ? -10.695 18.516 17.828 1 98.62 136 LEU B CA 1
ATOM 2701 C C . LEU B 1 136 ? -11.789 19.438 18.359 1 98.62 136 LEU B C 1
ATOM 2703 O O . LEU B 1 136 ? -12.352 20.234 17.625 1 98.62 136 LEU B O 1
ATOM 2707 N N . ARG B 1 137 ? -12.133 19.266 19.656 1 98.31 137 ARG B N 1
ATOM 2708 C CA . ARG B 1 137 ? -13.125 20.141 20.266 1 98.31 137 ARG B CA 1
ATOM 2709 C C . ARG B 1 137 ? -12.727 21.594 20.125 1 98.31 137 ARG B C 1
ATOM 2711 O O . ARG B 1 137 ? -13.539 22.438 19.719 1 98.31 137 ARG B O 1
ATOM 2718 N N . ARG B 1 138 ? -11.516 21.906 20.438 1 98.5 138 ARG B N 1
ATOM 2719 C CA . ARG B 1 138 ? -11.031 23.281 20.344 1 98.5 138 ARG B CA 1
ATOM 2720 C C . ARG B 1 138 ? -11.039 23.766 18.891 1 98.5 138 ARG B C 1
ATOM 2722 O O . ARG B 1 138 ? -11.406 24.906 18.625 1 98.5 138 ARG B O 1
ATOM 2729 N N . ALA B 1 139 ? -10.578 22.922 18.016 1 98.62 139 ALA B N 1
ATOM 2730 C CA . ALA B 1 139 ? -10.57 23.281 16.594 1 98.62 139 ALA B CA 1
ATOM 2731 C C . ALA B 1 139 ? -11.977 23.609 16.094 1 98.62 139 ALA B C 1
ATOM 2733 O O . ALA B 1 139 ? -12.172 24.562 15.344 1 98.62 139 ALA B O 1
ATOM 2734 N N . ARG B 1 140 ? -12.977 22.828 16.5 1 98.25 140 ARG B N 1
ATOM 2735 C CA . ARG B 1 140 ? -14.359 23.031 16.094 1 98.25 140 ARG B CA 1
ATOM 2736 C C . ARG B 1 140 ? -14.883 24.391 16.547 1 98.25 140 ARG B C 1
ATOM 2738 O O . ARG B 1 140 ? -15.664 25.031 15.852 1 98.25 140 ARG B O 1
ATOM 2745 N N . GLU B 1 141 ? -14.453 24.797 17.656 1 97.75 141 GLU B N 1
ATOM 2746 C CA . GLU B 1 141 ? -14.898 26.062 18.219 1 97.75 141 GLU B CA 1
ATOM 2747 C C . GLU B 1 141 ? -14.469 27.25 17.359 1 97.75 141 GLU B C 1
ATOM 2749 O O . GLU B 1 141 ? -15.141 28.281 17.328 1 97.75 141 GLU B O 1
ATOM 2754 N N . VAL B 1 142 ? -13.383 27.062 16.656 1 97.75 142 VAL B N 1
ATOM 2755 C CA . VAL B 1 142 ? -12.805 28.219 15.992 1 97.75 142 VAL B CA 1
ATOM 2756 C C . VAL B 1 142 ? -12.93 28.078 14.477 1 97.75 142 VAL B C 1
ATOM 2758 O O . VAL B 1 142 ? -12.656 29.016 13.727 1 97.75 142 VAL B O 1
ATOM 2761 N N . ALA B 1 143 ? -13.336 26.906 14 1 97.56 143 ALA B N 1
ATOM 2762 C CA . ALA B 1 143 ? -13.367 26.609 12.57 1 97.56 143 ALA B CA 1
ATOM 2763 C C . ALA B 1 143 ? -14.516 27.359 11.891 1 97.56 143 ALA B C 1
ATOM 2765 O O . ALA B 1 143 ? -14.523 27.5 10.664 1 97.56 143 ALA B O 1
ATOM 2766 N N . HIS B 1 144 ? -15.562 27.781 12.648 1 95.88 144 HIS B N 1
ATOM 2767 C CA . HIS B 1 144 ? -16.688 28.562 12.141 1 95.88 144 HIS B CA 1
ATOM 2768 C C . HIS B 1 144 ? -17.375 27.844 10.992 1 95.88 144 HIS B C 1
ATOM 2770 O O . HIS B 1 144 ? -17.656 28.453 9.953 1 95.88 144 HIS B O 1
ATOM 2776 N N . GLY B 1 145 ? -17.562 26.578 11.094 1 96.25 145 GLY B N 1
ATOM 2777 C CA . GLY B 1 145 ? -18.328 25.797 10.133 1 96.25 145 GLY B CA 1
ATOM 2778 C C . GLY B 1 145 ? -17.484 25.297 8.969 1 96.25 145 GLY B C 1
ATOM 2779 O O . GLY B 1 145 ? -17.953 24.516 8.148 1 96.25 145 GLY B O 1
ATOM 2780 N N . LYS B 1 146 ? -16.25 25.672 8.891 1 98.38 146 LYS B N 1
ATOM 2781 C CA . LYS B 1 146 ? -15.336 25.203 7.855 1 98.38 146 LYS B CA 1
ATOM 2782 C C . LYS B 1 146 ? -14.711 23.859 8.242 1 98.38 146 LYS B C 1
ATOM 2784 O O . LYS B 1 146 ? -14.938 23.359 9.344 1 98.38 146 LYS B O 1
ATOM 2789 N N . ASP B 1 147 ? -13.992 23.281 7.348 1 98.5 147 ASP B N 1
ATOM 2790 C CA . ASP B 1 147 ? -13.359 21.984 7.574 1 98.5 147 ASP B CA 1
ATOM 2791 C C . ASP B 1 147 ? -12.18 22.109 8.539 1 98.5 147 ASP B C 1
ATOM 2793 O O . ASP B 1 147 ? -11.602 23.188 8.688 1 98.5 147 ASP B O 1
ATOM 2797 N N . ILE B 1 148 ? -11.914 21.078 9.227 1 98.69 148 ILE B N 1
ATOM 2798 C CA . ILE B 1 148 ? -10.719 20.922 10.047 1 98.69 148 ILE B CA 1
ATOM 2799 C C . ILE B 1 148 ? -9.766 19.938 9.367 1 98.69 148 ILE B C 1
ATOM 2801 O O . ILE B 1 148 ? -10.125 18.781 9.117 1 98.69 148 ILE B O 1
ATOM 2805 N N . ARG B 1 149 ? -8.57 20.391 9.078 1 98.44 149 ARG B N 1
ATOM 2806 C CA . ARG B 1 149 ? -7.59 19.547 8.398 1 98.44 149 ARG B CA 1
ATOM 2807 C C . ARG B 1 149 ? -6.574 18.984 9.383 1 98.44 149 ARG B C 1
ATOM 2809 O O . ARG B 1 149 ? -5.934 19.734 10.125 1 98.44 149 ARG B O 1
ATOM 2816 N N . VAL B 1 150 ? -6.535 17.719 9.391 1 98.12 150 VAL B N 1
ATOM 2817 C CA . VAL B 1 150 ? -5.539 17.016 10.188 1 98.12 150 VAL B CA 1
ATOM 2818 C C . VAL B 1 150 ? -4.293 16.75 9.352 1 98.12 150 VAL B C 1
ATOM 2820 O O . VAL B 1 150 ? -4.332 15.977 8.391 1 98.12 150 VAL B O 1
ATOM 2823 N N . GLY B 1 151 ? -3.162 17.469 9.461 1 88.75 151 GLY B N 1
ATOM 2824 C CA . GLY B 1 151 ? -1.966 17.469 8.633 1 88.75 151 GLY B CA 1
ATOM 2825 C C . GLY B 1 151 ? -0.951 16.422 9.062 1 88.75 151 GLY B C 1
ATOM 2826 O O . GLY B 1 151 ? 0.139 16.328 8.492 1 88.75 151 GLY B O 1
ATOM 2827 N N . GLY B 1 152 ? -1.241 15.477 9.961 1 81.62 152 GLY B N 1
ATOM 2828 C CA . GLY B 1 152 ? -0.236 14.5 10.359 1 81.62 152 GLY B CA 1
ATOM 2829 C C . GLY B 1 152 ? 0.457 14.859 11.656 1 81.62 152 GLY B C 1
ATOM 2830 O O . GLY B 1 152 ? -0.05 15.672 12.438 1 81.62 152 GLY B O 1
ATOM 2831 N N . GLY B 1 153 ? 1.716 14 11.953 1 91.44 153 GLY B N 1
ATOM 2832 C CA . GLY B 1 153 ? 2.25 12.953 11.094 1 91.44 153 GLY B CA 1
ATOM 2833 C C . GLY B 1 153 ? 1.387 11.711 11.055 1 91.44 153 GLY B C 1
ATOM 2834 O O . GLY B 1 153 ? 0.189 11.766 11.344 1 91.44 153 GLY B O 1
ATOM 2835 N N . VAL B 1 154 ? 1.968 10.555 10.758 1 96.81 154 VAL B N 1
ATOM 2836 C CA . VAL B 1 154 ? 1.325 9.258 10.594 1 96.81 154 VAL B CA 1
ATOM 2837 C C . VAL B 1 154 ? 0.594 8.875 11.883 1 96.81 154 VAL B C 1
ATOM 2839 O O . VAL B 1 154 ? -0.577 8.492 11.844 1 96.81 154 VAL B O 1
ATOM 2842 N N . SER B 1 155 ? 1.195 9.148 13.008 1 96 155 SER B N 1
ATOM 2843 C CA . SER B 1 155 ? 0.627 8.789 14.297 1 96 155 SER B CA 1
ATOM 2844 C C . SER B 1 155 ? -0.695 9.508 14.547 1 96 155 SER B C 1
ATOM 2846 O O . SER B 1 155 ? -1.667 8.891 14.992 1 96 155 SER B O 1
ATOM 2848 N N . VAL B 1 156 ? -0.749 10.75 14.266 1 97.62 156 VAL B N 1
ATOM 2849 C CA . VAL B 1 156 ? -1.954 11.539 14.508 1 97.62 156 VAL B CA 1
ATOM 2850 C C . VAL B 1 156 ? -3.068 11.07 13.57 1 97.62 156 VAL B C 1
ATOM 2852 O O . VAL B 1 156 ? -4.199 10.852 14.008 1 97.62 156 VAL B O 1
ATOM 2855 N N . VAL B 1 157 ? -2.746 10.922 12.32 1 98.12 157 VAL B N 1
ATOM 2856 C CA . VAL B 1 157 ? -3.736 10.469 11.352 1 98.12 157 VAL B CA 1
ATOM 2857 C C . VAL B 1 157 ? -4.293 9.117 11.773 1 98.12 157 VAL B C 1
ATOM 2859 O O . VAL B 1 157 ? -5.508 8.898 11.734 1 98.12 157 VAL B O 1
ATOM 2862 N N . ARG B 1 158 ? -3.434 8.227 12.242 1 98.19 158 ARG B N 1
ATOM 2863 C CA . ARG B 1 158 ? -3.855 6.906 12.695 1 98.19 158 ARG B CA 1
ATOM 2864 C C . ARG B 1 158 ? -4.781 7.012 13.906 1 98.19 158 ARG B C 1
ATOM 2866 O O . ARG B 1 158 ? -5.766 6.273 14 1 98.19 158 ARG B O 1
ATOM 2873 N N . GLN B 1 159 ? -4.477 7.867 14.844 1 97.81 159 GLN B N 1
ATOM 2874 C CA . GLN B 1 159 ? -5.332 8.055 16.016 1 97.81 159 GLN B CA 1
ATOM 2875 C C . GLN B 1 159 ? -6.73 8.5 15.602 1 97.81 159 GLN B C 1
ATOM 2877 O O . GLN B 1 159 ? -7.727 7.988 16.125 1 97.81 159 GLN B O 1
ATOM 2882 N N . PHE B 1 160 ? -6.758 9.461 14.695 1 98.38 160 PHE B N 1
ATOM 2883 C CA . PHE B 1 160 ? -8.055 9.953 14.242 1 98.38 160 PHE B CA 1
ATOM 2884 C C . PHE 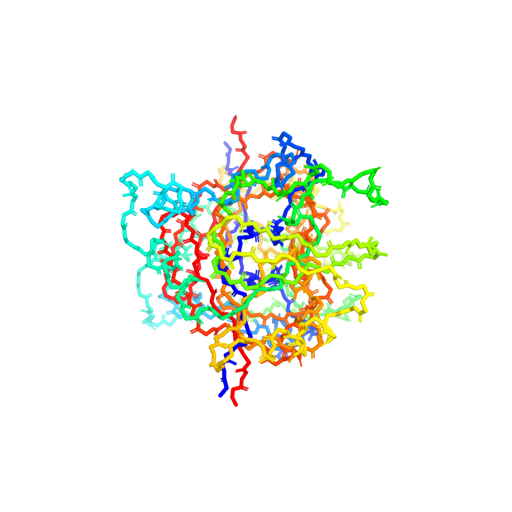B 1 160 ? -8.82 8.859 13.508 1 98.38 160 PHE B C 1
ATOM 2886 O O . PHE B 1 160 ? -10.039 8.742 13.656 1 98.38 160 PHE B O 1
ATOM 2893 N N . LEU B 1 161 ? -8.109 8.062 12.688 1 97.88 161 LEU B N 1
ATOM 2894 C CA . LEU B 1 161 ? -8.75 6.941 12.008 1 97.88 161 LEU B CA 1
ATOM 2895 C C . LEU B 1 161 ? -9.289 5.93 13.016 1 97.88 161 LEU B C 1
ATOM 2897 O O . LEU B 1 161 ? -10.445 5.516 12.922 1 97.88 161 LEU B O 1
ATOM 2901 N N . GLN B 1 162 ? -8.508 5.57 13.977 1 97.38 162 GLN B N 1
ATOM 2902 C CA . GLN B 1 162 ? -8.875 4.57 14.977 1 97.38 162 GLN B CA 1
ATOM 2903 C C . GLN B 1 162 ? -10.086 5.027 15.781 1 97.38 162 GLN B C 1
ATOM 2905 O O . GLN B 1 162 ? -10.938 4.211 16.156 1 97.38 162 GLN B O 1
ATOM 2910 N N . ALA B 1 163 ? -10.172 6.293 16.016 1 97.31 163 ALA B N 1
ATOM 2911 C CA . ALA B 1 163 ? -11.25 6.855 16.828 1 97.31 163 ALA B CA 1
ATOM 2912 C C . ALA B 1 163 ? -12.492 7.105 15.977 1 97.31 163 ALA B C 1
ATOM 2914 O O . ALA B 1 163 ? -13.539 7.504 16.5 1 97.31 163 ALA B O 1
ATOM 2915 N N . GLY B 1 164 ? -12.391 6.91 14.664 1 96.06 164 GLY B N 1
ATOM 2916 C CA . GLY B 1 164 ? -13.516 7.172 13.773 1 96.06 164 GLY B CA 1
ATOM 2917 C C . GLY B 1 164 ? -13.836 8.648 13.641 1 96.06 164 GLY B C 1
ATOM 2918 O O . GLY B 1 164 ? -14.992 9.023 13.422 1 96.06 164 GLY B O 1
ATOM 2919 N N . LEU B 1 165 ? -12.797 9.477 13.766 1 97.31 165 LEU B N 1
ATOM 2920 C CA . LEU B 1 165 ? -13.031 10.914 13.82 1 97.31 165 LEU B CA 1
ATOM 2921 C C . LEU B 1 165 ? -12.719 11.57 12.477 1 97.31 165 LEU B C 1
ATOM 2923 O O . LEU B 1 165 ? -13.07 12.727 12.25 1 97.31 165 LEU B O 1
ATOM 2927 N N . LEU B 1 166 ? -12.086 10.891 11.578 1 97.5 166 LEU B N 1
ATOM 2928 C CA . LEU B 1 166 ? -11.805 11.414 10.25 1 97.5 166 LEU B CA 1
ATOM 2929 C C . LEU B 1 166 ? -12.961 11.117 9.297 1 97.5 166 LEU B C 1
ATOM 2931 O O . LEU B 1 166 ? -13.336 9.961 9.117 1 97.5 166 LEU B O 1
ATOM 2935 N N . ASP B 1 167 ? -13.508 12.148 8.695 1 97.75 167 ASP B N 1
ATOM 2936 C CA . ASP B 1 167 ? -14.57 11.969 7.715 1 97.75 167 ASP B CA 1
ATOM 2937 C C . ASP B 1 167 ? -14.008 11.5 6.375 1 97.75 167 ASP B C 1
ATOM 2939 O O . ASP B 1 167 ? -14.641 10.711 5.672 1 97.75 167 ASP B O 1
ATOM 2943 N N . GLU B 1 168 ? -12.859 12.023 6.07 1 97.94 168 GLU B N 1
ATOM 2944 C CA . GLU B 1 168 ? -12.25 11.773 4.766 1 97.94 168 GLU B CA 1
ATOM 2945 C C . GLU B 1 168 ? -10.727 11.812 4.852 1 97.94 168 GLU B C 1
ATOM 2947 O O . GLU B 1 168 ? -10.164 12.633 5.574 1 97.94 168 GLU B O 1
ATOM 2952 N N . LEU B 1 169 ? -10.125 10.93 4.145 1 98.38 169 LEU B N 1
ATOM 2953 C CA . LEU B 1 169 ? -8.672 10.891 4.023 1 98.38 169 LEU B CA 1
ATOM 2954 C C . LEU B 1 169 ? -8.25 10.789 2.562 1 98.38 169 LEU B C 1
ATOM 2956 O O . LEU B 1 169 ? -8.531 9.781 1.902 1 98.38 169 LEU B O 1
ATOM 2960 N N . HIS B 1 170 ? -7.625 11.812 2.061 1 98.56 170 HIS B N 1
ATOM 2961 C CA . HIS B 1 170 ? -6.965 11.734 0.762 1 98.56 170 HIS B CA 1
ATOM 2962 C C . HIS B 1 170 ? -5.5 11.336 0.911 1 98.56 170 HIS B C 1
ATOM 2964 O O . HIS B 1 170 ? -4.73 12.016 1.596 1 98.56 170 HIS B O 1
ATOM 2970 N N . VAL B 1 171 ? -5.156 10.289 0.286 1 98.38 171 VAL B N 1
ATOM 2971 C CA . VAL B 1 171 ? -3.793 9.773 0.262 1 98.38 171 VAL B CA 1
ATOM 2972 C C . VAL B 1 171 ? -3.229 9.867 -1.153 1 98.38 171 VAL B C 1
ATOM 2974 O O . VAL B 1 171 ? -3.891 9.484 -2.119 1 98.38 171 VAL B O 1
ATOM 2977 N N . ALA B 1 172 ? -2.121 10.5 -1.262 1 98.44 172 ALA B N 1
ATOM 2978 C CA . ALA B 1 172 ? -1.339 10.406 -2.492 1 98.44 172 ALA B CA 1
ATOM 2979 C C . ALA B 1 172 ? -0.257 9.336 -2.373 1 98.44 172 ALA B C 1
ATOM 2981 O O . ALA B 1 172 ? 0.701 9.492 -1.612 1 98.44 172 ALA B O 1
ATOM 2982 N N . GLN B 1 173 ? -0.419 8.273 -3.088 1 98.25 173 GLN B N 1
ATOM 2983 C CA . GLN B 1 173 ? 0.576 7.207 -3.084 1 98.25 173 GLN B CA 1
ATOM 2984 C C . GLN B 1 173 ? 1.669 7.469 -4.117 1 98.25 173 GLN B C 1
ATOM 2986 O O . GLN B 1 173 ? 1.421 7.395 -5.32 1 98.25 173 GLN B O 1
ATOM 2991 N N . SER B 1 174 ? 2.844 7.797 -3.631 1 98.19 174 SER B N 1
ATOM 2992 C CA . SER B 1 174 ? 4 7.949 -4.504 1 98.19 174 SER B CA 1
ATOM 2993 C C . SER B 1 174 ? 4.523 6.594 -4.973 1 98.19 174 SER B C 1
ATOM 2995 O O . SER B 1 174 ? 4.559 5.637 -4.195 1 98.19 174 SER B O 1
ATOM 2997 N N . PRO B 1 175 ? 4.918 6.492 -6.234 1 97.81 175 PRO B N 1
ATOM 2998 C CA . PRO B 1 175 ? 5.387 5.215 -6.77 1 97.81 175 PRO B CA 1
ATOM 2999 C C . PRO B 1 175 ? 6.82 4.887 -6.348 1 97.81 175 PRO B C 1
ATOM 3001 O O . PRO B 1 175 ? 7.695 4.707 -7.199 1 97.81 175 PRO B O 1
ATOM 3004 N N . VAL B 1 176 ? 7.008 4.777 -5.031 1 97.88 176 VAL B N 1
ATOM 3005 C CA . VAL B 1 176 ? 8.297 4.469 -4.43 1 97.88 176 VAL B CA 1
ATOM 3006 C C . VAL B 1 176 ? 8.109 3.473 -3.285 1 97.88 176 VAL B C 1
ATOM 3008 O O . VAL B 1 176 ? 6.992 3.27 -2.809 1 97.88 176 VAL B O 1
ATOM 3011 N N . LEU B 1 177 ? 9.203 2.83 -2.957 1 97.94 177 LEU B N 1
ATOM 3012 C CA . LEU B 1 177 ? 9.297 1.961 -1.788 1 97.94 177 LEU B CA 1
ATOM 3013 C C . LEU B 1 177 ? 10.203 2.572 -0.725 1 97.94 177 LEU B C 1
ATOM 3015 O O . LEU B 1 177 ? 11.258 3.115 -1.043 1 97.94 177 LEU B O 1
ATOM 3019 N N . LEU B 1 178 ? 9.781 2.496 0.527 1 97.62 178 LEU B N 1
ATOM 3020 C CA . LEU B 1 178 ? 10.625 3.035 1.584 1 97.62 178 LEU B CA 1
ATOM 3021 C C . LEU B 1 178 ? 11.227 1.914 2.426 1 97.62 178 LEU B C 1
ATOM 3023 O O . LEU B 1 178 ? 12.367 2.012 2.877 1 97.62 178 LEU B O 1
ATOM 3027 N N . GLY B 1 179 ? 10.398 0.868 2.727 1 97.25 179 GLY B N 1
ATOM 3028 C CA . GLY B 1 179 ? 10.898 -0.287 3.457 1 97.25 179 GLY B CA 1
ATOM 3029 C C . GLY B 1 179 ? 10.828 -0.116 4.961 1 97.25 179 GLY B C 1
ATOM 3030 O O . GLY B 1 179 ? 10.711 -1.098 5.699 1 97.25 179 GLY B O 1
ATOM 3031 N N . ALA B 1 180 ? 10.906 1.126 5.43 1 97.5 180 ALA B N 1
ATOM 3032 C CA . ALA B 1 180 ? 10.883 1.411 6.859 1 97.5 180 ALA B CA 1
ATOM 3033 C C . ALA B 1 180 ? 10.336 2.809 7.133 1 97.5 180 ALA B C 1
ATOM 3035 O O . ALA B 1 180 ? 10.242 3.635 6.223 1 97.5 180 ALA B O 1
ATOM 3036 N N . GLY B 1 181 ? 10.047 3.025 8.438 1 97.25 181 GLY B N 1
ATOM 3037 C CA . GLY B 1 181 ? 9.477 4.301 8.844 1 97.25 181 GLY B CA 1
ATOM 3038 C C . GLY B 1 181 ? 8.164 4.156 9.594 1 97.25 181 GLY B C 1
ATOM 3039 O O . GLY B 1 181 ? 7.992 3.221 10.375 1 97.25 181 GLY B O 1
ATOM 3040 N N . GLU B 1 182 ? 7.336 5.148 9.414 1 96.94 182 GLU B N 1
ATOM 3041 C CA . GLU B 1 182 ? 6.016 5.121 10.039 1 96.94 182 GLU B CA 1
ATOM 3042 C C . GLU B 1 182 ? 4.938 4.719 9.039 1 96.94 182 GLU B C 1
ATOM 3044 O O . GLU B 1 182 ? 4.672 5.441 8.078 1 96.94 182 GLU B O 1
ATOM 3049 N N . ASN B 1 183 ? 4.32 3.562 9.289 1 97.94 183 ASN B N 1
ATOM 3050 C CA . ASN B 1 183 ? 3.359 2.986 8.359 1 97.94 183 ASN B CA 1
ATOM 3051 C C . ASN B 1 183 ? 1.932 3.406 8.695 1 97.94 183 ASN B C 1
ATOM 3053 O O . ASN B 1 183 ? 1.488 3.254 9.836 1 97.94 183 ASN B O 1
ATOM 3057 N N . LEU B 1 184 ? 1.246 3.918 7.746 1 98.19 184 LEU B N 1
ATOM 3058 C CA . LEU B 1 184 ? -0.095 4.457 7.945 1 98.19 184 LEU B CA 1
ATOM 3059 C C . LEU B 1 184 ? -1.09 3.346 8.258 1 98.19 184 LEU B C 1
ATOM 3061 O O . LEU B 1 184 ? -2.01 3.535 9.055 1 98.19 184 LEU B O 1
ATOM 3065 N N . PHE B 1 185 ? -0.883 2.143 7.68 1 98.06 185 PHE B N 1
ATOM 3066 C CA . PHE B 1 185 ? -1.938 1.138 7.641 1 98.06 185 PHE B CA 1
ATOM 3067 C C . PHE B 1 185 ? -1.692 0.052 8.68 1 98.06 185 PHE B C 1
ATOM 3069 O O . PHE B 1 185 ? -2.6 -0.712 9.016 1 98.06 185 PHE B O 1
ATOM 3076 N N . ALA B 1 186 ? -0.457 -0.047 9.141 1 95.5 186 ALA B N 1
ATOM 3077 C CA . ALA B 1 186 ? -0.053 -1.173 9.984 1 95.5 186 ALA B CA 1
ATOM 3078 C C . ALA B 1 186 ? -0.976 -1.316 11.188 1 95.5 186 ALA B C 1
ATOM 3080 O O . ALA B 1 186 ? -1.132 -0.378 11.977 1 95.5 186 ALA B O 1
ATOM 3081 N N . GLY B 1 187 ? -1.605 -2.521 11.258 1 95.19 187 GLY B N 1
ATOM 3082 C CA . GLY B 1 187 ? -2.41 -2.846 12.422 1 95.19 187 GLY B CA 1
ATOM 3083 C C . GLY B 1 187 ? -3.793 -2.225 12.383 1 95.19 187 GLY B C 1
ATOM 3084 O O . GLY B 1 187 ? -4.555 -2.336 13.352 1 95.19 187 GLY B O 1
ATOM 3085 N N . LEU B 1 188 ? -4.184 -1.528 11.359 1 97 188 LEU B N 1
ATOM 3086 C CA . LEU B 1 188 ? -5.492 -0.894 11.25 1 97 188 LEU B CA 1
ATOM 3087 C C . LEU B 1 188 ? -6.406 -1.682 10.32 1 97 188 LEU B C 1
ATOM 3089 O O . LEU B 1 188 ? -5.992 -2.076 9.227 1 97 188 LEU B O 1
ATOM 3093 N N . ASP B 1 189 ? -7.543 -2.002 10.812 1 97.56 189 ASP B N 1
ATOM 3094 C CA . ASP B 1 189 ? -8.602 -2.58 9.992 1 97.56 189 ASP B CA 1
ATOM 3095 C C . ASP B 1 189 ? -9.594 -1.506 9.539 1 97.56 189 ASP B C 1
ATOM 3097 O O . ASP B 1 189 ? -10.656 -1.339 10.148 1 97.56 189 ASP B O 1
ATOM 3101 N N . LEU B 1 190 ? -9.266 -0.819 8.453 1 97.81 190 LEU B N 1
ATOM 3102 C CA . LEU B 1 190 ? -10 0.369 8.023 1 97.81 190 LEU B CA 1
ATOM 3103 C C . LEU B 1 190 ? -11.422 0.013 7.605 1 97.81 190 LEU B C 1
ATOM 3105 O O . LEU B 1 190 ? -12.367 0.736 7.93 1 97.81 190 LEU B O 1
ATOM 3109 N N . PRO B 1 191 ? -11.578 -1.123 6.902 1 96.94 191 PRO B N 1
ATOM 3110 C CA . PRO B 1 191 ? -12.961 -1.486 6.59 1 96.94 191 PRO B CA 1
ATOM 3111 C C . PRO B 1 191 ? -13.82 -1.678 7.836 1 96.94 191 PRO B C 1
ATOM 3113 O O . PRO B 1 191 ? -14.977 -1.247 7.871 1 96.94 191 PRO B O 1
ATOM 3116 N N . ARG B 1 192 ? -13.273 -2.332 8.812 1 95.94 192 ARG B N 1
ATOM 3117 C CA . ARG B 1 192 ? -14.008 -2.523 10.062 1 95.94 192 ARG B CA 1
ATOM 3118 C C . ARG B 1 192 ? -14.336 -1.186 10.711 1 95.94 192 ARG B C 1
ATOM 3120 O O . ARG B 1 192 ? -15.383 -1.042 11.352 1 95.94 192 ARG B O 1
ATOM 3127 N N . LEU B 1 193 ? -13.508 -0.197 10.555 1 97.31 193 LEU B N 1
ATOM 3128 C CA . LEU B 1 193 ? -13.727 1.136 11.102 1 97.31 193 LEU B CA 1
ATOM 3129 C C . LEU B 1 193 ? -14.688 1.934 10.227 1 97.31 193 LEU B C 1
ATOM 3131 O O . LEU B 1 193 ? -14.984 3.092 10.523 1 97.31 193 LEU B O 1
ATOM 3135 N N . GLY B 1 194 ? -15.102 1.329 9.086 1 97.19 194 GLY B N 1
ATOM 3136 C CA . GLY B 1 194 ? -16.156 1.91 8.258 1 97.19 194 GLY B CA 1
ATOM 3137 C C . GLY B 1 194 ? -15.609 2.639 7.039 1 97.19 194 GLY B C 1
ATOM 3138 O O . GLY B 1 194 ? -16.375 3.277 6.305 1 97.19 194 GLY B O 1
ATOM 3139 N N . TYR B 1 195 ? -14.289 2.549 6.785 1 98.12 195 TYR B N 1
ATOM 3140 C CA . TYR B 1 195 ? -13.695 3.289 5.676 1 98.12 195 TYR B CA 1
ATOM 3141 C C . TYR B 1 195 ? -13.664 2.441 4.41 1 98.12 195 TYR B C 1
ATOM 3143 O O . TYR B 1 195 ? -13.492 1.223 4.477 1 98.12 195 TYR B O 1
ATOM 3151 N N . GLN B 1 196 ? -13.836 3.078 3.273 1 97.69 196 GLN B N 1
ATOM 3152 C CA . GLN B 1 196 ? -13.695 2.482 1.949 1 97.69 196 GLN B CA 1
ATOM 3153 C C . GLN B 1 196 ? -13.047 3.459 0.973 1 97.69 196 GLN B C 1
ATOM 3155 O O . GLN B 1 196 ? -13.023 4.668 1.217 1 97.69 196 GLN B O 1
ATOM 3160 N N . VAL B 1 197 ? -12.516 2.945 -0.075 1 97.94 197 VAL B N 1
ATOM 3161 C CA . VAL B 1 197 ? -11.984 3.795 -1.137 1 97.94 197 VAL B CA 1
ATOM 3162 C C . VAL B 1 197 ? -13.133 4.371 -1.959 1 97.94 197 VAL B C 1
ATOM 3164 O O . VAL B 1 197 ? -13.969 3.625 -2.482 1 97.94 197 VAL B O 1
ATOM 3167 N N . VAL B 1 198 ? -13.133 5.676 -2.078 1 97.5 198 VAL B N 1
ATOM 3168 C CA . VAL B 1 198 ? -14.234 6.273 -2.814 1 97.5 198 VAL B CA 1
ATOM 3169 C C . VAL B 1 198 ? -13.711 6.938 -4.086 1 97.5 198 VAL B C 1
ATOM 3171 O O . VAL B 1 198 ? -14.484 7.211 -5.012 1 97.5 198 VAL B O 1
ATOM 3174 N N . THR B 1 199 ? -12.414 7.227 -4.164 1 96.06 199 THR B N 1
ATOM 3175 C CA . THR B 1 199 ? -11.789 7.711 -5.391 1 96.06 199 THR B CA 1
ATOM 3176 C C . THR B 1 199 ? -10.438 7.039 -5.609 1 96.06 199 THR B C 1
ATOM 3178 O O . THR B 1 199 ? -9.734 6.711 -4.652 1 96.06 199 THR B O 1
ATOM 3181 N N . HIS B 1 200 ? -10.141 6.84 -6.824 1 96.75 200 HIS B N 1
ATOM 3182 C CA . HIS B 1 200 ? -8.883 6.266 -7.301 1 96.75 200 HIS B CA 1
ATOM 3183 C C . HIS B 1 200 ? -8.508 6.82 -8.672 1 96.75 200 HIS B C 1
ATOM 3185 O O . HIS B 1 200 ? -9.133 6.473 -9.68 1 96.75 200 HIS B O 1
ATOM 3191 N N . VAL B 1 201 ? -7.531 7.684 -8.664 1 96.75 201 VAL B N 1
ATOM 3192 C CA . VAL B 1 201 ? -7.086 8.281 -9.922 1 96.75 201 VAL B CA 1
ATOM 3193 C C . VAL B 1 201 ? -5.574 8.492 -9.883 1 96.75 201 VAL B C 1
ATOM 3195 O O . VAL B 1 201 ? -5.023 8.906 -8.852 1 96.75 201 VAL B O 1
ATOM 3198 N N . ALA B 1 202 ? -4.926 8.281 -11.023 1 96.12 202 ALA B N 1
ATOM 3199 C CA . ALA B 1 202 ? -3.467 8.336 -11.016 1 96.12 202 ALA B CA 1
ATOM 3200 C C . ALA B 1 202 ? -2.955 9.43 -11.953 1 96.12 202 ALA B C 1
ATOM 3202 O O . ALA B 1 202 ? -3.49 9.617 -13.047 1 96.12 202 ALA B O 1
ATOM 3203 N N . SER B 1 203 ? -2.016 10.195 -11.484 1 95.81 203 SER B N 1
ATOM 3204 C CA . SER B 1 203 ? -1.13 10.992 -12.32 1 95.81 203 SER B CA 1
ATOM 3205 C C . SER B 1 203 ? 0.181 10.266 -12.594 1 95.81 203 SER B C 1
ATOM 3207 O O . SER B 1 203 ? 0.413 9.172 -12.062 1 95.81 203 SER B O 1
ATOM 3209 N N . PRO B 1 204 ? 1.019 10.797 -13.391 1 93.19 204 PRO B N 1
ATOM 3210 C CA . PRO B 1 204 ? 2.33 10.172 -13.57 1 93.19 204 PRO B CA 1
ATOM 3211 C C . PRO B 1 204 ? 3.164 10.156 -12.289 1 93.19 204 PRO B C 1
ATOM 3213 O O . PRO B 1 204 ? 4.105 9.367 -12.172 1 93.19 204 PRO B O 1
ATOM 3216 N N . ASN B 1 205 ? 2.773 10.984 -11.344 1 95.81 205 ASN B N 1
ATOM 3217 C CA . ASN B 1 205 ? 3.645 11.164 -10.188 1 95.81 205 ASN B CA 1
ATOM 3218 C C . ASN B 1 205 ? 3.082 10.469 -8.945 1 95.81 205 ASN B C 1
ATOM 3220 O O . ASN B 1 205 ? 3.811 10.227 -7.984 1 95.81 205 ASN B O 1
ATOM 3224 N N . ALA B 1 206 ? 1.786 10.172 -8.961 1 97.5 206 ALA B N 1
ATOM 3225 C CA . ALA B 1 206 ? 1.163 9.586 -7.781 1 97.5 206 ALA B CA 1
ATOM 3226 C C . ALA B 1 206 ? -0.209 9.008 -8.117 1 97.5 206 ALA B C 1
ATOM 3228 O O . ALA B 1 206 ? -0.832 9.398 -9.102 1 97.5 206 ALA B O 1
ATOM 3229 N N . THR B 1 207 ? -0.624 8.094 -7.363 1 98.12 207 THR B N 1
ATOM 3230 C CA . THR B 1 207 ? -2.02 7.676 -7.355 1 98.12 207 THR B CA 1
ATOM 3231 C C . THR B 1 207 ? -2.775 8.328 -6.203 1 98.12 207 THR B C 1
ATOM 3233 O O . THR B 1 207 ? -2.402 8.156 -5.039 1 98.12 207 THR B O 1
ATOM 3236 N N . HIS B 1 208 ? -3.809 9.039 -6.562 1 98.5 208 HIS B N 1
ATOM 3237 C CA . HIS B 1 208 ? -4.617 9.742 -5.57 1 98.5 208 HIS B CA 1
ATOM 3238 C C . HIS B 1 208 ? -5.82 8.898 -5.152 1 98.5 208 HIS B C 1
ATOM 3240 O O . HIS B 1 208 ? -6.641 8.516 -5.992 1 98.5 208 HIS B O 1
ATOM 3246 N N . LEU B 1 209 ? -5.891 8.633 -3.795 1 98.38 209 LEU B N 1
ATOM 3247 C CA . LEU B 1 209 ? -6.949 7.84 -3.186 1 98.38 209 LEU B CA 1
ATOM 3248 C C . LEU B 1 209 ? -7.699 8.648 -2.133 1 98.38 209 LEU B C 1
ATOM 3250 O O . LEU B 1 209 ? -7.086 9.391 -1.359 1 98.38 209 LEU B O 1
ATOM 3254 N N . THR B 1 210 ? -8.977 8.516 -2.176 1 98.38 210 THR B N 1
ATOM 3255 C CA . THR B 1 210 ? -9.766 9.078 -1.081 1 98.38 210 THR B CA 1
ATOM 3256 C C . THR B 1 210 ? -10.508 7.977 -0.332 1 98.38 210 THR B C 1
ATOM 3258 O O . THR B 1 210 ? -11.148 7.121 -0.948 1 98.38 210 THR B O 1
ATOM 3261 N N . PHE B 1 211 ? -10.281 7.941 0.932 1 98.31 211 PHE B N 1
ATOM 3262 C CA . PHE B 1 211 ? -11.023 7.062 1.83 1 98.31 211 PHE B CA 1
ATOM 3263 C C . PHE B 1 211 ? -12.117 7.828 2.557 1 98.31 211 PHE B C 1
ATOM 3265 O O . PHE B 1 211 ? -11.914 8.969 2.984 1 98.31 211 PHE B O 1
ATOM 3272 N N . ALA B 1 212 ? -13.234 7.246 2.633 1 98 212 ALA B N 1
ATOM 3273 C CA . ALA B 1 212 ? -14.328 7.867 3.375 1 98 212 ALA B CA 1
ATOM 3274 C C . ALA B 1 212 ? -15.203 6.809 4.047 1 98 212 ALA B C 1
ATOM 3276 O O . ALA B 1 212 ? -15.125 5.625 3.711 1 98 212 ALA B O 1
ATOM 3277 N N . ARG B 1 213 ? -15.898 7.25 5.02 1 93.38 213 ARG B N 1
ATOM 3278 C CA . ARG B 1 213 ? -16.797 6.359 5.746 1 93.38 213 ARG B CA 1
ATOM 3279 C C . ARG B 1 213 ? -18.094 6.145 4.973 1 93.38 213 ARG B C 1
ATOM 3281 O O . ARG B 1 213 ? -18.562 7.043 4.262 1 93.38 213 ARG B O 1
ATOM 3288 N N . ARG B 1 214 ? -18.469 4.879 4.98 1 75.81 214 ARG B N 1
ATOM 3289 C CA . ARG B 1 214 ? -19.734 4.508 4.352 1 75.81 214 ARG B CA 1
ATOM 3290 C C . ARG B 1 214 ? -20.906 5.289 4.953 1 75.81 214 ARG B C 1
ATOM 3292 O O . ARG B 1 214 ? -20.938 5.523 6.164 1 75.81 214 ARG B O 1
ATOM 3299 N N . SER B 1 215 ? -21.5 6.195 4.09 1 57.88 215 SER B N 1
ATOM 3300 C CA . SER B 1 215 ? -22.703 6.855 4.586 1 57.88 215 SER B CA 1
ATOM 3301 C C . SER B 1 215 ? -23.719 5.84 5.07 1 57.88 215 SER B C 1
ATOM 3303 O O . SER B 1 215 ? -23.75 4.699 4.598 1 57.88 215 SER B O 1
#

Sequence (430 aa):
MGKVRTSAFTVSIDGFGAAPNQSLENPFGEGGMILPTWYLGTRTFRAMFGQDGGGTGLDDDFARKSMENVGAWILGRNMFGPVRGPWPDHSWKGWWGDTPPYHTPVFVLTHHARPDLEMQGGTTFHFVTDGIEAALRRAREVAHGKDIRVGGGVSVVRQFLQAGLLDELHVAQSPVLLGAGENLFAGLDLPRLGYQVVTHVASPNATHLTFARRSMGKVRTSAFTVSIDGFGAAPNQSLENPFGEGGMILPTWYLGTRTFRAMFGQDGGGTGLDDDFARKSMENVGAWILGRNMFGPVRGPWPDHSWKGWWGDTPPYHTPVFVLTHHARPDLEMQGGTTFHFVTDGIEAALRRAREVAHGKDIRVGGGVSVVRQFLQAGLLDELHVAQSPVLLGAGENLFAGLDLPRLGYQVVTHVASPNATHLTFARRS

Solvent-accessible surface area (backbone atoms only — not comparable to full-atom values): 22396 Å² total; per-residue (Å²): 122,39,52,35,27,31,49,73,41,38,20,24,60,74,32,29,52,28,25,47,73,56,30,87,93,22,77,34,4,61,81,22,65,67,40,52,47,52,50,66,45,9,27,48,50,28,45,68,71,75,37,81,60,59,42,77,55,68,59,20,50,49,51,45,56,52,63,54,66,58,24,18,34,36,31,19,45,67,67,46,34,70,77,70,80,69,73,92,66,82,81,77,74,47,88,57,61,65,51,50,83,70,54,25,46,30,32,29,42,39,88,55,79,55,78,68,47,81,44,45,72,61,22,34,40,36,54,35,64,73,48,68,66,52,43,49,54,56,37,58,70,63,14,77,59,33,19,35,38,41,75,19,43,49,68,46,50,41,51,34,50,75,69,60,59,49,50,33,37,31,34,31,32,17,74,41,63,65,47,50,53,41,53,58,46,74,95,43,42,45,40,84,66,38,38,39,56,77,43,73,49,64,54,95,53,28,37,40,34,30,33,31,52,72,128,123,39,52,34,28,30,50,72,40,40,20,25,61,73,32,29,52,29,25,46,72,56,30,87,91,22,76,35,4,61,80,22,66,66,41,51,47,51,51,66,45,10,27,48,50,27,43,67,72,74,37,82,60,58,41,77,56,69,58,22,49,48,50,44,55,52,64,54,65,58,24,18,35,37,31,19,44,67,66,46,35,70,78,70,81,70,73,91,65,82,81,76,76,46,88,56,60,66,51,49,82,71,53,26,44,30,33,30,42,39,88,57,80,56,78,68,47,80,44,45,73,60,22,32,40,36,52,35,63,71,48,69,66,52,43,49,55,55,35,58,72,62,15,77,59,32,18,35,37,41,75,19,42,48,68,46,50,42,52,34,51,76,68,61,60,50,51,32,38,31,35,31,32,16,75,41,62,64,48,50,52,41,54,58,45,75,95,43,44,45,42,82,65,38,36,39,56,76,44,73,49,63,54,94,52,27,37,40,34,28,35,29,52,70,127

Radius of gyration: 24.4 Å; Cα contacts (8 Å, |Δi|>4): 1009; chains: 2; bounding box: 43×75×52 Å

Nearest PDB structures (foldseek):
  3kgy-assembly1_B  TM=8.744E-01  e=1.960E-22  Chloroflexus aurantiacus J-10-fl
  2xw7-assembly1_B  TM=7.770E-01  e=1.961E-10  Mycolicibacterium smegmatis
  8jsv-assembly5_J  TM=6.950E-01  e=5.309E-10  Leptospira interrogans serovar Pomona
  7xh2-assembly1_A  TM=7.078E-01  e=3.227E-09  Pseudomonas fluorescens
  2bl9-assembly1_A  TM=6.141E-01  e=2.364E-06  Plasmodium vivax